Protein 3L5O (pdb70)

Radius of gyration: 24.64 Å; Cα contacts (8 Å, |Δi|>4): 1069; chains: 2; bounding box: 63×45×74 Å

Organism: Desulfitobacterium hafniense (strain DSM 10664 / DCB-2) (NCBI:txid272564)

Secondary structure (DSSP, 8-state):
----HHHH--TTS-TT-B--EEEE-SSEEEEEETTEEEEEE--SSS----HHHHTTSBHHHHHGGGG-SSHHHHHHHHHHHHHHHTSHHHHHHTT--------S---TTTTTTSEEEEES--TTHHHHHTTTSEEEEEESS--TT-EEGGGHHHHGGG-SEEEEETHHHHHT-HHHHHHHTTTSSEEEEESTT----GGGGGTT-SEEEE----HHHHHHHHTTSS-S-GGGGS--EEEE-/--TT--HHHH--TTS-TT-B--EEEE-SSEEEEEETTEEEEEE--TTS----HHHHTTSBHHHHHGGGG-SSHHHHHHHHHHHHHHHTSHHHHHHTT-------TTTTTTSEEEEES--HHHHHHHGGGSEEEEEESS--TTPEEGGGHHHHGGG-SEEEEETHHHHHT-HHHHHHHTTTSSEEEEESTT----GGGGGTT-SEEEE----HHHHHHHHTTT--S-GGGGS--EEEE-

Solvent-accessible surface area: 20556 Å² total

Sequence (479 aa):
FQGWEIYDAINGIPEDFLVDELVCCGTTHSVIRSGNGVGLGPNRPFETRPLTQNLLGLPLRVAAGCVKSWNYVEASSIGLAAINAYYNNPQVAREHGVIFSDANDPFISQNEVKGKKVGVVGHFPHLESLLEPICDLSILEWSPEEGDYPLPASEFILPECDYVYITCASVVDKTLPRLLELSRNARRITLVGPGTPLAPVLFEHGLQELSSGFVKDNARAFRIVAGAEKVKIYSAGQKVTIKKLYFQGWEIYDAINGIPEDFLVDELVCGTTHSVIRSGNGVGLGPNRPFETRPLTQNLLGLPLRVAAGCVKSWNYVEASSIGLAAINAYYNNPQVAREHGVIFSDASQNEVKGKKVGVVGHFPHLESLLEPICDLSILEWSPEEGDYPLPASEFILPECDYVYITCASVVDKTLPRLLELSRNARRRITLVGPGTPLAPVLFEHGLQELSGFVKDNARAFRIVAGAEKVKIYSAGQKVTIKK

InterPro domains:
  IPR007161 Putative heavy-metal chelation domain [PF04016] (111-249)
  IPR025251 Domain of unknown function DUF4213 [PF13938] (5-86)

CATH classification: 3.30.390.100 (+1 more: 3.40.50.11590)

Structure (mmCIF, N/CA/C/O backbone):
data_3L5O
#
_entry.id   3L5O
#
_cell.length_a   120.640
_cell.length_b   120.640
_cell.length_c   75.200
_cell.angle_alpha   90.000
_cell.angle_beta   90.000
_cell.angle_gamma   120.000
#
_symmetry.space_group_name_H-M   'P 61'
#
loop_
_entity.id
_entity.type
_entity.pdbx_description
1 polymer 'uncharacterized protein from DUF364 family'
2 non-polymer 'CHLORIDE ION'
3 non-polymer IMIDAZOLE
4 non-polymer 1,2-ETHANEDIOL
5 water water
#
loop_
_atom_site.group_PDB
_atom_site.id
_atom_site.type_symbol
_atom_site.label_atom_id
_atom_site.label_alt_id
_atom_site.label_comp_id
_atom_site.label_asym_id
_atom_site.label_entity_id
_atom_site.label_seq_id
_atom_site.pdbx_PDB_ins_code
_atom_site.Cartn_x
_atom_site.Cartn_y
_atom_site.Cartn_z
_atom_site.occupancy
_atom_site.B_iso_or_equiv
_atom_site.auth_seq_id
_atom_site.auth_comp_id
_atom_site.auth_asym_id
_atom_site.auth_atom_id
_atom_site.pdbx_PDB_model_num
ATOM 1 N N . PHE A 1 17 ? -0.478 28.309 54.785 1.00 88.33 -2 PHE A N 1
ATOM 2 C CA . PHE A 1 17 ? 0.349 29.563 54.874 1.00 87.86 -2 PHE A CA 1
ATOM 3 C C . PHE A 1 17 ? -0.381 30.731 54.203 1.00 87.54 -2 PHE A C 1
ATOM 4 O O . PHE A 1 17 ? -0.600 31.778 54.831 1.00 87.31 -2 PHE A O 1
ATOM 6 N N . GLN A 1 18 ? -0.796 30.525 52.947 1.00 86.99 -1 GLN A N 1
ATOM 7 C CA . GLN A 1 18 ? -1.570 31.531 52.190 1.00 86.76 -1 GLN A CA 1
ATOM 8 C C . GLN A 1 18 ? -3.091 31.634 52.548 1.00 84.30 -1 GLN A C 1
ATOM 9 O O . GLN A 1 18 ? -3.930 31.841 51.664 1.00 85.01 -1 GLN A O 1
ATOM 15 N N . GLY A 1 19 ? -3.429 31.445 53.832 1.00 81.32 0 GLY A N 1
ATOM 16 C CA . GLY A 1 19 ? -4.586 32.076 54.463 1.00 75.56 0 GLY A CA 1
ATOM 17 C C . GLY A 1 19 ? -4.041 33.327 55.162 1.00 71.81 0 GLY A C 1
ATOM 18 O O . GLY A 1 19 ? -4.055 33.454 56.386 1.00 69.10 0 GLY A O 1
ATOM 27 N N . TRP A 1 21 ? -4.778 36.746 55.057 1.00 52.14 2 TRP A N 1
ATOM 28 C CA . TRP A 1 21 ? -5.587 37.769 55.732 1.00 47.90 2 TRP A CA 1
ATOM 29 C C . TRP A 1 21 ? -6.073 37.312 57.117 1.00 47.63 2 TRP A C 1
ATOM 30 O O . TRP A 1 21 ? -6.652 38.110 57.843 1.00 42.20 2 TRP A O 1
ATOM 41 N N . GLU A 1 22 ? -5.821 36.052 57.484 1.00 47.98 3 GLU A N 1
ATOM 42 C CA . GLU A 1 22 ? -6.432 35.471 58.668 1.00 51.56 3 GLU A CA 1
ATOM 43 C C . GLU A 1 22 ? -6.127 36.222 59.920 1.00 48.48 3 GLU A C 1
ATOM 44 O O . GLU A 1 22 ? -6.994 36.393 60.746 1.00 42.82 3 GLU A O 1
ATOM 50 N N . ILE A 1 23 ? -4.881 36.654 60.081 1.00 48.31 4 ILE A N 1
ATOM 51 C CA . ILE A 1 23 ? -4.503 37.409 61.268 1.00 47.51 4 ILE A CA 1
ATOM 52 C C . ILE A 1 23 ? -5.231 38.746 61.324 1.00 42.89 4 ILE A C 1
ATOM 53 O O . ILE A 1 23 ? -5.575 39.198 62.399 1.00 45.29 4 ILE A O 1
ATOM 58 N N . TYR A 1 24 ? -5.455 39.370 60.172 1.00 43.27 5 TYR A N 1
ATOM 59 C CA . TYR A 1 24 ? -6.230 40.623 60.077 1.00 43.13 5 TYR A CA 1
ATOM 60 C C . TYR A 1 24 ? -7.701 40.394 60.381 1.00 44.13 5 TYR A C 1
ATOM 61 O O . TYR A 1 24 ? -8.285 41.147 61.155 1.00 44.18 5 TYR A O 1
ATOM 70 N N . ASP A 1 25 ? -8.286 39.366 59.765 1.00 44.77 6 ASP A N 1
ATOM 71 C CA . ASP A 1 25 ? -9.682 38.965 60.00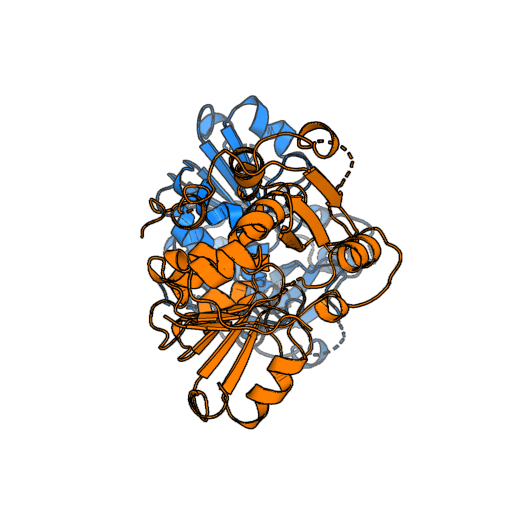5 1.00 46.96 6 ASP A CA 1
ATOM 72 C C . ASP A 1 25 ? -9.914 38.608 61.499 1.00 46.70 6 ASP A C 1
ATOM 73 O O . ASP A 1 25 ? -10.903 38.974 62.074 1.00 48.33 6 ASP A O 1
ATOM 78 N N . ALA A 1 26 ? -8.977 37.906 62.119 1.00 48.81 7 ALA A N 1
ATOM 79 C CA . ALA A 1 26 ? -9.035 37.590 63.564 1.00 48.09 7 ALA A CA 1
ATOM 80 C C . ALA A 1 26 ? -9.145 38.864 64.422 1.00 47.34 7 ALA A C 1
ATOM 81 O O . ALA A 1 26 ? -9.943 38.919 65.346 1.00 46.99 7 ALA A O 1
ATOM 91 N N . ILE A 1 28 ? -10.106 41.956 63.390 1.00 49.52 9 ILE A N 1
ATOM 92 C CA . ILE A 1 28 ? -11.315 42.725 63.044 1.00 45.79 9 ILE A CA 1
ATOM 93 C C . ILE A 1 28 ? -12.549 42.062 63.651 1.00 43.03 9 ILE A C 1
ATOM 94 O O . ILE A 1 28 ? -13.419 42.726 64.226 1.00 42.23 9 ILE A O 1
ATOM 99 N N . ASN A 1 29 ? -12.624 40.741 63.529 1.00 42.66 10 ASN A N 1
ATOM 100 C CA . ASN A 1 29 ? -13.837 40.017 63.910 1.00 42.12 10 ASN A CA 1
ATOM 101 C C . ASN A 1 29 ? -14.019 39.948 65.405 1.00 41.87 10 ASN A C 1
ATOM 102 O O . ASN A 1 29 ? -15.100 39.613 65.865 1.00 41.95 10 ASN A O 1
ATOM 107 N N . GLY A 1 30 ? -12.975 40.280 66.155 1.00 41.83 11 GLY A N 1
ATOM 108 C CA . GLY A 1 30 ? -13.062 40.409 67.595 1.00 44.67 11 GLY A CA 1
ATOM 109 C C . GLY A 1 30 ? -13.665 41.714 68.103 1.00 44.68 11 GLY A C 1
ATOM 110 O O . GLY A 1 30 ? -13.930 41.835 69.284 1.00 44.30 11 GLY A O 1
ATOM 111 N N . ILE A 1 31 ? -13.897 42.687 67.228 1.00 44.65 12 ILE A N 1
ATOM 112 C CA . ILE A 1 31 ? -14.444 43.979 67.648 1.00 42.47 12 ILE A CA 1
ATOM 113 C C . ILE A 1 31 ? -15.989 43.935 67.673 1.00 43.08 12 ILE A C 1
ATOM 114 O O . ILE A 1 31 ? -16.620 43.708 66.651 1.00 40.73 12 ILE A O 1
ATOM 119 N N . PRO A 1 32 ? -16.609 44.180 68.828 1.00 41.18 13 PRO A N 1
ATOM 120 C CA . PRO A 1 32 ? -18.067 44.307 68.876 1.00 42.82 13 PRO A CA 1
ATOM 121 C C . PRO A 1 32 ? -18.544 45.545 68.117 1.00 43.23 13 PRO A C 1
ATOM 122 O O . PRO A 1 32 ? -17.912 46.617 68.117 1.00 39.87 13 PRO A O 1
ATOM 126 N N . GLU A 1 33 ? -19.667 45.362 67.439 1.00 43.43 14 GLU A N 1
ATOM 127 C CA . GLU A 1 33 ? -20.297 46.408 66.629 1.00 45.59 14 GLU A CA 1
ATOM 128 C C . GLU A 1 33 ? -20.648 47.698 67.337 1.00 45.86 14 GLU A C 1
ATOM 129 O O . GLU A 1 33 ? -20.690 48.756 66.711 1.00 44.34 14 GLU A O 1
ATOM 135 N N . ASP A 1 34 ? -20.946 47.578 68.630 1.00 45.78 15 ASP A N 1
ATOM 136 C CA . ASP A 1 34 ? -21.375 48.701 69.458 1.00 46.29 15 ASP A CA 1
ATOM 137 C C . ASP A 1 34 ? -20.352 49.841 69.474 1.00 42.84 15 ASP A C 1
ATOM 138 O O . ASP A 1 34 ? -20.724 51.000 69.675 1.00 38.51 15 ASP A O 1
ATOM 143 N N . PHE A 1 35 ? -19.077 49.513 69.251 1.00 41.30 16 PHE A N 1
ATOM 144 C CA . PHE A 1 35 ? -18.009 50.511 69.293 1.00 42.34 16 PHE A CA 1
ATOM 145 C C . PHE A 1 35 ? -18.004 51.374 68.045 1.00 43.58 16 PHE A C 1
ATOM 146 O O . PHE A 1 35 ? -17.913 50.840 66.926 1.00 43.93 16 PHE A O 1
ATOM 154 N N . LEU A 1 36 ? -18.037 52.700 68.236 1.00 41.82 17 LEU A N 1
ATOM 155 C CA . LEU A 1 36 ? -18.000 53.656 67.117 1.00 40.67 17 LEU A CA 1
ATOM 156 C C . LEU A 1 36 ? -16.728 54.439 67.069 1.00 41.11 17 LEU A C 1
ATOM 157 O O . LEU A 1 36 ? -16.019 54.525 68.078 1.00 40.83 17 LEU A O 1
ATOM 162 N N . VAL A 1 37 ? -16.399 54.946 65.872 1.00 40.04 18 VAL A N 1
ATOM 163 C CA . VAL A 1 37 ? -15.316 55.917 65.676 1.00 39.25 18 VAL A CA 1
ATOM 164 C C . VAL A 1 37 ? -15.879 57.237 66.172 1.00 40.46 18 VAL A C 1
ATOM 165 O O . VAL A 1 37 ? -16.724 57.840 65.501 1.00 39.78 18 VAL A O 1
ATOM 169 N N . ASP A 1 38 ? -15.495 57.653 67.376 1.00 39.61 19 ASP A N 1
ATOM 170 C CA . ASP A 1 38 ? -16.028 58.909 67.951 1.00 44.86 19 ASP A CA 1
ATOM 171 C C . ASP A 1 38 ? -15.160 60.141 67.652 1.00 45.17 19 ASP A C 1
ATOM 172 O O . ASP A 1 38 ? -15.629 61.280 67.719 1.00 44.79 19 ASP A O 1
ATOM 177 N N . GLU A 1 39 ? -13.905 59.888 67.333 1.00 45.86 20 GLU A N 1
ATOM 178 C CA . GLU A 1 39 ? -12.932 60.944 67.064 1.00 46.39 20 GLU A CA 1
ATOM 179 C C . GLU A 1 39 ? -11.813 60.333 66.248 1.00 44.15 20 GLU A C 1
ATOM 180 O O . GLU A 1 39 ? -11.440 59.193 66.478 1.00 41.83 20 GLU A O 1
ATOM 186 N N . LEU A 1 40 ? -11.242 61.101 65.325 1.00 44.29 21 LEU A N 1
ATOM 187 C CA . LEU A 1 40 ? -10.222 60.601 64.421 1.00 45.91 21 LEU A CA 1
ATOM 188 C C . LEU A 1 40 ? -9.348 61.749 63.921 1.00 46.51 21 LEU A C 1
ATOM 189 O O . LEU A 1 40 ? -9.856 62.717 63.369 1.00 43.34 21 LEU A O 1
ATOM 194 N N . VAL A 1 41 ? -8.042 61.631 64.140 1.00 47.30 22 VAL A N 1
ATOM 195 C CA . VAL A 1 41 ? -7.072 62.581 63.596 1.00 48.57 22 VAL A CA 1
ATOM 196 C C . VAL A 1 41 ? -5.962 61.830 62.866 1.00 51.83 22 VAL A C 1
ATOM 197 O O . VAL A 1 41 ? -5.461 60.809 63.346 1.00 51.64 22 VAL A O 1
ATOM 201 N N . CYS A 1 42 ? -5.600 62.367 61.701 1.00 55.65 23 CYS A N 1
ATOM 202 C CA A CYS A 1 42 ? -4.538 61.832 60.863 0.50 56.94 23 CYS A CA 1
ATOM 203 C CA B CYS A 1 42 ? -4.516 61.849 60.873 0.50 56.90 23 CYS A CA 1
ATOM 204 C C . CYS A 1 42 ? -3.384 62.832 60.897 1.00 58.26 23 CYS A C 1
ATOM 205 O O . CYS A 1 42 ? -3.459 63.893 60.265 1.00 57.94 23 CYS A O 1
ATOM 210 N N . GLY A 1 43 ? -2.343 62.500 61.651 1.00 59.16 24 GLY A N 1
ATOM 211 C CA . GLY A 1 43 ? -1.157 63.341 61.760 1.00 58.62 24 GLY A CA 1
ATOM 212 C C . GLY A 1 43 ? -0.066 62.865 60.837 1.00 59.94 24 GLY A C 1
ATOM 213 O O . GLY A 1 43 ? -0.252 61.880 60.114 1.00 59.46 24 GLY A O 1
ATOM 214 N N . THR A 1 44 ? 1.074 63.557 60.884 1.00 59.94 25 THR A N 1
ATOM 215 C CA . THR A 1 44 ? 2.221 63.273 60.019 1.00 62.21 25 THR A CA 1
ATOM 216 C C . THR A 1 44 ? 2.880 61.921 60.295 1.00 62.01 25 THR A C 1
ATOM 217 O O . THR A 1 44 ? 3.354 61.250 59.360 1.00 63.32 25 THR A O 1
ATOM 221 N N . THR A 1 45 ? 2.930 61.550 61.575 1.00 60.19 26 THR A N 1
ATOM 222 C CA . THR A 1 45 ? 3.587 60.312 62.013 1.00 60.47 26 THR A CA 1
ATOM 223 C C . THR A 1 45 ? 2.651 59.254 62.594 1.00 58.32 26 THR A C 1
ATOM 224 O O . THR A 1 45 ? 3.038 58.085 62.694 1.00 55.23 26 THR A O 1
ATOM 228 N N . HIS A 1 46 ? 1.440 59.645 63.001 1.00 55.29 27 HIS A N 1
ATOM 229 C CA . HIS A 1 46 ? 0.444 58.670 63.429 1.00 54.41 27 HIS A CA 1
ATOM 230 C C . HIS A 1 46 ? -0.951 59.100 63.019 1.00 51.91 27 HIS A C 1
ATOM 231 O O . HIS A 1 46 ? -1.213 60.276 62.802 1.00 51.15 27 HIS A O 1
ATOM 238 N N . SER A 1 47 ? -1.827 58.103 62.924 1.00 48.90 28 SER A N 1
ATOM 239 C CA . SER A 1 47 ? -3.270 58.273 62.920 1.00 48.73 28 SER A CA 1
ATOM 240 C C . SER A 1 47 ? -3.777 57.842 64.298 1.00 47.80 28 SER A C 1
ATOM 241 O O . SER A 1 47 ? -3.194 56.964 64.923 1.00 48.73 28 SER A O 1
ATOM 244 N N . VAL A 1 48 ? -4.843 58.483 64.776 1.00 46.49 29 VAL A N 1
ATOM 245 C CA . VAL A 1 48 ? -5.390 58.211 66.108 1.00 43.76 29 VAL A CA 1
ATOM 246 C C . VAL A 1 48 ? -6.938 58.211 66.080 1.00 43.59 29 VAL A C 1
ATOM 247 O O . VAL A 1 48 ? -7.575 59.068 65.462 1.00 40.46 29 VAL A O 1
ATOM 251 N N . ILE A 1 49 ? -7.523 57.208 66.730 1.00 42.64 30 ILE A N 1
ATOM 252 C CA . ILE A 1 49 ? -8.963 57.079 66.873 1.00 41.95 30 ILE A CA 1
ATOM 253 C C . ILE A 1 49 ? -9.336 56.896 68.338 1.00 41.33 30 ILE A C 1
ATOM 254 O O . ILE A 1 49 ? -8.685 56.172 69.050 1.00 41.40 30 ILE A O 1
ATOM 259 N N . ARG A 1 50 ? -10.394 57.585 68.760 1.00 42.47 31 ARG A N 1
ATOM 260 C CA . ARG A 1 50 ? -11.099 57.335 70.015 1.00 41.99 31 ARG A CA 1
ATOM 261 C C . ARG A 1 50 ? -12.418 56.647 69.749 1.00 41.97 31 ARG A C 1
ATOM 262 O O . ARG A 1 50 ? -13.154 57.070 68.875 1.00 39.78 31 ARG A O 1
ATOM 270 N N . SER A 1 51 ? -12.704 55.591 70.511 1.00 42.04 32 SER A N 1
ATOM 271 C CA . SER A 1 51 ? -14.037 54.996 70.605 1.00 40.19 32 SER A CA 1
ATOM 272 C C . SER A 1 51 ? -14.344 54.926 72.091 1.00 40.72 32 SER A C 1
ATOM 273 O O . SER A 1 51 ? -13.670 54.178 72.799 1.00 41.28 32 SER A O 1
ATOM 276 N N . GLY A 1 52 ? -15.357 55.683 72.543 1.00 36.01 33 GLY A N 1
ATOM 277 C CA . GLY A 1 52 ? -15.588 55.908 73.962 1.00 39.84 33 GLY A CA 1
ATOM 278 C C . GLY A 1 52 ? -14.384 56.408 74.752 1.00 41.90 33 GLY A C 1
ATOM 279 O O . GLY A 1 52 ? -13.825 57.463 74.456 1.00 40.76 33 GLY A O 1
ATOM 280 N N . ASN A 1 53 ? -13.992 55.636 75.762 1.00 43.51 34 ASN A N 1
ATOM 281 C CA . ASN A 1 53 ? -12.796 55.892 76.586 1.00 44.68 34 ASN A CA 1
ATOM 282 C C . ASN A 1 53 ? -11.468 55.303 76.027 1.00 43.01 34 ASN A C 1
ATOM 283 O O . ASN A 1 53 ? -10.394 55.482 76.620 1.00 43.45 34 ASN A O 1
ATOM 288 N N . GLY A 1 54 ? -11.523 54.628 74.884 1.00 41.76 35 GLY A N 1
ATOM 289 C CA . GLY A 1 54 ? -10.373 53.921 74.353 1.00 41.92 35 GLY A CA 1
ATOM 290 C C . GLY A 1 54 ? -9.745 54.655 73.186 1.00 42.65 35 GLY A C 1
ATOM 291 O O . GLY A 1 54 ? -10.441 55.168 72.301 1.00 42.78 35 GLY A O 1
ATOM 292 N N . VAL A 1 55 ? -8.422 54.687 73.166 1.00 41.60 36 VAL A N 1
ATOM 293 C CA . VAL A 1 55 ? -7.677 55.354 72.110 1.00 40.81 36 VAL A CA 1
ATOM 294 C C . VAL A 1 55 ? -6.647 54.395 71.489 1.00 42.48 36 VAL A C 1
ATOM 295 O O . VAL A 1 55 ? -5.820 53.820 72.196 1.00 40.57 36 VAL A O 1
ATOM 299 N N . GLY A 1 56 ? -6.716 54.250 70.167 1.00 42.41 37 GLY A N 1
ATOM 300 C CA . GLY A 1 56 ? -5.747 53.492 69.406 1.00 44.27 37 GLY A CA 1
ATOM 301 C C . GLY A 1 56 ? -4.967 54.334 68.416 1.00 45.33 37 GLY A C 1
ATOM 302 O O . GLY A 1 56 ? -5.424 55.416 67.960 1.00 44.75 37 GLY A O 1
ATOM 303 N N . LEU A 1 57 ? -3.773 53.828 68.104 1.00 43.84 38 LEU A N 1
ATOM 304 C CA . LEU A 1 57 ? -2.772 54.503 67.273 1.00 44.96 38 LEU A CA 1
ATOM 305 C C . LEU A 1 57 ? -2.329 53.584 66.128 1.00 44.24 38 LEU A C 1
ATOM 306 O O . LEU A 1 57 ? -2.336 52.335 66.264 1.00 44.34 38 LEU A O 1
ATOM 311 N N . GLY A 1 58 ? -2.025 54.196 64.988 1.00 42.99 39 GLY A N 1
ATOM 312 C CA . GLY A 1 58 ? -1.358 53.504 63.893 1.00 46.70 39 GLY A CA 1
ATOM 313 C C . GLY A 1 58 ? -0.293 54.398 63.258 1.00 48.51 39 GLY A C 1
ATOM 314 O O . GLY A 1 58 ? -0.499 55.611 63.216 1.00 49.40 39 GLY A O 1
ATOM 315 N N . PRO A 1 59 ? 0.852 53.846 62.818 1.00 49.13 40 PRO A N 1
ATOM 316 C CA . PRO A 1 59 ? 1.941 54.669 62.259 1.00 51.95 40 PRO A CA 1
ATOM 317 C C . PRO A 1 59 ? 1.789 55.072 60.782 1.00 57.03 40 PRO A C 1
ATOM 318 O O . PRO A 1 59 ? 1.363 54.236 59.965 1.00 58.87 40 PRO A O 1
ATOM 322 N N . ASN A 1 60 ? 2.165 56.320 60.479 1.00 61.13 41 ASN A N 1
ATOM 323 C CA . ASN A 1 60 ? 2.217 56.890 59.122 1.00 67.65 41 ASN A CA 1
ATOM 324 C C . ASN A 1 60 ? 3.659 57.122 58.701 1.00 72.14 41 ASN A C 1
ATOM 325 O O . ASN A 1 60 ? 4.551 57.000 59.517 1.00 72.62 41 ASN A O 1
ATOM 330 N N . ARG A 1 61 ? 3.884 57.447 57.428 1.00 79.28 42 ARG A N 1
ATOM 331 C CA . ARG A 1 61 ? 5.193 57.947 56.972 1.00 84.39 42 ARG A CA 1
ATOM 332 C C . ARG A 1 61 ? 5.050 59.420 56.567 1.00 87.39 42 ARG A C 1
ATOM 333 O O . ARG A 1 61 ? 3.949 59.857 56.230 1.00 88.25 42 ARG A O 1
ATOM 341 N N . PRO A 1 62 ? 6.147 60.184 56.576 1.00 91.02 43 PRO A N 1
ATOM 342 C CA . PRO A 1 62 ? 6.154 61.526 55.960 1.00 92.65 43 PRO A CA 1
ATOM 343 C C . PRO A 1 62 ? 6.070 61.462 54.422 1.00 94.21 43 PRO A C 1
ATOM 344 O O . PRO A 1 62 ? 5.607 62.420 53.790 1.00 93.87 43 PRO A O 1
ATOM 348 N N . PHE A 1 63 ? 6.528 60.348 53.842 1.00 95.70 44 PHE A N 1
ATOM 349 C CA . PHE A 1 63 ? 6.326 60.051 52.420 1.00 96.52 44 PHE A CA 1
ATOM 350 C C . PHE A 1 63 ? 4.830 60.092 52.048 1.00 97.40 44 PHE A C 1
ATOM 351 O O . PHE A 1 63 ? 4.371 61.042 51.397 1.00 96.62 44 PHE A O 1
ATOM 353 N N . GLU A 1 64 ? 4.081 59.080 52.499 1.00 97.67 45 GLU A N 1
ATOM 354 C CA . GLU A 1 64 ? 2.654 58.907 52.181 1.00 96.74 45 GLU A CA 1
ATOM 355 C C . GLU A 1 64 ? 1.814 60.198 52.286 1.00 96.19 45 GLU A C 1
ATOM 356 O O . GLU A 1 64 ? 2.096 61.059 53.128 1.00 96.88 45 GLU A O 1
ATOM 358 N N . THR A 1 65 ? 0.783 60.308 51.433 1.00 94.78 46 THR A N 1
ATOM 359 C CA . THR A 1 65 ? -0.055 61.523 51.302 1.00 93.12 46 THR A CA 1
ATOM 360 C C . THR A 1 65 ? -1.486 61.406 51.884 1.00 91.21 46 THR A C 1
ATOM 361 O O . THR A 1 65 ? -2.165 60.387 51.717 1.00 90.65 46 THR A O 1
ATOM 363 N N . ARG A 1 66 ? -1.946 62.484 52.523 1.00 88.96 47 ARG A N 1
ATOM 364 C CA . ARG A 1 66 ? -3.175 62.481 53.330 1.00 87.23 47 ARG A CA 1
ATOM 365 C C . ARG A 1 66 ? -4.463 62.243 52.548 1.00 85.92 47 ARG A C 1
ATOM 366 O O . ARG A 1 66 ? -4.490 62.276 51.313 1.00 84.92 47 ARG A O 1
ATOM 376 N N . PRO A 1 68 ? -8.078 63.638 53.499 1.00 81.53 49 PRO A N 1
ATOM 377 C CA . PRO A 1 68 ? -9.001 64.387 54.366 1.00 79.20 49 PRO A CA 1
ATOM 378 C C . PRO A 1 68 ? -10.459 63.939 54.256 1.00 77.26 49 PRO A C 1
ATOM 379 O O . PRO A 1 68 ? -11.214 64.129 55.207 1.00 77.21 49 PRO A O 1
ATOM 391 N N . LEU A 1 70 ? -11.705 60.685 53.355 1.00 70.83 51 LEU A N 1
ATOM 392 C CA . LEU A 1 70 ? -11.920 59.409 54.038 1.00 69.82 51 LEU A CA 1
ATOM 393 C C . LEU A 1 70 ? -12.112 59.659 55.545 1.00 68.30 51 LEU A C 1
ATOM 394 O O . LEU A 1 70 ? -12.988 59.073 56.192 1.00 67.68 51 LEU A O 1
ATOM 399 N N . THR A 1 71 ? -11.273 60.533 56.087 1.00 66.03 52 THR A N 1
ATOM 400 C CA . THR A 1 71 ? -11.260 60.848 57.511 1.00 65.83 52 THR A CA 1
ATOM 401 C C . THR A 1 71 ? -12.632 61.284 58.003 1.00 65.03 52 THR A C 1
ATOM 402 O O . THR A 1 71 ? -13.156 60.740 58.974 1.00 67.24 52 THR A O 1
ATOM 406 N N . GLN A 1 72 ? -13.216 62.252 57.308 1.00 61.62 53 GLN A N 1
ATOM 407 C CA . GLN A 1 72 ? -14.547 62.747 57.630 1.00 60.55 53 GLN A CA 1
ATOM 408 C C . GLN A 1 72 ? -15.611 61.629 57.649 1.00 59.23 53 GLN A C 1
ATOM 409 O O . GLN A 1 72 ? -16.428 61.569 58.570 1.00 58.90 53 GLN A O 1
ATOM 411 N N . ASN A 1 73 ? -15.588 60.748 56.644 1.00 57.47 54 ASN A N 1
ATOM 412 C CA . ASN A 1 73 ? -16.602 59.689 56.501 1.00 55.40 54 ASN A CA 1
ATOM 413 C C . ASN A 1 73 ? -16.593 58.654 57.610 1.00 53.29 54 ASN A C 1
ATOM 414 O O . ASN A 1 73 ? -17.636 58.111 57.945 1.00 49.98 54 ASN A O 1
ATOM 419 N N . LEU A 1 74 ? -15.421 58.365 58.181 1.00 48.83 55 LEU A N 1
ATOM 420 C CA . LEU A 1 74 ? -15.336 57.281 59.137 1.00 49.59 55 LEU A CA 1
ATOM 421 C C . LEU A 1 74 ? -15.974 57.653 60.459 1.00 49.56 55 LEU A C 1
ATOM 422 O O . LEU A 1 74 ? -16.442 56.777 61.195 1.00 48.71 55 LEU A O 1
ATOM 427 N N . LEU A 1 75 ? -16.034 58.953 60.751 1.00 50.27 56 LEU A N 1
ATOM 428 C CA . LEU A 1 75 ? -16.699 59.421 61.968 1.00 50.72 56 LEU A CA 1
ATOM 429 C C . LEU A 1 75 ? -18.112 58.926 62.026 1.00 49.40 56 LEU A C 1
ATOM 430 O O . LEU A 1 75 ? -18.874 59.109 61.082 1.00 47.92 56 LEU A O 1
ATOM 435 N N . GLY A 1 76 ? -18.469 58.314 63.148 1.00 48.90 57 GLY A N 1
ATOM 436 C CA . GLY A 1 76 ? -19.800 57.765 63.324 1.00 45.22 57 GLY A CA 1
ATOM 437 C C . GLY A 1 76 ? -19.938 56.297 62.982 1.00 46.38 57 GLY A C 1
ATOM 438 O O . GLY A 1 76 ? -20.835 55.633 63.477 1.00 47.67 57 GLY A O 1
ATOM 439 N N . LEU A 1 77 ? -19.056 55.765 62.140 1.00 47.88 58 LEU A N 1
ATOM 440 C CA . LEU A 1 77 ? -19.205 54.387 61.694 1.00 46.60 58 LEU A CA 1
ATOM 441 C C . LEU A 1 77 ? -18.782 53.466 62.802 1.00 44.38 58 LEU A C 1
ATOM 442 O O . LEU A 1 77 ? -17.997 53.839 63.659 1.00 42.08 58 LEU A O 1
ATOM 447 N N . PRO A 1 78 ? -19.277 52.241 62.779 1.00 44.35 59 PRO A N 1
ATOM 448 C CA . PRO A 1 78 ? -18.715 51.208 63.641 1.00 41.84 59 PRO A CA 1
ATOM 449 C C . PRO A 1 78 ? -17.228 51.096 63.489 1.00 43.15 59 PRO A C 1
ATOM 450 O O . PRO A 1 78 ? -16.654 51.083 62.394 1.00 43.54 59 PRO A O 1
ATOM 454 N N . LEU A 1 79 ? -16.588 50.994 64.638 1.00 42.48 60 LEU A N 1
ATOM 455 C CA . LEU A 1 79 ? -15.179 50.761 64.717 1.00 41.48 60 LEU A CA 1
ATOM 456 C C . LEU A 1 79 ? -14.763 49.544 63.895 1.00 40.85 60 LEU A C 1
ATOM 457 O O . LEU A 1 79 ? -13.704 49.533 63.259 1.00 38.36 60 LEU A O 1
ATOM 462 N N . ARG A 1 80 ? -15.592 48.512 63.881 1.00 39.00 61 ARG A N 1
ATOM 463 C CA . ARG A 1 80 ? -15.232 47.317 63.125 1.00 44.90 61 ARG A CA 1
ATOM 464 C C . ARG A 1 80 ? -15.268 47.545 61.614 1.00 43.55 61 ARG A C 1
ATOM 465 O O . ARG A 1 80 ? -14.533 46.900 60.871 1.00 47.72 61 ARG A O 1
ATOM 473 N N . VAL A 1 81 ? -16.130 48.452 61.163 1.00 45.59 62 VAL A N 1
ATOM 474 C CA . VAL A 1 81 ? -16.198 48.808 59.740 1.00 42.59 62 VAL A CA 1
ATOM 475 C C . VAL A 1 81 ? -14.926 49.606 59.351 1.00 41.65 62 VAL A C 1
ATOM 476 O O . VAL A 1 81 ? -14.252 49.276 58.381 1.00 36.38 62 VAL A O 1
ATOM 480 N N . ALA A 1 8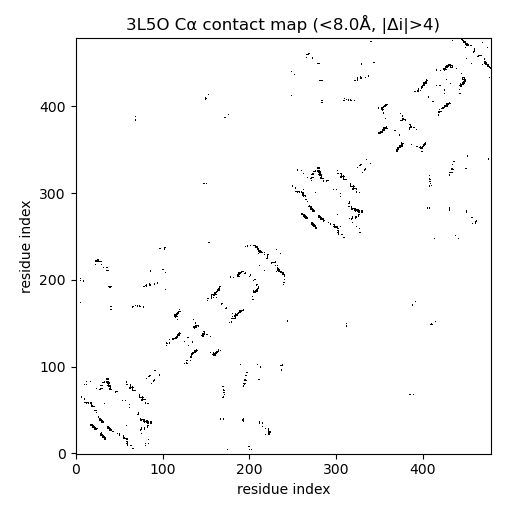2 ? -14.614 50.634 60.121 1.00 39.66 63 ALA A N 1
ATOM 481 C CA . ALA A 1 82 ? -13.379 51.390 59.965 1.00 41.54 63 ALA A CA 1
ATOM 482 C C . ALA A 1 82 ? -12.092 50.505 60.042 1.00 42.72 63 ALA A C 1
ATOM 483 O O . ALA A 1 82 ? -11.137 50.780 59.361 1.00 44.09 63 ALA A O 1
ATOM 485 N N . ALA A 1 83 ? -12.103 49.454 60.865 1.00 44.40 64 ALA A N 1
ATOM 486 C CA . ALA A 1 83 ? -10.978 48.535 61.004 1.00 44.81 64 ALA A CA 1
ATOM 487 C C . ALA A 1 83 ? -10.678 47.804 59.694 1.00 45.13 64 ALA A C 1
ATOM 488 O O . ALA A 1 83 ? -9.545 47.447 59.466 1.00 44.53 64 ALA A O 1
ATOM 490 N N . GLY A 1 84 ? -11.696 47.570 58.860 1.00 40.67 65 GLY A N 1
ATOM 491 C CA . GLY A 1 84 ? -11.518 47.055 57.514 1.00 39.49 65 GLY A CA 1
ATOM 492 C C . GLY A 1 84 ? -10.508 47.829 56.671 1.00 38.76 65 GLY A C 1
ATOM 493 O O . GLY A 1 84 ? -9.916 47.288 55.732 1.00 39.05 65 GLY A O 1
ATOM 494 N N . CYS A 1 85 ? -10.312 49.099 57.001 1.00 37.16 66 CYS A N 1
ATOM 495 C CA . CYS A 1 85 ? -9.286 49.915 56.343 1.00 39.59 66 CYS A CA 1
ATOM 496 C C . CYS A 1 85 ? -7.864 49.410 56.542 1.00 39.13 66 CYS A C 1
ATOM 497 O O . CYS A 1 85 ? -7.003 49.739 55.735 1.00 37.52 66 CYS A O 1
ATOM 500 N N . VAL A 1 86 ? -7.623 48.623 57.594 1.00 40.98 67 VAL A N 1
ATOM 501 C CA . VAL A 1 86 ? -6.295 48.055 57.865 1.00 41.35 67 VAL A CA 1
ATOM 502 C C . VAL A 1 86 ? -5.780 47.223 56.688 1.00 42.37 67 VAL A C 1
ATOM 503 O O . VAL A 1 86 ? -4.572 47.101 56.486 1.00 40.09 67 VAL A O 1
ATOM 507 N N . LYS A 1 87 ? -6.700 46.690 55.896 1.00 41.36 68 LYS A N 1
ATOM 508 C CA . LYS A 1 87 ? -6.343 45.861 54.772 1.00 41.90 68 LYS A CA 1
ATOM 509 C C . LYS A 1 87 ? -6.037 46.639 53.504 1.00 43.81 68 LYS A C 1
ATOM 510 O O . LYS A 1 87 ? -5.633 46.043 52.489 1.00 46.87 68 LYS A O 1
ATOM 516 N N . SER A 1 88 ? -6.136 47.964 53.572 1.00 39.60 69 SER A N 1
ATOM 517 C CA . SER A 1 88 ? -5.929 48.794 52.391 1.00 42.03 69 SER A CA 1
ATOM 518 C C . SER A 1 88 ? -4.486 48.785 51.917 1.00 41.45 69 SER A C 1
ATOM 519 O O . SER A 1 88 ? -3.548 48.772 52.726 1.00 43.08 69 SER A O 1
ATOM 522 N N . TRP A 1 89 ? -4.298 48.816 50.596 1.00 42.32 70 TRP A N 1
ATOM 523 C CA . TRP A 1 89 ? -2.939 48.939 50.027 1.00 43.71 70 TRP A CA 1
ATOM 524 C C . TRP A 1 89 ? -2.488 50.380 49.948 1.00 44.65 70 TRP A C 1
ATOM 525 O O . TRP A 1 89 ? -1.388 50.660 49.514 1.00 43.43 70 TRP A O 1
ATOM 536 N N . ASN A 1 90 ? -3.364 51.290 50.370 1.00 45.28 71 ASN A N 1
ATOM 537 C CA . ASN A 1 90 ? -3.020 52.669 50.647 1.00 43.23 71 ASN A CA 1
ATOM 538 C C . ASN A 1 90 ? -2.643 52.714 52.125 1.00 44.66 71 ASN A C 1
ATOM 539 O O . ASN A 1 90 ? -3.479 52.529 53.000 1.00 41.46 71 ASN A O 1
ATOM 544 N N . TYR A 1 91 ? -1.366 52.949 52.404 1.00 42.22 72 TYR A N 1
ATOM 545 C CA . TYR A 1 91 ? -0.852 52.872 53.755 1.00 44.92 72 TYR A CA 1
ATOM 546 C C . TYR A 1 91 ? -1.355 53.946 54.750 1.00 42.72 72 TYR A C 1
ATOM 547 O O . TYR A 1 91 ? -1.420 53.670 55.946 1.00 43.79 72 TYR A O 1
ATOM 556 N N . VAL A 1 92 ? -1.746 55.126 54.292 1.00 41.98 73 VAL A N 1
ATOM 557 C CA . VAL A 1 92 ? -2.394 56.094 55.203 1.00 44.42 73 VAL A CA 1
ATOM 558 C C . VAL A 1 92 ? -3.780 55.573 55.674 1.00 42.09 73 VAL A C 1
ATOM 559 O O . VAL A 1 92 ? -4.151 55.729 56.816 1.00 43.86 73 VAL A O 1
ATOM 563 N N . GLU A 1 93 ? -4.535 54.976 54.763 1.00 40.62 74 GLU A N 1
ATOM 564 C CA . GLU A 1 93 ? -5.809 54.358 55.074 1.00 39.34 74 GLU A CA 1
ATOM 565 C C . GLU A 1 93 ? -5.604 53.171 56.021 1.00 40.04 74 GLU A C 1
ATOM 566 O O . GLU A 1 93 ? -6.329 53.016 56.998 1.00 42.66 74 GLU A O 1
ATOM 572 N N . ALA A 1 94 ? -4.598 52.348 55.745 1.00 41.86 75 ALA A N 1
ATOM 573 C CA . ALA A 1 94 ? -4.293 51.184 56.588 1.00 41.48 75 ALA A CA 1
ATOM 574 C C . ALA A 1 94 ? -3.922 51.598 57.998 1.00 39.75 75 ALA A C 1
ATOM 575 O O . ALA A 1 94 ? -4.341 50.954 58.943 1.00 43.29 75 ALA A O 1
ATOM 577 N N . SER A 1 95 ? -3.226 52.718 58.140 1.00 40.24 76 SER A N 1
ATOM 578 C CA A SER A 1 95 ? -2.836 53.218 59.462 0.50 41.27 76 SER A CA 1
ATOM 579 C CA B SER A 1 95 ? -2.840 53.234 59.457 0.50 41.92 76 SER A CA 1
ATOM 580 C C . SER A 1 95 ? -4.069 53.596 60.281 1.00 40.08 76 SER A C 1
ATOM 581 O O . SER A 1 95 ? -4.122 53.333 61.455 1.00 39.67 76 SER A O 1
ATOM 586 N N . ILE A 1 96 ? -5.074 54.173 59.634 1.00 41.64 77 ILE A N 1
ATOM 587 C CA . ILE A 1 96 ? -6.388 54.479 60.252 1.00 39.96 77 ILE A CA 1
ATOM 588 C C . ILE A 1 96 ? -7.125 53.220 60.713 1.00 42.71 77 ILE A C 1
ATOM 589 O O . ILE A 1 96 ? -7.684 53.186 61.810 1.00 42.56 77 ILE A O 1
ATOM 594 N N . GLY A 1 97 ? -7.125 52.198 59.863 1.00 38.30 78 GLY A N 1
ATOM 595 C CA . GLY A 1 97 ? -7.634 50.884 60.193 1.00 39.04 78 GLY A CA 1
ATOM 596 C C . GLY A 1 97 ? -6.985 50.292 61.416 1.00 40.27 78 GLY A C 1
ATOM 597 O O . GLY A 1 97 ? -7.675 49.728 62.232 1.00 39.30 78 GLY A O 1
ATOM 598 N N . LEU A 1 98 ? -5.658 50.388 61.540 1.00 37.83 79 LEU A N 1
ATOM 599 C CA . LEU A 1 98 ? -4.995 49.901 62.747 1.00 40.16 79 LEU A CA 1
ATOM 600 C C . LEU A 1 98 ? -5.318 50.765 63.978 1.00 40.91 79 LEU A C 1
ATOM 601 O O . LEU A 1 98 ? -5.485 50.237 65.062 1.00 42.32 79 LEU A O 1
ATOM 606 N N . ALA A 1 99 ? -5.399 52.080 63.822 1.00 40.35 80 ALA A N 1
ATOM 607 C CA . ALA A 1 99 ? -5.885 52.932 64.907 1.00 42.50 80 ALA A CA 1
ATOM 608 C C . ALA A 1 99 ? -7.284 52.490 65.436 1.00 42.65 80 ALA A C 1
ATOM 609 O O . ALA A 1 99 ? -7.492 52.384 66.645 1.00 43.67 80 ALA A O 1
ATOM 611 N N . ALA A 1 100 ? -8.194 52.134 64.531 1.00 40.49 81 ALA A N 1
ATOM 612 C CA . ALA A 1 100 ? -9.513 51.659 64.888 1.00 39.76 81 ALA A CA 1
ATOM 613 C C . ALA A 1 100 ? -9.437 50.318 65.627 1.00 42.81 81 ALA A C 1
ATOM 614 O O . ALA A 1 100 ? -10.076 50.137 66.658 1.00 44.43 81 ALA A O 1
ATOM 616 N N . ILE A 1 101 ? -8.637 49.388 65.124 1.00 42.50 82 ILE A N 1
ATOM 617 C CA . ILE A 1 101 ? -8.408 48.133 65.857 1.00 43.95 82 ILE A CA 1
ATOM 618 C C . ILE A 1 101 ? -7.949 48.405 67.291 1.00 42.60 82 ILE A C 1
ATOM 619 O O . ILE A 1 101 ? -8.457 47.805 68.249 1.00 41.52 82 ILE A O 1
ATOM 624 N N . ASN A 1 102 ? -7.014 49.341 67.439 1.00 42.93 83 ASN A N 1
ATOM 625 C CA . ASN A 1 102 ? -6.376 49.560 68.741 1.00 41.88 83 ASN A CA 1
ATOM 626 C C . ASN A 1 102 ? -7.278 50.350 69.684 1.00 42.24 83 ASN A C 1
ATOM 627 O O . ASN A 1 102 ? -7.091 50.305 70.903 1.00 42.34 83 ASN A O 1
ATOM 632 N N . ALA A 1 103 ? -8.269 51.049 69.129 1.00 41.92 84 ALA A N 1
ATOM 633 C CA . ALA A 1 103 ? -9.276 51.752 69.940 1.00 39.90 84 ALA A CA 1
ATOM 634 C C . ALA A 1 103 ? -10.129 50.747 70.698 1.00 39.37 84 ALA A C 1
ATOM 635 O O . ALA A 1 103 ? -10.502 51.008 71.801 1.00 36.70 84 ALA A O 1
ATOM 637 N N . TYR A 1 104 ? -10.426 49.588 70.110 1.00 40.65 85 TYR A N 1
ATOM 638 C CA . TYR A 1 104 ? -11.078 48.509 70.888 1.00 39.07 85 TYR A CA 1
ATOM 639 C C . TYR A 1 104 ? -10.061 47.845 71.849 1.00 39.90 85 TYR A C 1
ATOM 640 O O . TYR A 1 104 ? -10.194 47.993 73.049 1.00 37.89 85 TYR A O 1
ATOM 649 N N . TYR A 1 105 ? -9.066 47.129 71.315 1.00 40.08 86 TYR A N 1
ATOM 650 C CA . TYR A 1 105 ? -8.218 46.255 72.155 1.00 40.96 86 TYR A CA 1
ATOM 651 C C . TYR A 1 105 ? -7.411 46.963 73.252 1.00 41.18 86 TYR A C 1
ATOM 652 O O . TYR A 1 105 ? -7.162 46.386 74.352 1.00 39.03 86 TYR A O 1
ATOM 661 N N . ASN A 1 106 ? -7.037 48.212 72.973 1.00 41.47 87 ASN A N 1
ATOM 662 C CA . ASN A 1 106 ? -6.179 48.993 73.868 1.00 42.36 87 ASN A CA 1
ATOM 663 C C . ASN A 1 106 ? -6.960 49.988 74.706 1.00 42.87 87 ASN A C 1
ATOM 664 O O . ASN A 1 106 ? -6.379 50.888 75.320 1.00 43.48 87 ASN A O 1
ATOM 669 N N . ASN A 1 107 ? -8.282 49.825 74.720 1.00 43.67 88 ASN A N 1
ATOM 670 C CA . ASN A 1 107 ? -9.164 50.465 75.678 1.00 41.77 88 ASN A CA 1
ATOM 671 C C . ASN A 1 107 ? -8.737 49.907 77.041 1.00 43.12 88 ASN A C 1
ATOM 672 O O . ASN A 1 107 ? -8.564 48.707 77.160 1.00 38.43 88 ASN A O 1
ATOM 677 N N . PRO A 1 108 ? -8.540 50.743 78.061 1.00 45.58 89 PRO A N 1
ATOM 678 C CA . PRO A 1 108 ? -8.056 50.237 79.357 1.00 45.01 89 PRO A CA 1
ATOM 679 C C . PRO A 1 108 ? -8.970 49.148 79.959 1.00 44.59 89 PRO A C 1
ATOM 680 O O . PRO A 1 108 ? -8.447 48.150 80.447 1.00 45.89 89 PRO A O 1
ATOM 684 N N . GLN A 1 109 ? -10.288 49.322 79.915 1.00 43.58 90 GLN A N 1
ATOM 685 C CA . GLN A 1 109 ? -11.200 48.284 80.392 1.00 46.01 90 GLN A CA 1
ATOM 686 C C . GLN A 1 109 ? -11.177 46.999 79.537 1.00 46.89 90 GLN A C 1
ATOM 687 O O . GLN A 1 109 ? -11.266 45.902 80.090 1.00 48.07 90 GLN A O 1
ATOM 689 N N . VAL A 1 110 ? -11.053 47.119 78.211 1.00 47.55 91 VAL A N 1
ATOM 690 C CA . VAL A 1 110 ? -11.059 45.933 77.345 1.00 47.44 91 VAL A CA 1
ATOM 691 C C . VAL A 1 110 ? -9.788 45.133 77.571 1.00 49.83 91 VAL A C 1
ATOM 692 O O . VAL A 1 110 ? -9.812 43.912 77.680 1.00 51.08 91 VAL A O 1
ATOM 696 N N . ALA A 1 111 ? -8.677 45.851 77.630 1.00 50.05 92 ALA A N 1
ATOM 697 C CA . ALA A 1 111 ? -7.371 45.270 77.835 1.00 51.94 92 ALA A CA 1
ATOM 698 C C . ALA A 1 111 ? -7.335 44.492 79.143 1.00 53.57 92 ALA A C 1
ATOM 699 O O . ALA A 1 111 ? -6.880 43.360 79.180 1.00 52.89 92 ALA A O 1
ATOM 701 N N . ARG A 1 112 ? -7.829 45.107 80.205 1.00 56.87 93 ARG A N 1
ATOM 702 C CA . ARG A 1 112 ? -7.941 44.449 81.510 1.00 59.43 93 ARG A CA 1
ATOM 703 C C . ARG A 1 112 ? -8.763 43.156 81.473 1.00 60.09 93 ARG A C 1
ATOM 704 O O . ARG A 1 112 ? -8.377 42.163 82.089 1.00 60.44 93 ARG A O 1
ATOM 712 N N . GLU A 1 113 ? -9.872 43.165 80.736 1.00 61.74 94 GLU A N 1
ATOM 713 C CA . GLU A 1 113 ? -10.714 41.976 80.567 1.00 63.74 94 GLU A CA 1
ATOM 714 C C . GLU A 1 113 ? -9.992 40.852 79.815 1.00 64.35 94 GLU A C 1
ATOM 715 O O . GLU A 1 113 ? -10.275 39.678 80.035 1.00 64.99 94 GLU A O 1
ATOM 721 N N . HIS A 1 114 ? -9.070 41.222 78.928 1.00 64.76 95 HIS A N 1
ATOM 722 C CA . HIS A 1 114 ? -8.245 40.265 78.174 1.00 66.37 95 HIS A CA 1
ATOM 723 C C . HIS A 1 114 ? -6.902 39.909 78.869 1.00 68.31 95 HIS A C 1
ATOM 724 O O . HIS A 1 114 ? -6.032 39.288 78.251 1.00 68.66 95 HIS A O 1
ATOM 731 N N . GLY A 1 115 ? -6.725 40.318 80.131 1.00 70.56 96 GLY A N 1
ATOM 732 C CA . GLY A 1 115 ? -5.574 39.918 80.938 1.00 70.99 96 GLY A CA 1
ATOM 733 C C . GLY A 1 115 ? -4.322 40.777 80.835 1.00 72.26 96 GLY A C 1
ATOM 734 O O . GLY A 1 115 ? -3.216 40.298 81.103 1.00 73.59 96 GLY A O 1
ATOM 735 N N . VAL A 1 116 ? -4.485 42.041 80.449 1.00 72.03 97 VAL A N 1
ATOM 736 C CA . VAL A 1 116 ? -3.386 42.999 80.422 1.00 71.60 97 VAL A CA 1
ATOM 737 C C . VAL A 1 116 ? -3.338 43.730 81.760 1.00 73.02 97 VAL A C 1
ATOM 738 O O . VAL A 1 116 ? -4.371 44.209 82.246 1.00 72.04 97 VAL A O 1
ATOM 742 N N . ILE A 1 117 ? -2.143 43.819 82.347 1.00 74.43 98 ILE A N 1
ATOM 743 C CA . ILE A 1 117 ? -1.971 44.460 83.657 1.00 75.75 98 ILE A CA 1
ATOM 744 C C . ILE A 1 117 ? -1.191 45.779 83.543 1.00 76.62 98 ILE A C 1
ATOM 745 O O . ILE A 1 117 ? -0.177 45.863 82.837 1.00 76.81 98 ILE A O 1
ATOM 750 N N . PHE A 1 118 ? -1.691 46.802 84.237 1.00 76.97 99 PHE A N 1
ATOM 751 C CA . PHE A 1 118 ? -1.096 48.143 84.227 1.00 78.23 99 PHE A CA 1
ATOM 752 C C . PHE A 1 118 ? -1.709 49.034 85.327 1.00 79.15 99 PHE A C 1
ATOM 753 O O . PHE A 1 118 ? -2.767 48.722 85.874 1.00 78.20 99 PHE A O 1
ATOM 761 N N . SER A 1 119 ? -1.028 50.139 85.632 1.00 80.80 100 SER A N 1
ATOM 762 C CA . SER A 1 119 ? -1.452 51.092 86.665 1.00 81.57 100 SER A CA 1
ATOM 763 C C . SER A 1 119 ? -2.227 52.287 86.089 1.00 82.74 100 SER A C 1
ATOM 764 O O . SER A 1 119 ? -2.038 52.671 84.928 1.00 82.87 100 SER A O 1
ATOM 767 N N . ASP A 1 120 ? -3.092 52.871 86.916 1.00 83.74 101 ASP A N 1
ATOM 768 C CA . ASP A 1 120 ? -3.790 54.109 86.575 1.00 84.64 101 ASP A CA 1
ATOM 769 C C . ASP A 1 120 ? -3.023 55.297 87.164 1.00 85.77 101 ASP A C 1
ATOM 770 O O . ASP A 1 120 ? -3.458 55.907 88.145 1.00 86.78 101 ASP A O 1
ATOM 772 N N . ALA A 1 121 ? -1.872 55.607 86.568 1.00 86.36 102 ALA A N 1
ATOM 773 C CA . ALA A 1 121 ? -1.023 56.709 87.031 1.00 86.05 102 ALA A CA 1
ATOM 774 C C . ALA A 1 121 ? -0.040 57.157 85.948 1.00 85.39 102 ALA A C 1
ATOM 775 O O . ALA A 1 121 ? 0.424 58.299 85.952 1.00 84.56 102 ALA A O 1
ATOM 777 N N . ASN A 1 129 ? 8.898 46.373 81.331 1.00 68.19 110 ASN A N 1
ATOM 778 C CA . ASN A 1 129 ? 8.357 47.500 80.560 1.00 67.99 110 ASN A CA 1
ATOM 779 C C . ASN A 1 129 ? 8.729 47.448 79.046 1.00 66.93 110 ASN A C 1
ATOM 780 O O . ASN A 1 129 ? 7.942 46.975 78.208 1.00 66.87 110 ASN A O 1
ATOM 785 N N . ASP A 1 130 ? 9.928 47.939 78.726 1.00 63.82 111 ASP A N 1
ATOM 786 C CA . ASP A 1 130 ? 10.509 47.912 77.387 1.00 61.47 111 ASP A CA 1
ATOM 787 C C . ASP A 1 130 ? 10.882 46.472 77.050 1.00 59.51 111 ASP A C 1
ATOM 788 O O . ASP A 1 130 ? 11.591 45.840 77.831 1.00 62.79 111 ASP A O 1
ATOM 793 N N . PRO A 1 131 ? 10.459 45.944 75.904 1.00 55.59 112 PRO A N 1
ATOM 794 C CA . PRO A 1 131 ? 10.658 44.519 75.610 1.00 53.90 112 PRO A CA 1
ATOM 795 C C . PRO A 1 131 ? 12.110 44.158 75.315 1.00 52.65 112 PRO A C 1
ATOM 796 O O . PRO A 1 131 ? 12.497 42.999 75.494 1.00 53.29 112 PRO A O 1
ATOM 800 N N . PHE A 1 132 ? 12.890 45.131 74.854 1.00 50.62 113 PHE A N 1
ATOM 801 C CA . PHE A 1 132 ? 14.291 44.889 74.499 1.00 50.98 113 PHE A CA 1
ATOM 802 C C . PHE A 1 132 ? 15.099 44.767 75.786 1.00 50.95 113 PHE A C 1
ATOM 803 O O . PHE A 1 132 ? 15.893 43.842 75.942 1.00 52.68 113 PHE A O 1
ATOM 811 N N . ILE A 1 133 ? 14.834 45.669 76.727 1.00 52.38 114 ILE A N 1
ATOM 812 C CA . ILE A 1 133 ? 15.433 45.618 78.061 1.00 54.72 114 ILE A CA 1
ATOM 813 C C . ILE A 1 133 ? 14.994 44.400 78.847 1.00 55.76 114 ILE A C 1
ATOM 814 O O . ILE A 1 133 ? 15.820 43.735 79.468 1.00 56.67 114 ILE A O 1
ATOM 827 N N . SER A 1 135 ? 14.352 41.521 77.820 1.00 58.45 116 SER A N 1
ATOM 828 C CA . SER A 1 135 ? 14.871 40.256 77.292 1.00 57.59 116 SER A CA 1
ATOM 829 C C . SER A 1 135 ? 16.386 40.233 77.065 1.00 56.41 116 SER A C 1
ATOM 830 O O . SER A 1 135 ? 16.884 39.380 76.341 1.00 55.57 116 SER A O 1
ATOM 833 N N . GLN A 1 136 ? 17.122 41.128 77.719 1.00 55.23 117 GLN A N 1
ATOM 834 C CA . GLN A 1 136 ? 18.581 41.173 77.582 1.00 57.52 117 GLN A CA 1
ATOM 835 C C . GLN A 1 136 ? 19.240 39.889 78.049 1.00 57.37 117 GLN A C 1
ATOM 836 O O . GLN A 1 136 ? 20.107 39.350 77.368 1.00 56.83 117 GLN A O 1
ATOM 842 N N . ASN A 1 137 ? 18.855 39.424 79.233 1.00 57.13 118 ASN A N 1
ATOM 843 C CA . ASN A 1 137 ? 19.370 38.157 79.751 1.00 57.53 118 ASN A CA 1
ATOM 844 C C . ASN A 1 137 ? 19.060 36.970 78.836 1.00 55.46 118 ASN A C 1
ATOM 845 O O . ASN A 1 137 ? 19.930 36.161 78.529 1.00 52.11 118 ASN A O 1
ATOM 850 N N . GLU A 1 138 ? 17.828 36.913 78.359 1.00 56.37 119 GLU A N 1
ATOM 851 C CA . GLU A 1 138 ? 17.345 35.782 77.578 1.00 58.21 119 GLU A CA 1
ATOM 852 C C . GLU A 1 138 ? 18.039 35.596 76.233 1.00 56.62 119 GLU A C 1
ATOM 853 O O . GLU A 1 138 ? 18.244 34.469 75.794 1.00 56.54 119 GLU A O 1
ATOM 859 N N . VAL A 1 139 ? 18.395 36.709 75.592 1.00 53.87 120 VAL A N 1
ATOM 860 C CA . VAL A 1 139 ? 18.946 36.695 74.243 1.00 51.14 120 VAL A CA 1
ATOM 861 C C . VAL A 1 139 ? 20.462 36.676 74.202 1.00 49.12 120 VAL A C 1
ATOM 862 O O . VAL A 1 139 ? 21.028 36.679 73.120 1.00 47.91 120 VAL A O 1
ATOM 866 N N . LYS A 1 140 ? 21.113 36.670 75.366 1.00 48.11 121 LYS A N 1
ATOM 867 C CA . LYS A 1 140 ? 22.562 36.675 75.454 1.00 49.42 121 LYS A CA 1
ATOM 868 C C . LYS A 1 140 ? 23.132 35.480 74.703 1.00 47.95 121 LYS A C 1
ATOM 869 O O . LYS A 1 140 ? 22.731 34.354 74.967 1.00 46.28 121 LYS A O 1
ATOM 875 N N . GLY A 1 141 ? 24.062 35.736 73.785 1.00 46.28 122 GLY A N 1
ATOM 876 C CA . GLY A 1 141 ? 24.713 34.711 72.994 1.00 46.13 122 GLY A CA 1
ATOM 877 C C . GLY A 1 141 ? 23.874 34.116 71.874 1.00 46.21 122 GLY A C 1
ATOM 878 O O . GLY A 1 141 ? 24.316 33.210 71.191 1.00 46.67 122 GLY A O 1
ATOM 879 N N . LYS A 1 142 ? 22.681 34.648 71.655 1.00 45.73 123 LYS A N 1
ATOM 880 C CA . LYS A 1 142 ? 21.734 34.071 70.706 1.00 45.31 123 LYS A CA 1
ATOM 881 C C . LYS A 1 142 ? 21.642 34.917 69.453 1.00 43.15 123 LYS A C 1
ATOM 882 O O . LYS A 1 142 ? 22.146 36.031 69.406 1.00 41.26 123 LYS A O 1
ATOM 888 N N . LYS A 1 143 ? 21.048 34.351 68.421 1.00 43.89 124 LYS A N 1
ATOM 889 C CA . LYS A 1 143 ? 20.803 35.080 67.186 1.00 45.60 124 LYS A CA 1
ATOM 890 C C . LYS A 1 143 ? 19.459 35.818 67.197 1.00 40.46 124 LYS A C 1
ATOM 891 O O . LYS A 1 143 ? 18.379 35.222 67.345 1.00 37.33 124 LYS A O 1
ATOM 897 N N . VAL A 1 144 ? 19.531 37.126 67.024 1.00 40.37 125 VAL A N 1
ATOM 898 C CA . VAL A 1 144 ? 18.360 38.004 67.174 1.00 38.61 125 VAL A CA 1
ATOM 899 C C . VAL A 1 144 ? 18.106 38.831 65.904 1.00 39.83 125 VAL A C 1
ATOM 900 O O . VAL A 1 144 ? 19.016 39.436 65.319 1.00 39.84 125 VAL A O 1
ATOM 904 N N . GLY A 1 145 ? 16.861 38.831 65.461 1.00 39.21 126 GLY A N 1
ATOM 905 C CA . GLY A 1 145 ? 16.479 39.565 64.273 1.00 37.57 126 GLY A CA 1
ATOM 906 C C . GLY A 1 145 ? 15.444 40.594 64.687 1.00 39.42 126 GLY A C 1
ATOM 907 O O . GLY A 1 145 ? 14.474 40.241 65.345 1.00 39.02 126 GLY A O 1
ATOM 908 N N . VAL A 1 146 ? 15.644 41.843 64.280 1.00 41.09 127 VAL A N 1
ATOM 909 C CA . VAL A 1 146 ? 14.722 42.953 64.551 1.00 41.67 127 VAL A CA 1
ATOM 910 C C . VAL A 1 146 ? 14.289 43.598 63.238 1.00 43.29 127 VAL A C 1
ATOM 911 O O . VAL A 1 146 ? 15.122 44.023 62.455 1.00 41.15 127 VAL A O 1
ATOM 915 N N . VAL A 1 147 ? 12.979 43.681 63.004 1.00 42.11 128 VAL A N 1
ATOM 916 C CA . VAL A 1 147 ? 12.438 44.373 61.839 1.00 40.85 128 VAL A CA 1
ATOM 917 C C . VAL A 1 147 ? 11.821 45.708 62.299 1.00 41.73 128 VAL A C 1
ATOM 918 O O . VAL A 1 147 ? 10.915 45.717 63.105 1.00 41.81 128 VAL A O 1
ATOM 922 N N . GLY A 1 148 ? 12.353 46.817 61.784 1.00 41.74 129 GLY A N 1
ATOM 923 C CA . GLY A 1 148 ? 11.917 48.145 62.132 1.00 42.22 129 GLY A CA 1
ATOM 924 C C . GLY A 1 148 ? 13.015 48.982 62.710 1.00 43.24 129 GLY A C 1
ATOM 925 O O . GLY A 1 148 ? 14.112 48.507 63.058 1.00 44.15 129 GLY A O 1
ATOM 926 N N . HIS A 1 149 ? 12.716 50.260 62.803 1.00 46.54 130 HIS A N 1
ATOM 927 C CA . HIS A 1 149 ? 13.634 51.225 63.368 1.00 49.01 130 HIS A CA 1
ATOM 928 C C . HIS A 1 149 ? 13.242 51.473 64.846 1.00 48.88 130 HIS A C 1
ATOM 929 O O . HIS A 1 149 ? 12.134 51.926 65.142 1.00 47.17 130 HIS A O 1
ATOM 936 N N . PHE A 1 150 ? 14.135 51.099 65.755 1.00 45.42 131 PHE A N 1
ATOM 937 C CA . PHE A 1 150 ? 13.972 51.336 67.186 1.00 45.23 131 PHE A CA 1
ATOM 938 C C . PHE A 1 150 ? 15.179 52.125 67.695 1.00 44.87 131 PHE A C 1
ATOM 939 O O . PHE A 1 150 ? 16.325 51.648 67.644 1.00 42.89 131 PHE A O 1
ATOM 947 N N . PRO A 1 151 ? 14.963 53.334 68.184 1.00 46.94 132 PRO A N 1
ATOM 948 C CA . PRO A 1 151 ? 16.098 54.125 68.669 1.00 44.98 132 PRO A CA 1
ATOM 949 C C . PRO A 1 151 ? 16.984 53.369 69.673 1.00 44.45 132 PRO A C 1
ATOM 950 O O . PRO A 1 151 ? 16.462 52.683 70.561 1.00 45.58 132 PRO A O 1
ATOM 954 N N . HIS A 1 152 ? 18.305 53.478 69.495 1.00 43.17 133 HIS A N 1
ATOM 955 C CA . HIS A 1 152 ? 19.346 53.003 70.438 1.00 43.89 133 HIS A CA 1
ATOM 956 C C . HIS A 1 152 ? 19.469 51.511 70.558 1.00 44.78 133 HIS A C 1
ATOM 957 O O . HIS A 1 152 ? 20.196 51.030 71.390 1.00 40.82 133 HIS A O 1
ATOM 964 N N . LEU A 1 153 ? 18.754 50.780 69.727 1.00 45.42 134 LEU A N 1
ATOM 965 C CA . LEU A 1 153 ? 18.640 49.342 69.899 1.00 49.29 134 LEU A CA 1
ATOM 966 C C . LEU A 1 153 ? 19.991 48.653 69.769 1.00 46.38 134 LEU A C 1
ATOM 967 O O . LEU A 1 153 ? 20.309 47.730 70.525 1.00 48.85 134 LEU A O 1
ATOM 972 N N . GLU A 1 154 ? 20.799 49.150 68.839 1.00 42.89 135 GLU A N 1
ATOM 973 C CA . GLU A 1 154 ? 22.154 48.694 68.603 1.00 43.74 135 GLU A CA 1
ATOM 974 C C . GLU A 1 154 ? 23.008 48.752 69.857 1.00 42.69 135 GLU A C 1
ATOM 975 O O . GLU A 1 154 ? 23.779 47.848 70.137 1.00 42.00 135 GLU A O 1
ATOM 978 N N . SER A 1 155 ? 22.871 49.824 70.617 1.00 39.45 136 SER A N 1
ATOM 979 C CA . SER A 1 155 ? 23.589 49.966 71.856 1.00 39.51 136 SER A CA 1
ATOM 980 C C . SER A 1 155 ? 23.142 48.972 72.950 1.00 39.03 136 SER A C 1
ATOM 981 O O . SER A 1 155 ? 23.941 48.593 73.784 1.00 39.14 136 SER A O 1
ATOM 984 N N . LEU A 1 156 ? 21.856 48.637 72.972 1.00 42.17 137 LEU A N 1
ATOM 985 C CA . LEU A 1 156 ? 21.279 47.727 73.987 1.00 45.14 137 LEU A CA 1
ATOM 986 C C . LEU A 1 156 ? 21.569 46.265 73.683 1.00 47.11 137 LEU A C 1
ATOM 987 O O . LEU A 1 156 ? 21.994 45.505 74.556 1.00 50.27 137 LEU A O 1
ATOM 989 N N . LEU A 1 157 ? 21.440 45.894 72.419 1.00 43.90 138 LEU A N 1
ATOM 990 C CA . LEU A 1 157 ? 21.509 44.498 72.030 1.00 44.04 138 LEU A CA 1
ATOM 991 C C . LEU A 1 157 ? 22.800 44.054 71.374 1.00 44.07 138 LEU A C 1
ATOM 992 O O . LEU A 1 157 ? 23.226 42.932 71.578 1.00 46.82 138 LEU A O 1
ATOM 997 N N . GLU A 1 158 ? 23.434 44.887 70.562 1.00 45.60 139 GLU A N 1
ATOM 998 C CA . GLU A 1 158 ? 24.601 44.400 69.823 1.00 45.78 139 GLU A CA 1
ATOM 999 C C . GLU A 1 158 ? 25.759 43.849 70.689 1.00 46.05 139 GLU A C 1
ATOM 1000 O O . GLU A 1 158 ? 26.362 42.851 70.296 1.00 44.25 139 GLU A O 1
ATOM 1006 N N . PRO A 1 159 ? 26.057 44.452 71.844 1.00 45.09 140 PRO A N 1
ATOM 1007 C CA . PRO A 1 159 ? 27.140 43.949 72.708 1.00 47.40 140 PRO A CA 1
ATOM 1008 C C . PRO A 1 159 ? 26.896 42.549 73.285 1.00 47.33 140 PRO A C 1
ATOM 1009 O O . PRO A 1 159 ? 27.865 41.850 73.527 1.00 47.73 140 PRO A O 1
ATOM 1013 N N . ILE A 1 160 ? 25.635 42.150 73.449 1.00 49.29 141 ILE A N 1
ATOM 1014 C CA . ILE A 1 160 ? 25.272 40.887 74.111 1.00 47.75 141 ILE A CA 1
ATOM 1015 C C . ILE A 1 160 ? 24.731 39.771 73.218 1.00 46.03 141 ILE A C 1
ATOM 1016 O O . ILE A 1 160 ? 24.535 38.674 73.695 1.00 46.80 141 ILE A O 1
ATOM 1021 N N . CYS A 1 161 ? 24.468 40.033 71.946 1.00 43.95 142 CYS A N 1
ATOM 1022 C CA . CYS A 1 161 ? 23.945 39.008 71.069 1.00 41.65 142 CYS A CA 1
ATOM 1023 C C . CYS A 1 161 ? 24.407 39.217 69.642 1.00 43.28 142 CYS A C 1
ATOM 1024 O O . CYS A 1 161 ? 25.109 40.185 69.335 1.00 44.39 142 CYS A O 1
ATOM 1027 N N . ASP A 1 162 ? 24.060 38.259 68.794 1.00 43.25 143 ASP A N 1
ATOM 1028 C CA . ASP A 1 162 ? 24.268 38.324 67.355 1.00 43.38 143 ASP A CA 1
ATOM 1029 C C . ASP A 1 162 ? 23.010 38.994 66.750 1.00 42.81 143 ASP A C 1
ATOM 1030 O O . ASP A 1 1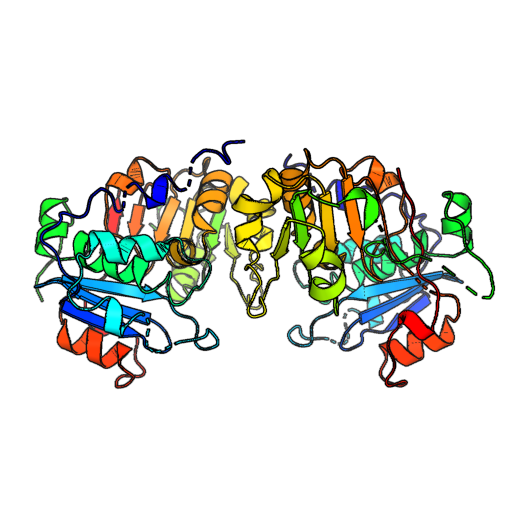62 ? 22.002 38.350 66.470 1.00 39.70 143 ASP A O 1
ATOM 1035 N N . LEU A 1 163 ? 23.106 40.300 66.564 1.00 39.22 144 LEU A N 1
ATOM 1036 C CA . LEU A 1 163 ? 21.970 41.136 66.170 1.00 41.94 144 LEU A CA 1
ATOM 1037 C C . LEU A 1 163 ? 21.976 41.446 64.688 1.00 42.26 144 LEU A C 1
ATOM 1038 O O . LEU A 1 163 ? 23.012 41.862 64.144 1.00 40.79 144 LEU A O 1
ATOM 1043 N N . SER A 1 164 ? 20.814 41.257 64.054 1.00 42.03 145 SER A N 1
ATOM 1044 C CA . SER A 1 164 ? 20.529 41.809 62.720 1.00 41.69 145 SER A CA 1
ATOM 1045 C C . SER A 1 164 ? 19.290 42.695 62.725 1.00 41.39 145 SER A C 1
ATOM 1046 O O . SER A 1 164 ? 18.212 42.248 63.151 1.00 38.41 145 SER A O 1
ATOM 1049 N N . ILE A 1 165 ? 19.455 43.926 62.232 1.00 36.77 146 ILE A N 1
ATOM 1050 C CA . ILE A 1 165 ? 18.383 44.916 62.086 1.00 39.18 146 ILE A CA 1
ATOM 1051 C C . ILE A 1 165 ? 18.056 45.010 60.611 1.00 38.85 146 ILE A C 1
ATOM 1052 O O . ILE A 1 165 ? 18.965 45.097 59.794 1.00 42.51 146 ILE A O 1
ATOM 1057 N N . LEU A 1 166 ? 16.768 44.898 60.296 1.00 38.47 147 LEU A N 1
ATOM 1058 C CA . LEU A 1 166 ? 16.211 44.927 58.932 1.00 38.80 147 LEU A CA 1
ATOM 1059 C C . LEU A 1 166 ? 15.247 46.068 58.869 1.00 39.35 147 LEU A C 1
ATOM 1060 O O . LEU A 1 166 ? 14.395 46.185 59.741 1.00 39.66 147 LEU A O 1
ATOM 1065 N N . GLU A 1 167 ? 15.390 46.937 57.864 1.00 42.81 148 GLU A N 1
ATOM 1066 C CA . GLU A 1 167 ? 14.486 48.084 57.655 1.00 43.39 148 GLU A CA 1
ATOM 1067 C C . GLU A 1 167 ? 14.199 48.298 56.166 1.00 44.60 148 GLU A C 1
ATOM 1068 O O . GLU A 1 167 ? 14.987 47.918 55.310 1.00 40.99 148 GLU A O 1
ATOM 1074 N N . TRP A 1 168 ? 13.090 48.957 55.846 1.00 47.36 149 TRP A N 1
ATOM 1075 C CA . TRP A 1 168 ? 12.777 49.368 54.464 1.00 47.96 149 TRP A CA 1
ATOM 1076 C C . TRP A 1 168 ? 13.860 50.205 53.903 1.00 50.10 149 TRP A C 1
ATOM 1077 O O . TRP A 1 168 ? 14.241 50.008 52.758 1.00 50.59 149 TRP A O 1
ATOM 1088 N N . SER A 1 169 ? 14.332 51.166 54.695 1.00 51.26 150 SER A N 1
ATOM 1089 C CA . SER A 1 169 ? 15.372 52.086 54.279 1.00 52.70 150 SER A CA 1
ATOM 1090 C C . SER A 1 169 ? 16.483 51.995 55.295 1.00 52.40 150 SER A C 1
ATOM 1091 O O . SER A 1 169 ? 16.512 52.763 56.252 1.00 54.49 150 SER A O 1
ATOM 1094 N N . PRO A 1 170 ? 17.401 51.055 55.122 1.00 50.83 151 PRO A N 1
ATOM 1095 C CA . PRO A 1 170 ? 18.351 50.752 56.189 1.00 51.91 151 PRO A CA 1
ATOM 1096 C C . PRO A 1 170 ? 19.409 51.825 56.455 1.00 57.45 151 PRO A C 1
ATOM 1097 O O . PRO A 1 170 ? 19.939 52.419 55.517 1.00 56.83 151 PRO A O 1
ATOM 1101 N N . GLU A 1 171 ? 19.744 52.010 57.733 1.00 61.16 152 GLU A N 1
ATOM 1102 C CA . GLU A 1 171 ? 20.883 52.824 58.138 1.00 64.76 152 GLU A CA 1
ATOM 1103 C C . GLU A 1 171 ? 22.124 52.001 57.928 1.00 62.01 152 GLU A C 1
ATOM 1104 O O . GLU A 1 171 ? 22.044 50.825 57.593 1.00 57.31 152 GLU A O 1
ATOM 1110 N N . GLU A 1 172 ? 23.284 52.587 58.201 1.00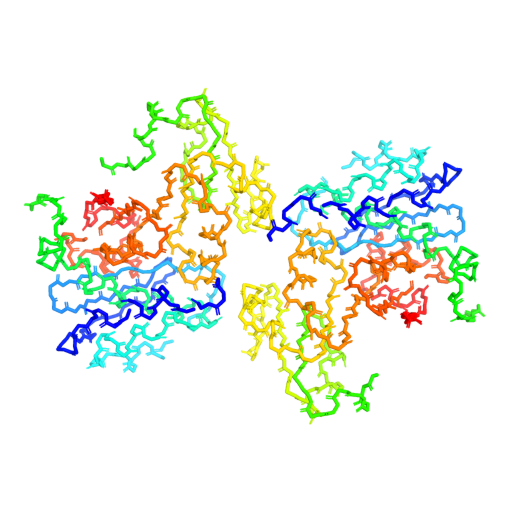 60.82 153 GLU A N 1
ATOM 1111 C CA . GLU A 1 172 ? 24.527 52.022 57.727 1.00 61.16 153 GLU A CA 1
ATOM 1112 C C . GLU A 1 172 ? 24.821 50.562 58.132 1.00 60.18 153 GLU A C 1
ATOM 1113 O O . GLU A 1 172 ? 25.249 49.742 57.292 1.00 64.88 153 GLU A O 1
ATOM 1119 N N . GLY A 1 173 ? 24.647 50.204 59.391 1.00 57.48 154 GLY A N 1
ATOM 1120 C CA . GLY A 1 173 ? 24.886 48.794 59.754 1.00 57.02 154 GLY A CA 1
ATOM 1121 C C . GLY A 1 173 ? 23.767 47.779 59.472 1.00 54.67 154 GLY A C 1
ATOM 1122 O O . GLY A 1 173 ? 23.877 46.604 59.823 1.00 53.76 154 GLY A O 1
ATOM 1123 N N . ASP A 1 174 ? 22.693 48.216 58.825 1.00 49.97 155 ASP A N 1
ATOM 1124 C CA . ASP A 1 174 ? 21.460 47.460 58.777 1.00 48.01 155 ASP A CA 1
ATOM 1125 C C . ASP A 1 174 ? 21.174 46.850 57.411 1.00 46.32 155 ASP A C 1
ATOM 1126 O O . ASP A 1 174 ? 21.766 47.227 56.400 1.00 45.19 155 ASP A O 1
ATOM 1131 N N . TYR A 1 175 ? 20.218 45.923 57.392 1.00 43.54 156 TYR A N 1
ATOM 1132 C CA . TYR A 1 175 ? 19.883 45.172 56.193 1.00 40.91 156 TYR A CA 1
ATOM 1133 C C . TYR A 1 175 ? 18.612 45.692 55.618 1.00 39.80 156 TYR A C 1
ATOM 1134 O O . TYR A 1 175 ? 17.733 46.100 56.370 1.00 37.74 156 TYR A O 1
ATOM 1143 N N . PRO A 1 176 ? 18.471 45.636 54.300 1.00 39.77 157 PRO A N 1
ATOM 1144 C CA . PRO A 1 176 ? 17.184 45.942 53.684 1.00 40.39 157 PRO A CA 1
ATOM 1145 C C . PRO A 1 176 ? 16.216 44.799 53.938 1.00 39.67 157 PRO A C 1
ATOM 1146 O O . PRO A 1 176 ? 16.591 43.678 54.279 1.00 34.34 157 PRO A O 1
ATOM 1150 N N . LEU A 1 177 ? 14.946 45.101 53.821 1.00 37.83 158 LEU A N 1
ATOM 1151 C CA . LEU A 1 177 ? 13.902 44.185 54.140 1.00 39.44 158 LEU A CA 1
ATOM 1152 C C . LEU A 1 177 ? 13.882 42.837 53.389 1.00 41.83 158 LEU A C 1
ATOM 1153 O O . LEU A 1 177 ? 13.557 41.825 53.997 1.00 39.85 158 LEU A O 1
ATOM 1158 N N . PRO A 1 178 ? 14.234 42.772 52.107 1.00 41.68 159 PRO A N 1
ATOM 1159 C CA . PRO A 1 178 ? 14.336 41.457 51.448 1.00 40.90 159 PRO A CA 1
ATOM 1160 C C . PRO A 1 178 ? 15.302 40.457 52.133 1.00 40.01 159 PRO A C 1
ATOM 1161 O O . PRO A 1 178 ? 15.223 39.260 51.866 1.00 37.72 159 PRO A O 1
ATOM 1165 N N . ALA A 1 179 ? 16.211 40.934 52.972 1.00 38.46 160 ALA A N 1
ATOM 1166 C CA . ALA A 1 179 ? 17.112 40.068 53.708 1.00 40.53 160 ALA A CA 1
ATOM 1167 C C . ALA A 1 179 ? 16.400 39.228 54.762 1.00 39.94 160 ALA A C 1
ATOM 1168 O O . ALA A 1 179 ? 16.956 38.267 55.237 1.00 40.27 160 ALA A O 1
ATOM 1170 N N . SER A 1 180 ? 15.171 39.572 55.096 1.00 39.74 161 SER A N 1
ATOM 1171 C CA . SER A 1 180 ? 14.331 38.767 55.993 1.00 40.41 161 SER A CA 1
ATOM 1172 C C . SER A 1 180 ? 14.239 37.313 55.571 1.00 39.79 161 SER A C 1
ATOM 1173 O O . SER A 1 180 ? 14.304 36.428 56.417 1.00 40.75 161 SER A O 1
ATOM 1176 N N . GLU A 1 181 ? 14.126 37.065 54.266 1.00 39.54 162 GLU A N 1
ATOM 1177 C CA . GLU A 1 181 ? 14.057 35.713 53.738 1.00 41.72 162 GLU A CA 1
ATOM 1178 C C . GLU A 1 181 ? 15.299 34.879 54.079 1.00 40.15 162 GLU A C 1
ATOM 1179 O O . GLU A 1 181 ? 15.223 33.646 54.212 1.00 40.06 162 GLU A O 1
ATOM 1185 N N . PHE A 1 182 ? 16.427 35.569 54.187 1.00 41.59 163 PHE A N 1
ATOM 1186 C CA . PHE A 1 182 ? 17.720 34.967 54.400 1.00 40.16 163 PHE A CA 1
ATOM 1187 C C . PHE A 1 182 ? 18.051 34.897 55.892 1.00 43.52 163 PHE A C 1
ATOM 1188 O O . PHE A 1 182 ? 18.678 33.973 56.332 1.00 45.17 163 PHE A O 1
ATOM 1196 N N . ILE A 1 183 ? 17.610 35.869 56.675 1.00 41.97 164 ILE A N 1
ATOM 1197 C CA . ILE A 1 183 ? 18.091 36.027 58.040 1.00 42.35 164 ILE A CA 1
ATOM 1198 C C . ILE A 1 183 ? 17.125 35.492 59.076 1.00 43.03 164 ILE A C 1
ATOM 1199 O O . ILE A 1 183 ? 17.564 34.833 60.029 1.00 41.88 164 ILE A O 1
ATOM 1204 N N . LEU A 1 184 ? 15.829 35.813 58.946 1.00 42.38 165 LEU A N 1
ATOM 1205 C CA . LEU A 1 184 ? 14.889 35.482 60.010 1.00 41.67 165 LEU A CA 1
ATOM 1206 C C . LEU A 1 184 ? 14.761 33.994 60.330 1.00 41.58 165 LEU A C 1
ATOM 1207 O O . LEU A 1 184 ? 14.531 33.689 61.496 1.00 40.84 165 LEU A O 1
ATOM 1212 N N . PRO A 1 185 ? 14.794 33.087 59.340 1.00 42.41 166 PRO A N 1
ATOM 1213 C CA . PRO A 1 185 ? 14.764 31.644 59.638 1.00 41.52 166 PRO A CA 1
ATOM 1214 C C . PRO A 1 185 ? 15.912 31.122 60.505 1.00 43.09 166 PRO A C 1
ATOM 1215 O O . PRO A 1 185 ? 15.742 30.068 61.125 1.00 43.49 166 PRO A O 1
ATOM 1219 N N . GLU A 1 186 ? 17.028 31.855 60.583 1.00 43.52 167 GLU A N 1
ATOM 1220 C CA . GLU A 1 186 ? 18.151 31.503 61.463 1.00 47.03 167 GLU A CA 1
ATOM 1221 C C . GLU A 1 186 ? 18.022 32.060 62.889 1.00 45.42 167 GLU A C 1
ATOM 1222 O O . GLU A 1 186 ? 18.854 31.751 63.742 1.00 37.76 167 GLU A O 1
ATOM 1228 N N . CYS A 1 187 ? 17.013 32.883 63.147 1.00 42.57 168 CYS A N 1
ATOM 1229 C CA . CYS A 1 187 ? 16.946 33.633 64.415 1.00 42.13 168 CYS A CA 1
ATOM 1230 C C . CYS A 1 187 ? 16.263 32.873 65.537 1.00 43.08 168 CYS A C 1
ATOM 1231 O O . CYS A 1 187 ? 15.242 32.232 65.324 1.00 43.92 168 CYS A O 1
ATOM 1234 N N . ASP A 1 188 ? 16.887 32.902 66.715 1.00 43.10 169 ASP A N 1
ATOM 1235 C CA . ASP A 1 188 ? 16.294 32.381 67.944 1.00 43.24 169 ASP A CA 1
ATOM 1236 C C . ASP A 1 188 ? 15.210 33.281 68.511 1.00 41.74 169 ASP A C 1
ATOM 1237 O O . ASP A 1 188 ? 14.281 32.809 69.149 1.00 39.70 169 ASP A O 1
ATOM 1242 N N . TYR A 1 189 ? 15.370 34.590 68.341 1.00 43.15 170 TYR A N 1
ATOM 1243 C CA . TYR A 1 189 ? 14.400 35.570 68.839 1.00 41.40 170 TYR A CA 1
ATOM 1244 C C . TYR A 1 189 ? 14.182 36.609 67.764 1.00 43.38 170 TYR A C 1
ATOM 1245 O O . TYR A 1 189 ? 15.136 37.071 67.144 1.00 43.21 170 TYR A O 1
ATOM 1254 N N . VAL A 1 190 ? 12.930 36.986 67.559 1.00 43.07 171 VAL A N 1
ATOM 1255 C CA . VAL A 1 190 ? 12.574 37.982 66.541 1.00 43.20 171 VAL A CA 1
ATOM 1256 C C . VAL A 1 190 ? 11.640 39.036 67.126 1.00 42.19 171 VAL A C 1
ATOM 1257 O O . VAL A 1 190 ? 10.683 38.709 67.815 1.00 42.32 171 VAL A O 1
ATOM 1261 N N . TYR A 1 191 ? 11.944 40.298 66.860 1.00 41.64 172 TYR A N 1
ATOM 1262 C CA . TYR A 1 191 ? 11.073 41.431 67.166 1.00 39.55 172 TYR A CA 1
ATOM 1263 C C . TYR A 1 191 ? 10.669 42.136 65.882 1.00 41.51 172 TYR A C 1
ATOM 1264 O O . TYR A 1 191 ? 11.521 42.445 65.041 1.00 41.10 172 TYR A O 1
ATOM 1273 N N . ILE A 1 192 ? 9.387 42.449 65.745 1.00 41.19 173 ILE A N 1
ATOM 1274 C CA . ILE A 1 192 ? 8.877 43.050 64.539 1.00 43.45 173 ILE A CA 1
ATOM 1275 C C . ILE A 1 192 ? 8.059 44.284 64.909 1.00 43.29 173 ILE A C 1
ATOM 1276 O O . ILE A 1 192 ? 7.125 44.209 65.709 1.00 46.03 173 ILE A O 1
ATOM 1281 N N . THR A 1 193 ? 8.395 45.402 64.291 1.00 41.29 174 THR A N 1
ATOM 1282 C CA . THR A 1 193 ? 7.586 46.584 64.384 1.00 43.01 174 THR A CA 1
ATOM 1283 C C . THR A 1 193 ? 6.111 46.391 63.977 1.00 42.91 174 THR A C 1
ATOM 1284 O O . THR A 1 193 ? 5.770 45.694 63.010 1.00 40.54 174 THR A O 1
ATOM 1288 N N . CYS A 1 194 ? 5.239 47.057 64.716 1.00 44.33 175 CYS A N 1
ATOM 1289 C CA . CYS A 1 194 ? 3.795 46.973 64.468 1.00 43.60 175 CYS A CA 1
ATOM 1290 C C . CYS A 1 194 ? 3.470 47.665 63.126 1.00 43.71 175 CYS A C 1
ATOM 1291 O O . CYS A 1 194 ? 2.394 47.452 62.577 1.00 44.76 175 CYS A O 1
ATOM 1294 N N . ALA A 1 195 ? 4.413 48.458 62.581 1.00 42.87 176 ALA A N 1
ATOM 1295 C CA . ALA A 1 195 ? 4.274 48.999 61.209 1.00 42.71 176 ALA A CA 1
ATOM 1296 C C . ALA A 1 195 ? 4.071 47.894 60.179 1.00 44.32 176 ALA A C 1
ATOM 1297 O O . ALA A 1 195 ? 3.563 48.159 59.100 1.00 45.42 176 ALA A O 1
ATOM 1299 N N . SER A 1 196 ? 4.502 46.670 60.495 1.00 42.91 177 SER A N 1
ATOM 1300 C CA . SER A 1 196 ? 4.332 45.541 59.604 1.00 43.01 177 SER A CA 1
ATOM 1301 C C . SER A 1 196 ? 2.868 45.137 59.408 1.00 41.92 177 SER A C 1
ATOM 1302 O O . SER A 1 196 ? 2.530 44.528 58.409 1.00 39.38 177 SER A O 1
ATOM 1305 N N . VAL A 1 197 ? 2.009 45.464 60.358 1.00 41.10 178 VAL A N 1
ATOM 1306 C CA . VAL A 1 197 ? 0.573 45.262 60.201 1.00 41.63 178 VAL A CA 1
ATOM 1307 C C . VAL A 1 197 ? 0.083 46.147 59.087 1.00 40.57 178 VAL A C 1
ATOM 1308 O O . VAL A 1 197 ? -0.644 45.695 58.176 1.00 40.54 178 VAL A O 1
ATOM 1312 N N . VAL A 1 198 ? 0.486 47.410 59.149 1.00 40.47 179 VAL A N 1
ATOM 1313 C CA . VAL A 1 198 ? 0.035 48.400 58.181 1.00 42.11 179 VAL A CA 1
ATOM 1314 C C . VAL A 1 198 ? 0.514 48.090 56.764 1.00 43.32 179 VAL A C 1
ATOM 1315 O O . VAL A 1 198 ? -0.239 48.194 55.796 1.00 43.03 179 VAL A O 1
ATOM 1319 N N . ASP A 1 199 ? 1.769 47.697 56.603 1.00 42.87 180 ASP A N 1
ATOM 1320 C CA . ASP A 1 199 ? 2.223 47.472 55.235 1.00 44.26 180 ASP A CA 1
ATOM 1321 C C . ASP A 1 199 ? 2.038 46.025 54.719 1.00 41.13 180 ASP A C 1
ATOM 1322 O O . ASP A 1 199 ? 2.338 45.736 53.566 1.00 41.17 180 ASP A O 1
ATOM 1327 N N . LYS A 1 200 ? 1.471 45.158 55.551 1.00 42.83 181 LYS A N 1
ATOM 1328 C CA . LYS A 1 200 ? 1.126 43.778 55.161 1.00 41.92 181 LYS A CA 1
ATOM 1329 C C . LYS A 1 200 ? 2.337 42.872 54.948 1.00 40.90 181 LYS A C 1
ATOM 1330 O O . LYS A 1 200 ? 2.242 41.825 54.321 1.00 42.35 181 LYS A O 1
ATOM 1336 N N . THR A 1 201 ? 3.469 43.245 55.529 1.00 40.20 182 THR A N 1
ATOM 1337 C CA . THR A 1 201 ? 4.652 42.360 55.552 1.00 38.91 182 THR A CA 1
ATOM 1338 C C . THR A 1 201 ? 4.545 41.328 56.658 1.00 40.22 182 THR A C 1
ATOM 1339 O O . THR A 1 201 ? 5.239 40.302 56.624 1.00 41.75 182 THR A O 1
ATOM 1343 N N . LEU A 1 202 ? 3.677 41.589 57.635 1.00 41.62 183 LEU A N 1
ATOM 1344 C CA . LEU A 1 202 ? 3.645 40.783 58.850 1.00 40.86 183 LEU A CA 1
ATOM 1345 C C . LEU A 1 202 ? 3.432 39.283 58.594 1.00 41.46 183 LEU A C 1
ATOM 1346 O O . LEU A 1 202 ? 4.157 38.492 59.145 1.00 42.67 183 LEU A O 1
ATOM 1351 N N . PRO A 1 203 ? 2.435 38.869 57.813 1.00 42.74 184 PRO A N 1
ATOM 1352 C CA . PRO A 1 203 ? 2.201 37.419 57.683 1.00 42.37 184 PRO A CA 1
ATOM 1353 C C . PRO A 1 203 ? 3.445 36.683 57.167 1.00 42.20 184 PRO A C 1
ATOM 1354 O O . PRO A 1 203 ? 3.779 35.641 57.721 1.00 41.97 184 PRO A O 1
ATOM 1358 N N . ARG A 1 204 ? 4.169 37.225 56.190 1.00 40.51 185 ARG A N 1
ATOM 1359 C CA . ARG A 1 204 ? 5.342 36.514 55.679 1.00 38.94 185 ARG A CA 1
ATOM 1360 C C . ARG A 1 204 ? 6.450 36.506 56.743 1.00 40.57 185 ARG A C 1
ATOM 1361 O O . ARG A 1 204 ? 7.110 35.501 56.964 1.00 41.80 185 ARG A O 1
ATOM 1369 N N . LEU A 1 205 ? 6.615 37.628 57.436 1.00 40.87 186 LEU A N 1
ATOM 1370 C CA . LEU A 1 205 ? 7.596 37.715 58.499 1.00 39.57 186 LEU A CA 1
ATOM 1371 C C . LEU A 1 205 ? 7.352 36.681 59.575 1.00 41.69 186 LEU A C 1
ATOM 1372 O O . LEU A 1 205 ? 8.292 36.069 60.068 1.00 40.04 186 LEU A O 1
ATOM 1377 N N . LEU A 1 206 ? 6.096 36.523 59.954 1.00 40.62 187 LEU A N 1
ATOM 1378 C CA . LEU A 1 206 ? 5.700 35.467 60.903 1.00 43.69 187 LEU A CA 1
ATOM 1379 C C . LEU A 1 206 ? 6.056 34.067 60.435 1.00 42.97 187 LEU A C 1
ATOM 1380 O O . LEU A 1 206 ? 6.547 33.266 61.231 1.00 44.28 187 LEU A O 1
ATOM 1385 N N . GLU A 1 207 ? 5.810 33.758 59.166 1.00 43.53 188 GLU A N 1
ATOM 1386 C CA . GLU A 1 207 ? 6.174 32.450 58.606 1.00 43.09 188 GLU A CA 1
ATOM 1387 C C . GLU A 1 207 ? 7.691 32.247 58.573 1.00 45.67 188 GLU A C 1
ATOM 1388 O O . GLU A 1 207 ? 8.187 31.177 58.916 1.00 46.85 188 GLU A O 1
ATOM 1394 N N . LEU A 1 208 ? 8.444 33.277 58.203 1.00 42.53 189 LEU A N 1
ATOM 1395 C CA . LEU A 1 208 ? 9.886 33.179 58.214 1.00 42.91 189 LEU A CA 1
ATOM 1396 C C . LEU A 1 208 ? 10.448 32.934 59.615 1.00 41.96 189 LEU A C 1
ATOM 1397 O O . LEU A 1 208 ? 11.478 32.280 59.764 1.00 41.82 189 LEU A O 1
ATOM 1402 N N . SER A 1 209 ? 9.784 33.489 60.622 1.00 40.59 190 SER A N 1
ATOM 1403 C CA . SER A 1 209 ? 10.270 33.461 61.999 1.00 41.21 190 SER A CA 1
ATOM 1404 C C . SER A 1 209 ? 9.669 32.322 62.834 1.00 44.21 190 SER A C 1
ATOM 1405 O O . SER A 1 209 ? 9.931 32.229 64.023 1.00 43.93 190 SER A O 1
ATOM 1408 N N . ARG A 1 210 ? 8.843 31.466 62.233 1.00 47.01 191 ARG A N 1
ATOM 1409 C CA . ARG A 1 210 ? 7.988 30.565 63.023 1.00 49.40 191 ARG A CA 1
ATOM 1410 C C . ARG A 1 210 ? 8.755 29.621 63.969 1.00 51.20 191 ARG A C 1
ATOM 1411 O O . ARG A 1 210 ? 8.201 29.204 64.978 1.00 52.85 191 ARG A O 1
ATOM 1419 N N . ASN A 1 211 ? 10.017 29.328 63.659 1.00 51.54 192 ASN A N 1
ATOM 1420 C CA . ASN A 1 211 ? 10.844 28.481 64.507 1.00 51.76 192 ASN A CA 1
ATOM 1421 C C . ASN A 1 211 ? 11.737 29.223 65.514 1.00 50.66 192 ASN A C 1
ATOM 1422 O O . ASN A 1 211 ? 12.523 28.591 66.213 1.00 52.06 192 ASN A O 1
ATOM 1427 N N . ALA A 1 212 ? 11.639 30.550 65.599 1.00 47.77 193 ALA A N 1
ATOM 1428 C CA . ALA A 1 212 ? 12.202 31.284 66.740 1.00 45.77 193 ALA A CA 1
ATOM 1429 C C . ALA A 1 212 ? 11.628 30.752 68.067 1.00 44.50 193 ALA A C 1
ATOM 1430 O O . ALA A 1 212 ? 10.493 30.329 68.099 1.00 41.65 193 ALA A O 1
ATOM 1432 N N . ARG A 1 213 ? 12.386 30.825 69.158 1.00 43.19 194 ARG A N 1
ATOM 1433 C CA . ARG A 1 213 ? 11.820 30.549 70.485 1.00 46.65 194 ARG A CA 1
ATOM 1434 C C . ARG A 1 213 ? 10.709 31.567 70.818 1.00 44.93 194 ARG A C 1
ATOM 1435 O O . ARG A 1 213 ? 9.732 31.247 71.482 1.00 44.11 194 ARG A O 1
ATOM 1440 N N . ARG A 1 214 ? 10.870 32.801 70.364 1.00 44.20 195 ARG A N 1
ATOM 1441 C CA . ARG A 1 214 ? 9.865 33.820 70.574 1.00 43.45 195 ARG A CA 1
ATOM 1442 C C . ARG A 1 214 ? 9.873 34.916 69.517 1.00 44.44 195 ARG A C 1
ATOM 1443 O O . ARG A 1 214 ? 10.956 35.415 69.136 1.00 42.93 195 ARG A O 1
ATOM 1451 N N . ILE A 1 215 ? 8.656 35.317 69.112 1.00 41.93 196 ILE A N 1
ATOM 1452 C CA . ILE A 1 215 ? 8.400 36.444 68.212 1.00 42.00 196 ILE A CA 1
ATOM 1453 C C . ILE A 1 215 ? 7.532 37.470 68.950 1.00 42.08 196 ILE A C 1
ATOM 1454 O O . ILE A 1 215 ? 6.479 37.118 69.510 1.00 42.53 196 ILE A O 1
ATOM 1459 N N . THR A 1 216 ? 7.984 38.722 68.944 1.00 42.25 197 THR A N 1
ATOM 1460 C CA . THR A 1 216 ? 7.342 39.841 69.631 1.00 42.14 197 THR A CA 1
ATOM 1461 C C . THR A 1 216 ? 6.982 40.908 68.628 1.00 43.45 197 THR A C 1
ATOM 1462 O O . THR A 1 216 ? 7.811 41.236 67.783 1.00 44.79 197 THR A O 1
ATOM 1466 N N . LEU A 1 217 ? 5.750 41.419 68.697 1.00 44.05 198 LEU A N 1
ATOM 1467 C CA . LEU A 1 217 ? 5.292 42.610 67.947 1.00 43.34 198 LEU A CA 1
ATOM 1468 C C . LEU A 1 217 ? 5.403 43.799 68.853 1.00 43.63 198 LEU A C 1
ATOM 1469 O O . LEU A 1 217 ? 4.984 43.719 69.997 1.00 44.45 198 LEU A O 1
ATOM 1474 N N . VAL A 1 218 ? 6.048 44.873 68.385 1.00 41.73 199 VAL A N 1
ATOM 1475 C CA . VAL A 1 218 ? 6.454 45.976 69.254 1.00 41.51 199 VAL A CA 1
ATOM 1476 C C . VAL A 1 218 ? 6.098 47.315 68.658 1.00 43.64 199 VAL A C 1
ATOM 1477 O O . VAL A 1 218 ? 6.300 47.559 67.465 1.00 46.42 199 VAL A O 1
ATOM 1481 N N . GLY A 1 219 ? 5.647 48.222 69.514 1.00 42.56 200 GLY A N 1
ATOM 1482 C CA . GLY A 1 219 ? 5.462 49.600 69.141 1.00 39.79 200 GLY A CA 1
ATOM 1483 C C . GLY A 1 219 ? 4.076 50.070 69.582 1.00 43.27 200 GLY A C 1
ATOM 1484 O O . GLY A 1 219 ? 3.237 49.275 69.989 1.00 42.03 200 GLY A O 1
ATOM 1485 N N . PRO A 1 220 ? 3.860 51.372 69.505 1.00 43.61 201 PRO A N 1
ATOM 1486 C CA . PRO A 1 220 ? 2.610 51.995 69.939 1.00 46.06 201 PRO A CA 1
ATOM 1487 C C . PRO A 1 220 ? 1.340 51.504 69.232 1.00 43.70 201 PRO A C 1
ATOM 1488 O O . PRO A 1 220 ? 0.257 51.541 69.838 1.00 47.27 201 PRO A O 1
ATOM 1492 N N . GLY A 1 221 ? 1.485 51.051 67.985 1.00 43.31 202 GLY A N 1
ATOM 1493 C CA . GLY A 1 221 ? 0.419 50.501 67.180 1.00 42.59 202 GLY A CA 1
ATOM 1494 C C . GLY A 1 221 ? 0.194 48.992 67.292 1.00 46.44 202 GLY A C 1
ATOM 1495 O O . GLY A 1 221 ? -0.532 48.398 66.488 1.00 46.16 202 GLY A O 1
ATOM 1496 N N . THR A 1 222 ? 0.760 48.377 68.318 1.00 45.27 203 THR A N 1
ATOM 1497 C CA . THR A 1 222 ? 0.548 46.968 68.589 1.00 43.40 203 THR A CA 1
ATOM 1498 C C . THR A 1 222 ? -0.795 46.795 69.292 1.00 45.45 203 THR A C 1
ATOM 1499 O O . THR A 1 222 ? -1.035 47.421 70.338 1.00 43.00 203 THR A O 1
ATOM 1503 N N . PRO A 1 223 ? -1.675 45.982 68.707 1.00 43.27 204 PRO A N 1
ATOM 1504 C CA . PRO A 1 223 ? -2.915 45.593 69.382 1.00 44.79 204 PRO A CA 1
ATOM 1505 C C . PRO A 1 223 ? -2.660 44.613 70.511 1.00 44.52 204 PRO A C 1
ATOM 1506 O O . PRO A 1 223 ? -1.920 43.646 70.337 1.00 47.69 204 PRO A O 1
ATOM 1510 N N . LEU A 1 224 ? -3.284 44.862 71.653 1.00 40.74 205 LEU A N 1
ATOM 1511 C CA . LEU A 1 224 ? -3.114 44.052 72.835 1.00 42.25 205 LEU A CA 1
ATOM 1512 C C . LEU A 1 224 ? -4.180 42.961 72.843 1.00 46.12 205 LEU A C 1
ATOM 1513 O O . LEU A 1 224 ? -5.016 42.858 73.759 1.00 46.82 205 LEU A O 1
ATOM 1518 N N . ALA A 1 225 ? -4.098 42.139 71.796 1.00 46.43 206 ALA A N 1
ATOM 1519 C CA . ALA A 1 225 ? -5.139 41.238 71.348 1.00 46.79 206 ALA A CA 1
ATOM 1520 C C . ALA A 1 225 ? -4.600 39.811 71.461 1.00 49.54 206 ALA A C 1
ATOM 1521 O O . ALA A 1 225 ? -3.905 39.322 70.546 1.00 48.84 206 ALA A O 1
ATOM 1523 N N . PRO A 1 226 ? -4.880 39.157 72.587 1.00 49.43 207 PRO A N 1
ATOM 1524 C CA . PRO A 1 226 ? -4.409 37.787 72.830 1.00 48.96 207 PRO A CA 1
ATOM 1525 C C . PRO A 1 226 ? -4.743 36.802 71.721 1.00 49.11 207 PRO A C 1
ATOM 1526 O O . PRO A 1 226 ? -4.085 35.783 71.647 1.00 49.37 207 PRO A O 1
ATOM 1530 N N . VAL A 1 227 ? -5.741 37.081 70.885 1.00 49.13 208 VAL A N 1
ATOM 1531 C CA . VAL A 1 227 ? -6.031 36.238 69.729 1.00 48.95 208 VAL A CA 1
ATOM 1532 C C . VAL A 1 227 ? -4.797 36.111 68.816 1.00 46.27 208 VAL A C 1
ATOM 1533 O O . VAL A 1 227 ? -4.560 35.073 68.195 1.00 46.06 208 VAL A O 1
ATOM 1537 N N . LEU A 1 228 ? -3.974 37.147 68.781 1.00 47.35 209 LEU A N 1
ATOM 1538 C CA . LEU A 1 228 ? -2.704 37.093 68.047 1.00 46.57 209 LEU A CA 1
ATOM 1539 C C . LEU A 1 228 ? -1.759 35.948 68.483 1.00 45.71 209 LEU A C 1
ATOM 1540 O O . LEU A 1 228 ? -0.956 35.478 67.684 1.00 45.22 209 LEU A O 1
ATOM 1545 N N . PHE A 1 229 ? -1.884 35.465 69.720 1.00 44.38 210 PHE A N 1
ATOM 1546 C CA . PHE A 1 229 ? -1.053 34.366 70.207 1.00 46.03 210 PHE A CA 1
ATOM 1547 C C . PHE A 1 229 ? -1.436 33.033 69.566 1.00 48.52 210 PHE A C 1
ATOM 1548 O O . PHE A 1 229 ? -0.702 32.055 69.649 1.00 48.46 210 PHE A O 1
ATOM 1556 N N . GLU A 1 230 ? -2.609 33.020 68.945 1.00 51.25 211 GLU A N 1
ATOM 1557 C CA . GLU A 1 230 ? -3.116 31.896 68.164 1.00 53.66 211 GLU A CA 1
ATOM 1558 C C . GLU A 1 230 ? -2.723 32.042 66.689 1.00 52.12 211 GLU A C 1
ATOM 1559 O O . GLU A 1 230 ? -2.995 31.159 65.881 1.00 51.50 211 GLU A O 1
ATOM 1565 N N . HIS A 1 231 ? -2.047 33.147 66.356 1.00 50.68 212 HIS A N 1
ATOM 1566 C CA . HIS A 1 231 ? -1.707 33.481 64.978 1.00 50.03 212 HIS A CA 1
ATOM 1567 C C . HIS A 1 231 ? -0.219 33.762 64.804 1.00 49.43 212 HIS A C 1
ATOM 1568 O O . HIS A 1 231 ? 0.165 34.641 64.034 1.00 49.43 212 HIS A O 1
ATOM 1575 N N . GLY A 1 232 ? 0.616 33.021 65.529 1.00 48.14 213 GLY A N 1
ATOM 1576 C CA . GLY A 1 232 ? 2.048 32.992 65.246 1.00 47.29 213 GLY A CA 1
ATOM 1577 C C . GLY A 1 232 ? 2.930 33.987 65.979 1.00 47.80 213 GLY A C 1
ATOM 1578 O O . GLY A 1 232 ? 4.114 34.105 65.643 1.00 45.68 213 GLY A O 1
ATOM 1579 N N . LEU A 1 233 ? 2.359 34.687 66.957 1.00 46.66 214 LEU A N 1
ATOM 1580 C CA . LEU A 1 233 ? 3.083 35.570 67.865 1.00 46.88 214 LEU A CA 1
ATOM 1581 C C . LEU A 1 233 ? 3.084 35.027 69.301 1.00 46.12 214 LEU A C 1
ATOM 1582 O O . LEU A 1 233 ? 2.115 34.401 69.729 1.00 46.37 214 LEU A O 1
ATOM 1587 N N . GLN A 1 234 ? 4.164 35.283 70.052 1.00 44.65 215 GLN A N 1
ATOM 1588 C CA . GLN A 1 234 ? 4.239 34.883 71.459 1.00 44.11 215 GLN A CA 1
ATOM 1589 C C . GLN A 1 234 ? 4.344 36.050 72.443 1.00 43.61 215 GLN A C 1
ATOM 1590 O O . GLN A 1 234 ? 4.294 35.843 73.650 1.00 42.55 215 GLN A O 1
ATOM 1596 N N . GLU A 1 235 ? 4.475 37.277 71.944 1.00 45.20 216 GLU A N 1
ATOM 1597 C CA . GLU A 1 235 ? 4.487 38.445 72.824 1.00 45.15 216 GLU A CA 1
ATOM 1598 C C . GLU A 1 235 ? 4.058 39.703 72.081 1.00 44.72 216 GLU A C 1
ATOM 1599 O O . GLU A 1 235 ? 4.332 39.895 70.897 1.00 43.78 216 GLU A O 1
ATOM 1605 N N . LEU A 1 236 ? 3.394 40.579 72.808 1.00 43.35 217 LEU A N 1
ATOM 1606 C CA . LEU A 1 236 ? 2.913 41.824 72.261 1.00 42.07 217 LEU A CA 1
ATOM 1607 C C . LEU A 1 236 ? 3.321 42.926 73.203 1.00 44.10 217 LEU A C 1
ATOM 1608 O O . LEU A 1 236 ? 2.954 42.935 74.374 1.00 44.74 217 LEU A O 1
ATOM 1613 N N . SER A 1 237 ? 4.109 43.851 72.684 1.00 44.54 218 SER A N 1
ATOM 1614 C CA A SER A 1 237 ? 4.645 44.952 73.467 0.50 44.87 218 SER A CA 1
ATOM 1615 C CA B SER A 1 237 ? 4.620 44.955 73.486 0.50 44.91 218 SER A CA 1
ATOM 1616 C C . SER A 1 237 ? 4.131 46.253 72.892 1.00 44.11 218 SER A C 1
ATOM 1617 O O . SER A 1 237 ? 4.642 46.726 71.898 1.00 42.72 218 SER A O 1
ATOM 1622 N N . GLY A 1 238 ? 3.112 46.817 73.510 1.00 44.70 219 GLY A N 1
ATOM 1623 C CA . GLY A 1 238 ? 2.526 48.046 73.020 1.00 46.42 219 GLY A CA 1
ATOM 1624 C C . GLY A 1 238 ? 2.458 49.150 74.048 1.00 45.90 219 GLY A C 1
ATOM 1625 O O . GLY A 1 238 ? 3.362 49.356 74.843 1.00 44.41 219 GLY A O 1
ATOM 1626 N N . PHE A 1 239 ? 1.324 49.823 74.055 1.00 45.77 220 PHE A N 1
ATOM 1627 C CA . PHE A 1 239 ? 1.198 51.136 74.654 1.00 46.24 220 PHE A CA 1
ATOM 1628 C C . PHE A 1 239 ? -0.260 51.339 75.092 1.00 42.47 220 PHE A C 1
ATOM 1629 O O . PHE A 1 239 ? -1.180 51.087 74.331 1.00 44.77 220 PHE A O 1
ATOM 1645 N N . VAL A 1 241 ? -2.710 54.324 76.175 1.00 44.92 222 VAL A N 1
ATOM 1646 C CA . VAL A 1 241 ? -2.943 55.755 76.389 1.00 44.86 222 VAL A CA 1
ATOM 1647 C C . VAL A 1 241 ? -3.680 56.003 77.728 1.00 45.96 222 VAL A C 1
ATOM 1648 O O . VAL A 1 241 ? -4.750 55.459 77.959 1.00 47.49 222 VAL A O 1
ATOM 1652 N N . LYS A 1 242 ? -3.109 56.815 78.605 1.00 49.08 223 LYS A N 1
ATOM 1653 C CA . LYS A 1 242 ? -3.779 57.195 79.859 1.00 52.40 223 LYS A CA 1
ATOM 1654 C C . LYS A 1 242 ? -4.370 58.625 79.812 1.00 53.57 223 LYS A C 1
ATOM 1655 O O . LYS A 1 242 ? -5.244 58.981 80.618 1.00 53.47 223 LYS A O 1
ATOM 1659 N N . ASP A 1 243 ? -3.887 59.430 78.865 1.00 53.45 224 ASP A N 1
ATOM 1660 C CA . ASP A 1 243 ? -4.327 60.806 78.679 1.00 51.16 224 ASP A CA 1
ATOM 1661 C C . ASP A 1 243 ? -4.834 60.918 77.237 1.00 50.69 224 ASP A C 1
ATOM 1662 O O . ASP A 1 243 ? -4.060 61.204 76.320 1.00 48.86 224 ASP A O 1
ATOM 1667 N N . ASN A 1 244 ? -6.134 60.655 77.059 1.00 50.44 225 ASN A N 1
ATOM 1668 C CA . ASN A 1 244 ? -6.802 60.690 75.758 1.00 51.37 225 ASN A CA 1
ATOM 1669 C C . ASN A 1 244 ? -6.660 62.037 75.062 1.00 51.11 225 ASN A C 1
ATOM 1670 O O . ASN A 1 244 ? -6.187 62.103 73.935 1.00 52.54 225 ASN A O 1
ATOM 1675 N N . ALA A 1 245 ? -7.065 63.102 75.747 1.00 50.67 226 ALA A N 1
ATOM 1676 C CA . ALA A 1 245 ? -6.980 64.460 75.208 1.00 51.57 226 ALA A CA 1
ATOM 1677 C C . ALA A 1 245 ? -5.548 64.787 74.766 1.00 51.98 226 ALA A C 1
ATOM 1678 O O . ALA A 1 245 ? -5.330 65.349 73.691 1.00 51.46 226 ALA A O 1
ATOM 1680 N N . ARG A 1 246 ? -4.575 64.364 75.566 1.00 51.73 227 ARG A N 1
ATOM 1681 C CA . ARG A 1 246 ? -3.180 64.670 75.302 1.00 50.96 227 ARG A CA 1
ATOM 1682 C C . ARG A 1 246 ? -2.628 63.901 74.125 1.00 50.17 227 ARG A C 1
ATOM 1683 O O . ARG A 1 246 ? -1.889 64.455 73.325 1.00 50.76 227 ARG A O 1
ATOM 1691 N N . ALA A 1 247 ? -2.973 62.620 74.030 1.00 50.22 228 ALA A N 1
ATOM 1692 C CA . ALA A 1 247 ? -2.595 61.788 72.893 1.00 49.23 228 ALA A CA 1
ATOM 1693 C C . ALA A 1 247 ? -2.981 62.441 71.565 1.00 48.22 228 ALA A C 1
ATOM 1694 O O . ALA A 1 247 ? -2.220 62.406 70.621 1.00 49.59 228 ALA A O 1
ATOM 1696 N N . PHE A 1 248 ? -4.166 63.027 71.505 1.00 50.70 229 PHE A N 1
ATOM 1697 C CA . PHE A 1 248 ? -4.626 63.736 70.303 1.00 52.46 229 PHE A CA 1
ATOM 1698 C C . PHE A 1 248 ? -3.849 65.024 70.045 1.00 54.11 229 PHE A C 1
ATOM 1699 O O . PHE A 1 248 ? -3.535 65.335 68.902 1.00 54.06 229 PHE A O 1
ATOM 1707 N N . ARG A 1 249 ? -3.531 65.760 71.104 1.00 55.80 230 ARG A N 1
ATOM 1708 C CA . ARG A 1 249 ? -2.705 66.956 70.967 1.00 56.87 230 ARG A CA 1
ATOM 1709 C C . ARG A 1 249 ? -1.401 66.598 70.299 1.00 57.74 230 ARG A C 1
ATOM 1710 O O . ARG A 1 249 ? -1.012 67.228 69.332 1.00 61.77 230 ARG A O 1
ATOM 1718 N N . ILE A 1 250 ? -0.745 65.550 70.783 1.00 58.17 231 ILE A N 1
ATOM 1719 C CA . ILE A 1 250 ? 0.543 65.139 70.250 1.00 57.48 231 ILE A CA 1
ATOM 1720 C C . ILE A 1 250 ? 0.437 64.714 68.781 1.00 58.91 231 ILE A C 1
ATOM 1721 O O . ILE A 1 250 ? 1.228 65.161 67.951 1.00 58.99 231 ILE A O 1
ATOM 1726 N N . VAL A 1 251 ? -0.526 63.845 68.466 1.00 58.44 232 VAL A N 1
ATOM 1727 C CA . VAL A 1 251 ? -0.668 63.297 67.105 1.00 58.68 232 VAL A CA 1
ATOM 1728 C C . VAL A 1 251 ? -0.975 64.403 66.093 1.00 59.98 232 VAL A C 1
ATOM 1729 O O . VAL A 1 251 ? -0.533 64.345 64.942 1.00 60.44 232 VAL A O 1
ATOM 1733 N N . ALA A 1 252 ? -1.714 65.413 66.546 1.00 60.27 233 ALA A N 1
ATOM 1734 C CA . ALA A 1 252 ? -2.108 66.536 65.708 1.00 63.18 233 ALA A CA 1
ATOM 1735 C C . ALA A 1 252 ? -0.991 67.562 65.502 1.00 64.40 233 ALA A C 1
ATOM 1736 O O . ALA A 1 252 ? -1.188 68.532 64.774 1.00 64.41 233 ALA A O 1
ATOM 1738 N N . GLY A 1 253 ? 0.143 67.379 66.173 1.00 66.55 234 GLY A N 1
ATOM 1739 C CA . GLY A 1 253 ? 1.281 68.284 66.056 1.00 69.16 234 GLY A CA 1
ATOM 1740 C C . GLY A 1 253 ? 1.193 69.525 66.934 1.00 71.11 234 GLY A C 1
ATOM 1741 O O . GLY A 1 253 ? 2.047 70.413 66.831 1.00 72.32 234 GLY A O 1
ATOM 1742 N N . ALA A 1 254 ? 0.164 69.586 67.784 1.00 72.80 235 ALA A N 1
ATOM 1743 C CA . ALA A 1 254 ? -0.025 70.670 68.755 1.00 74.28 235 ALA A CA 1
ATOM 1744 C C . ALA A 1 254 ? 0.847 70.527 70.017 1.00 75.85 235 ALA A C 1
ATOM 1745 O O . ALA A 1 254 ? 0.907 71.444 70.834 1.00 75.77 235 ALA A O 1
ATOM 1747 N N . GLU A 1 255 ? 1.483 69.367 70.193 1.00 78.15 236 GLU A N 1
ATOM 1748 C CA . GLU A 1 255 ? 2.602 69.214 71.133 1.00 78.95 236 GLU A CA 1
ATOM 1749 C C . GLU A 1 255 ? 3.762 68.562 70.399 1.00 79.47 236 GLU A C 1
ATOM 1750 O O . GLU A 1 255 ? 3.585 67.515 69.750 1.00 79.11 236 GLU A O 1
ATOM 1756 N N . LYS A 1 256 ? 4.941 69.177 70.520 1.00 79.21 237 LYS A N 1
ATOM 1757 C CA . LYS A 1 256 ? 6.145 68.746 69.809 1.00 79.41 237 LYS A CA 1
ATOM 1758 C C . LYS A 1 256 ? 6.885 67.633 70.583 1.00 79.01 237 LYS A C 1
ATOM 1759 O O . LYS A 1 256 ? 8.109 67.684 70.783 1.00 79.28 237 LYS A O 1
ATOM 1761 N N . VAL A 1 257 ? 6.117 66.609 70.962 1.00 77.38 238 VAL A N 1
ATOM 1762 C CA . VAL A 1 257 ? 6.494 65.634 71.985 1.00 74.90 238 VAL A CA 1
ATOM 1763 C C . VAL A 1 257 ? 6.247 64.218 71.455 1.00 70.80 238 VAL A C 1
ATOM 1764 O O . VAL A 1 257 ? 5.465 64.028 70.532 1.00 69.36 238 VAL A O 1
ATOM 1768 N N . LYS A 1 258 ? 6.939 63.234 72.015 1.00 67.63 239 LYS A N 1
ATOM 1769 C CA . LYS A 1 258 ? 6.743 61.848 71.617 1.00 65.78 239 LYS A CA 1
ATOM 1770 C C . LYS A 1 258 ? 5.450 61.344 72.244 1.00 63.75 239 LYS A C 1
ATOM 1771 O O . LYS A 1 258 ? 5.050 61.808 73.317 1.00 63.50 239 LYS A O 1
ATOM 1774 N N . ILE A 1 259 ? 4.800 60.395 71.578 1.00 62.24 240 ILE A N 1
ATOM 1775 C CA . ILE A 1 259 ? 3.496 59.889 72.027 1.00 60.78 240 ILE A CA 1
ATOM 1776 C C . ILE A 1 259 ? 3.558 59.237 73.410 1.00 60.01 240 ILE A C 1
ATOM 1777 O O . ILE A 1 259 ? 2.557 59.185 74.120 1.00 58.58 240 ILE A O 1
ATOM 1782 N N . TYR A 1 260 ? 4.739 58.754 73.791 1.00 58.41 241 TYR A N 1
ATOM 1783 C CA . TYR A 1 260 ? 4.910 58.047 75.059 1.00 57.99 241 TYR A CA 1
ATOM 1784 C C . TYR A 1 260 ? 4.577 58.875 76.287 1.00 55.22 241 TYR A C 1
ATOM 1785 O O . TYR A 1 260 ? 4.241 58.324 77.321 1.00 52.74 241 TYR A O 1
ATOM 1794 N N . SER A 1 261 ? 4.652 60.196 76.161 1.00 55.75 242 SER A N 1
ATOM 1795 C CA . SER A 1 261 ? 4.234 61.117 77.225 1.00 56.50 242 SER A CA 1
ATOM 1796 C C . SER A 1 261 ? 2.776 60.963 77.647 1.00 55.49 242 SER A C 1
ATOM 1797 O O . SER A 1 261 ? 2.409 61.307 78.779 1.00 54.56 242 SER A O 1
ATOM 1800 N N . ALA A 1 262 ? 1.947 60.483 76.720 1.00 54.10 243 ALA A N 1
ATOM 1801 C CA . ALA A 1 262 ? 0.505 60.362 76.941 1.00 53.70 243 ALA A CA 1
ATOM 1802 C C . ALA A 1 262 ? 0.071 58.999 77.492 1.00 52.52 243 ALA A C 1
ATOM 1803 O O . ALA A 1 262 ? -1.130 58.728 77.574 1.00 49.99 243 ALA A O 1
ATOM 1805 N N . GLY A 1 263 ? 1.028 58.145 77.862 1.00 51.14 244 GLY A N 1
ATOM 1806 C CA . GLY A 1 263 ? 0.691 56.873 78.476 1.00 50.80 244 GLY A CA 1
ATOM 1807 C C . GLY A 1 263 ? 1.852 56.025 78.957 1.00 50.31 244 GLY A C 1
ATOM 1808 O O . GLY A 1 263 ? 2.878 56.531 79.357 1.00 49.80 244 GLY A O 1
ATOM 1809 N N . GLN A 1 264 ? 1.671 54.717 78.875 1.00 50.53 245 GLN A N 1
ATOM 1810 C CA . GLN A 1 264 ? 2.518 53.734 79.533 1.00 50.47 245 GLN A CA 1
ATOM 1811 C C . GLN A 1 264 ? 2.741 52.552 78.588 1.00 47.80 245 GLN A C 1
ATOM 1812 O O . GLN A 1 264 ? 1.812 52.119 77.927 1.00 47.18 245 GLN A O 1
ATOM 1818 N N . LYS A 1 265 ? 3.960 52.032 78.526 1.00 44.76 246 LYS A N 1
ATOM 1819 C CA . LYS A 1 265 ? 4.235 50.814 77.780 1.00 46.74 246 LYS A CA 1
ATOM 1820 C C . LYS A 1 265 ? 3.628 49.615 78.515 1.00 45.17 246 LYS A C 1
ATOM 1821 O O . LYS A 1 265 ? 3.636 49.572 79.746 1.00 45.23 246 LYS A O 1
ATOM 1827 N N . VAL A 1 266 ? 3.122 48.647 77.755 1.00 43.66 247 VAL A N 1
ATOM 1828 C CA . VAL A 1 266 ? 2.565 47.420 78.309 1.00 46.36 247 VAL A CA 1
ATOM 1829 C C . VAL A 1 266 ? 2.910 46.203 77.426 1.00 46.86 247 VAL A C 1
ATOM 1830 O O . VAL A 1 266 ? 2.866 46.269 76.200 1.00 46.41 247 VAL A O 1
ATOM 1834 N N . THR A 1 267 ? 3.202 45.084 78.065 1.00 47.75 248 THR A N 1
ATOM 1835 C CA . THR A 1 267 ? 3.607 43.867 77.371 1.00 50.06 248 THR A CA 1
ATOM 1836 C C . THR A 1 267 ? 2.739 42.687 77.824 1.00 51.87 248 THR A C 1
ATOM 1837 O O . THR A 1 267 ? 2.560 42.487 79.025 1.00 53.91 248 THR A O 1
ATOM 1841 N N . ILE A 1 268 ? 2.163 41.934 76.889 1.00 51.44 249 ILE A N 1
ATOM 1842 C CA . ILE A 1 268 ? 1.564 40.647 77.240 1.00 52.65 249 ILE A CA 1
ATOM 1843 C C . ILE A 1 268 ? 2.292 39.505 76.552 1.00 50.42 249 ILE A C 1
ATOM 1844 O O . ILE A 1 268 ? 2.712 39.625 75.404 1.00 48.70 249 ILE A O 1
ATOM 1849 N N . LYS A 1 269 ? 2.494 38.427 77.300 1.00 49.85 250 LYS A N 1
ATOM 1850 C CA . LYS A 1 269 ? 3.071 37.205 76.778 1.00 51.54 250 LYS A CA 1
ATOM 1851 C C . LYS A 1 269 ? 2.024 36.101 76.659 1.00 51.14 250 LYS A C 1
ATOM 1852 O O . LYS A 1 269 ? 1.060 36.038 77.428 1.00 50.04 250 LYS A O 1
ATOM 1858 N N . LYS A 1 270 ? 2.244 35.218 75.693 1.00 50.84 251 LYS A N 1
ATOM 1859 C CA . LYS A 1 270 ? 1.409 34.040 75.491 1.00 51.48 251 LYS A CA 1
ATOM 1860 C C . LYS A 1 270 ? 1.571 33.076 76.675 1.00 54.78 251 LYS A C 1
ATOM 1861 O O . LYS A 1 270 ? 2.677 32.850 77.189 1.00 56.90 251 LYS A O 1
ATOM 1868 N N . LEU B 1 15 ? 9.214 24.498 51.788 1.00 81.57 -4 LEU B N 1
ATOM 1869 C CA . LEU B 1 15 ? 9.860 25.722 52.360 1.00 82.44 -4 LEU B CA 1
ATOM 1870 C C . LEU B 1 15 ? 11.383 25.660 52.176 1.00 82.35 -4 LEU B C 1
ATOM 1871 O O . LEU B 1 15 ? 12.112 25.401 53.136 1.00 84.02 -4 LEU B O 1
ATOM 1873 N N . TYR B 1 16 ? 11.842 25.890 50.936 1.00 82.18 -3 TYR B N 1
ATOM 1874 C CA . TYR B 1 16 ? 13.273 25.817 50.577 1.00 80.52 -3 TYR B CA 1
ATOM 1875 C C . TYR B 1 16 ? 13.948 27.207 50.523 1.00 78.90 -3 TYR B C 1
ATOM 1876 O O . TYR B 1 16 ? 14.360 27.749 49.480 1.00 74.13 -3 TYR B O 1
ATOM 1879 N N . PHE B 1 17 ? 13.999 27.761 51.725 1.00 78.26 -2 PHE B N 1
ATOM 1880 C CA . PHE B 1 17 ? 15.061 28.634 52.194 1.00 76.93 -2 PHE B CA 1
ATOM 1881 C C . PHE B 1 17 ? 16.477 28.130 51.774 1.00 73.92 -2 PHE B C 1
ATOM 1882 O O . PHE B 1 17 ? 17.360 28.942 51.476 1.00 72.88 -2 PHE B O 1
ATOM 1890 N N . GLN B 1 18 ? 16.672 26.803 51.750 1.00 70.48 -1 GLN B N 1
ATOM 1891 C CA . GLN B 1 18 ? 17.965 26.177 51.405 1.00 68.39 -1 GLN B CA 1
ATOM 1892 C C . GLN B 1 18 ? 18.513 26.502 50.000 1.00 65.40 -1 GLN B C 1
ATOM 1893 O O . GLN B 1 18 ? 19.729 26.465 49.798 1.00 63.66 -1 GLN B O 1
ATOM 1895 N N . GLY B 1 19 ? 17.631 26.809 49.040 1.00 62.26 0 GLY B N 1
ATOM 1896 C CA . GLY B 1 19 ? 18.043 26.969 47.645 1.00 58.11 0 GLY B CA 1
ATOM 1897 C C . GLY B 1 19 ? 18.032 28.390 47.099 1.00 54.46 0 GLY B C 1
ATOM 1898 O O . GLY B 1 19 ? 18.108 28.599 45.884 1.00 49.30 0 GLY B O 1
ATOM 1907 N N . TRP B 1 21 ? 20.135 31.138 47.213 1.00 50.32 2 TRP B N 1
ATOM 1908 C CA . TRP B 1 21 ? 21.294 31.645 46.439 1.00 49.96 2 TRP B CA 1
ATOM 1909 C C . TRP B 1 21 ? 21.535 30.866 45.146 1.00 48.90 2 TRP B C 1
ATOM 1910 O O . TRP B 1 21 ? 22.378 31.273 44.365 1.00 47.88 2 TRP B O 1
ATOM 1921 N N . GLU B 1 22 ? 20.848 29.734 44.947 1.00 48.81 3 GLU B N 1
ATOM 1922 C CA . GLU B 1 22 ? 21.114 28.849 43.814 1.00 48.08 3 GLU B CA 1
ATOM 1923 C C . GLU B 1 22 ? 21.039 29.536 42.471 1.00 47.50 3 GLU B C 1
ATOM 1924 O O . GLU B 1 22 ? 21.890 29.317 41.622 1.00 46.29 3 GLU B O 1
ATOM 1930 N N . ILE B 1 23 ? 20.060 30.410 42.282 1.00 45.75 4 ILE B N 1
ATOM 1931 C CA . ILE B 1 23 ? 19.915 31.098 40.996 1.00 45.60 4 ILE B CA 1
ATOM 1932 C C . ILE B 1 23 ? 21.062 32.053 40.752 1.00 42.42 4 ILE B C 1
ATOM 1933 O O . ILE B 1 23 ? 21.479 32.232 39.618 1.00 45.70 4 ILE B O 1
ATOM 1938 N N . TYR B 1 24 ? 21.575 32.664 41.814 1.00 42.50 5 TYR B N 1
ATOM 1939 C CA . TYR B 1 24 ? 22.706 33.561 41.721 1.00 41.62 5 TYR B CA 1
ATOM 1940 C C . TYR B 1 24 ? 23.975 32.804 41.374 1.00 40.92 5 TYR B C 1
ATOM 1941 O O . TYR B 1 24 ? 24.765 33.221 40.516 1.00 43.28 5 TYR B O 1
ATOM 1950 N N . ASP B 1 25 ? 24.202 31.706 42.068 1.00 43.66 6 ASP B N 1
ATOM 1951 C CA . ASP B 1 25 ? 25.425 30.937 41.869 1.00 44.73 6 ASP B CA 1
ATOM 1952 C C . ASP B 1 25 ? 25.456 30.309 40.493 1.00 46.32 6 ASP B C 1
ATOM 1953 O O . ASP B 1 25 ? 26.513 30.226 39.883 1.00 47.17 6 ASP B O 1
ATOM 1958 N N . ALA B 1 26 ? 24.288 29.939 39.969 1.00 49.17 7 ALA B N 1
ATOM 1959 C CA . ALA B 1 26 ? 24.151 29.432 38.587 1.00 46.54 7 ALA B CA 1
ATOM 1960 C C . ALA B 1 26 ? 24.589 30.462 37.559 1.00 46.42 7 ALA B C 1
ATOM 1961 O O . ALA B 1 26 ? 25.272 30.123 36.593 1.00 43.87 7 ALA B O 1
ATOM 1971 N N . ILE B 1 28 ? 26.737 33.089 38.201 1.00 47.58 9 ILE B N 1
ATOM 1972 C CA . ILE B 1 28 ? 28.166 33.318 38.437 1.00 47.02 9 ILE B CA 1
ATOM 1973 C C . ILE B 1 28 ? 29.025 32.170 37.905 1.00 43.23 9 ILE B C 1
ATOM 1974 O O . ILE B 1 28 ? 30.088 32.393 37.355 1.00 46.35 9 ILE B O 1
ATOM 1979 N N . ASN B 1 29 ? 28.561 30.946 38.089 1.00 45.08 10 ASN B N 1
ATOM 1980 C CA . ASN B 1 29 ? 29.383 29.776 37.811 1.00 46.68 10 ASN B CA 1
ATOM 1981 C C . ASN B 1 29 ? 29.569 29.548 36.302 1.00 46.66 10 ASN B C 1
ATOM 1982 O O . ASN B 1 29 ? 30.396 28.769 35.911 1.00 44.86 10 ASN B O 1
ATOM 1987 N N . GLY B 1 30 ? 28.826 30.271 35.465 1.00 48.56 11 GLY B N 1
ATOM 1988 C CA . GLY B 1 30 ? 28.929 30.143 34.015 1.00 50.33 11 GLY B CA 1
ATOM 1989 C C . GLY B 1 30 ? 29.841 31.134 33.323 1.00 50.46 11 GLY B C 1
ATOM 1990 O O . GLY B 1 30 ? 30.033 31.050 32.119 1.00 52.47 11 GLY B O 1
ATOM 1991 N N . ILE B 1 31 ? 30.432 32.050 34.084 1.00 50.13 12 ILE B N 1
ATOM 1992 C CA . ILE B 1 31 ? 31.377 33.030 33.552 1.00 48.22 12 ILE B CA 1
ATOM 1993 C C . ILE B 1 31 ? 32.796 32.452 33.550 1.00 49.05 12 ILE B C 1
ATOM 1994 O O . ILE B 1 31 ? 33.336 32.161 34.617 1.00 47.66 12 ILE B O 1
ATOM 1999 N N . PRO B 1 32 ? 33.403 32.314 32.364 1.00 46.54 13 PRO B N 1
ATOM 2000 C CA . PRO B 1 32 ? 34.782 31.841 32.256 1.00 48.32 13 PRO B CA 1
ATOM 2001 C C . PRO B 1 32 ? 35.757 32.879 32.792 1.00 48.83 13 PRO B C 1
ATOM 2002 O O . PRO B 1 32 ? 35.530 34.094 32.713 1.00 47.19 13 PRO B O 1
ATOM 2006 N N . GLU B 1 33 ? 36.842 32.346 33.321 1.00 45.48 14 GLU B N 1
ATOM 2007 C CA . GLU B 1 33 ? 37.927 33.094 33.957 1.00 49.99 14 GLU B CA 1
ATOM 2008 C C . GLU B 1 33 ? 38.522 34.217 33.140 1.00 48.11 14 GLU B C 1
ATOM 2009 O O . GLU B 1 33 ? 38.938 35.230 33.691 1.00 47.68 14 GLU B O 1
ATOM 2015 N N . ASP B 1 34 ? 38.601 34.024 31.834 1.00 45.66 15 ASP B N 1
ATOM 2016 C CA . ASP B 1 34 ? 39.331 34.935 30.981 1.00 48.05 15 ASP B CA 1
ATOM 2017 C C . ASP B 1 34 ? 38.689 36.316 30.803 1.00 45.89 15 ASP B C 1
ATOM 2018 O O . ASP B 1 34 ? 39.369 37.266 30.415 1.00 46.20 15 ASP B O 1
ATOM 2023 N N . PHE B 1 35 ? 37.398 36.454 31.107 1.00 45.16 16 PHE B N 1
ATOM 2024 C CA . PHE B 1 35 ? 36.750 37.745 31.021 1.00 42.87 16 PHE B CA 1
ATOM 2025 C C . PHE B 1 35 ? 37.131 38.590 32.224 1.00 43.63 16 PHE B C 1
ATOM 2026 O O . PHE B 1 35 ? 36.950 38.180 33.362 1.00 43.41 16 PHE B O 1
ATOM 2034 N N . LEU B 1 36 ? 37.633 39.796 31.968 1.00 45.41 17 LEU B N 1
ATOM 2035 C CA . LEU B 1 36 ? 38.050 40.703 33.029 1.00 44.84 17 LEU B CA 1
ATOM 2036 C C . LEU B 1 36 ? 37.149 41.917 33.082 1.00 44.64 17 LEU B C 1
ATOM 2037 O O . LEU B 1 36 ? 36.477 42.235 32.102 1.00 44.32 17 LEU B O 1
ATOM 2042 N N . VAL B 1 37 ? 37.186 42.610 34.215 1.00 44.07 18 VAL B N 1
ATOM 2043 C CA . VAL B 1 37 ? 36.571 43.927 34.355 1.00 42.95 18 VAL B CA 1
ATOM 2044 C C . VAL B 1 37 ? 37.501 44.974 33.723 1.00 44.37 18 VAL B C 1
ATOM 2045 O O . VAL B 1 37 ? 38.431 45.507 34.372 1.00 45.09 18 VAL B O 1
ATOM 2049 N N . ASP B 1 38 ? 37.260 45.273 32.448 1.00 42.88 19 ASP B N 1
ATOM 2050 C CA . ASP B 1 38 ? 38.096 46.213 31.711 1.00 41.65 19 ASP B CA 1
ATOM 2051 C C . ASP B 1 38 ? 37.702 47.680 31.977 1.00 43.16 19 ASP B C 1
ATOM 2052 O O . ASP B 1 38 ? 38.555 48.539 32.029 1.00 42.20 19 ASP B O 1
ATOM 2057 N N . GLU B 1 39 ? 36.407 47.949 32.112 1.00 42.82 20 GLU B N 1
ATOM 2058 C CA . GLU B 1 39 ? 35.918 49.244 32.558 1.00 39.61 20 GLU B CA 1
ATOM 2059 C C . GLU B 1 39 ? 34.740 49.037 33.495 1.00 40.36 20 GLU B C 1
ATOM 2060 O O . GLU B 1 39 ? 33.996 48.078 33.376 1.00 40.90 20 GLU B O 1
ATOM 2066 N N . LEU B 1 40 ? 34.628 49.927 34.474 1.00 42.44 21 LEU B N 1
ATOM 2067 C CA . LEU B 1 40 ? 33.521 49.966 35.407 1.00 43.28 21 LEU B CA 1
ATOM 2068 C C . LEU B 1 40 ? 33.186 51.404 35.778 1.00 42.92 21 LEU B C 1
ATOM 2069 O O . LEU B 1 40 ? 34.041 52.133 36.241 1.00 43.81 21 LEU B O 1
ATOM 2074 N N . VAL B 1 41 ? 31.931 51.808 35.588 1.00 42.09 22 VAL B N 1
ATOM 2075 C CA . VAL B 1 41 ? 31.470 53.122 36.008 1.00 43.79 22 VAL B CA 1
ATOM 2076 C C . VAL B 1 41 ? 30.111 52.960 36.706 1.00 45.46 22 VAL B C 1
ATOM 2077 O O . VAL B 1 41 ? 29.271 52.217 36.225 1.00 42.29 22 VAL B O 1
ATOM 2081 N N . CYS B 1 42 ? 29.942 53.625 37.849 1.00 45.09 23 CYS B N 1
ATOM 2082 C CA . CYS B 1 42 ? 28.667 53.732 38.534 1.00 48.97 23 CYS B CA 1
ATOM 2083 C C . CYS B 1 42 ? 28.083 55.113 38.346 1.00 47.93 23 CYS B C 1
ATOM 2084 O O . CYS B 1 42 ? 28.642 56.092 38.824 1.00 47.53 23 CYS B O 1
ATOM 2087 N N . GLY B 1 43 ? 26.954 55.166 37.655 1.00 49.17 24 GLY B N 1
ATOM 2088 C CA . GLY B 1 43 ? 26.164 56.382 37.528 1.00 49.35 24 GLY B CA 1
ATOM 2089 C C . GLY B 1 43 ? 25.030 56.411 38.534 1.00 51.53 24 GLY B C 1
ATOM 2090 O O . GLY B 1 43 ? 24.965 55.560 39.416 1.00 51.88 24 GLY B O 1
ATOM 2091 N N . THR B 1 44 ? 24.126 57.387 38.403 1.00 53.76 25 THR B N 1
ATOM 2092 C CA . THR B 1 44 ? 22.998 57.531 39.340 1.00 56.49 25 THR B CA 1
ATOM 2093 C C . THR B 1 44 ? 21.918 56.439 39.184 1.00 57.71 25 THR B C 1
ATOM 2094 O O . THR B 1 44 ? 21.312 56.013 40.170 1.00 60.06 25 THR B O 1
ATOM 2098 N N . THR B 1 45 ? 21.723 55.978 37.947 1.00 57.37 26 THR B N 1
ATOM 2099 C CA . THR B 1 45 ? 20.659 55.039 37.563 1.00 58.15 26 THR B CA 1
ATOM 2100 C C . THR B 1 45 ? 21.153 53.635 37.210 1.00 56.71 26 THR B C 1
ATOM 2101 O O . THR B 1 45 ? 20.414 52.649 37.376 1.00 55.54 26 THR B O 1
ATOM 2105 N N . HIS B 1 46 ? 22.383 53.541 36.706 1.00 56.01 27 HIS B N 1
ATOM 2106 C CA . HIS B 1 46 ? 22.993 52.232 36.401 1.00 53.96 27 HIS B CA 1
ATOM 2107 C C . HIS B 1 46 ? 24.474 52.190 36.809 1.00 50.80 27 HIS B C 1
ATOM 2108 O O . HIS B 1 46 ? 25.129 53.213 36.933 1.00 50.90 27 HIS B O 1
ATOM 2115 N N . SER B 1 47 ? 24.945 50.966 36.998 1.00 48.17 28 SER B N 1
ATOM 2116 C CA . SER B 1 47 ? 26.344 50.567 36.912 1.00 48.85 28 SER B CA 1
ATOM 2117 C C . SER B 1 47 ? 26.546 49.906 35.564 1.00 47.19 28 SER B C 1
ATOM 2118 O O . SER B 1 47 ? 25.641 49.257 35.061 1.00 48.85 28 SER B O 1
ATOM 2121 N N . VAL B 1 48 ? 27.729 50.053 34.995 1.00 47.33 29 VAL B N 1
ATOM 2122 C CA . VAL B 1 48 ? 28.037 49.499 33.678 1.00 46.81 29 VAL B CA 1
ATOM 2123 C C . VAL B 1 48 ? 29.488 49.014 33.693 1.00 43.58 29 VAL B C 1
ATOM 2124 O O . VAL B 1 48 ? 30.384 49.677 34.250 1.00 41.22 29 VAL B O 1
ATOM 2128 N N . ILE B 1 49 ? 29.689 47.836 33.125 1.00 43.56 30 ILE B N 1
ATOM 2129 C CA . ILE B 1 49 ? 30.986 47.206 32.983 1.00 42.64 30 ILE B CA 1
ATOM 2130 C C . ILE B 1 49 ? 31.207 46.867 31.534 1.00 43.63 30 ILE B C 1
ATOM 2131 O O . ILE B 1 49 ? 30.291 46.393 30.883 1.00 43.04 30 ILE B O 1
ATOM 2136 N N . ARG B 1 50 ? 32.430 47.110 31.039 1.00 44.03 31 ARG B N 1
ATOM 2137 C CA . ARG B 1 50 ? 32.893 46.503 29.802 1.00 43.63 31 ARG B CA 1
ATOM 2138 C C . ARG B 1 50 ? 33.889 45.384 30.098 1.00 43.56 31 ARG B C 1
ATOM 2139 O O . ARG B 1 50 ? 34.803 45.562 30.884 1.00 41.01 31 ARG B O 1
ATOM 2147 N N . SER B 1 51 ? 33.722 44.269 29.398 1.00 41.31 32 SER B N 1
ATOM 2148 C CA . SER B 1 51 ? 34.676 43.172 29.414 1.00 45.05 32 SER B CA 1
ATOM 2149 C C . SER B 1 51 ? 34.897 42.789 27.964 1.00 44.01 32 SER B C 1
ATOM 2150 O O . SER B 1 51 ? 34.037 42.192 27.349 1.00 42.45 32 SER B O 1
ATOM 2153 N N . GLY B 1 52 ? 36.031 43.209 27.413 1.00 45.71 33 GLY B N 1
ATOM 2154 C CA . GLY B 1 52 ? 36.333 43.031 26.003 1.00 46.89 33 GLY B CA 1
ATOM 2155 C C . GLY B 1 52 ? 35.309 43.745 25.135 1.00 44.25 33 GLY B C 1
ATOM 2156 O O . GLY B 1 52 ? 35.124 44.937 25.240 1.00 42.81 33 GLY B O 1
ATOM 2157 N N . ASN B 1 53 ? 34.592 42.994 24.313 1.00 45.99 34 ASN B N 1
ATOM 2158 C CA . ASN B 1 53 ? 33.566 43.576 23.447 1.00 48.07 34 ASN B CA 1
ATOM 2159 C C . ASN B 1 53 ? 32.182 43.637 24.062 1.00 46.86 34 ASN B C 1
ATOM 2160 O O . ASN B 1 53 ? 31.260 44.144 23.446 1.00 48.58 34 ASN B O 1
ATOM 2165 N N . GLY B 1 54 ? 32.024 43.160 25.288 1.00 47.10 35 GLY B N 1
ATOM 2166 C CA . GLY B 1 54 ? 30.704 43.079 25.889 1.00 45.72 35 GLY B CA 1
ATOM 2167 C C . GLY B 1 54 ? 30.498 44.125 26.946 1.00 46.04 35 GLY B C 1
ATOM 2168 O O . GLY B 1 54 ? 31.414 44.508 27.663 1.00 41.05 35 GLY B O 1
ATOM 2169 N N . VAL B 1 55 ? 29.260 44.575 27.054 1.00 44.85 36 VAL B N 1
ATOM 2170 C CA . VAL B 1 55 ? 28.883 45.576 28.034 1.00 45.43 36 VAL B CA 1
ATOM 2171 C C . VAL B 1 55 ? 27.617 45.109 28.766 1.00 44.28 36 VAL B C 1
ATOM 2172 O O . VAL B 1 55 ? 26.647 44.684 28.151 1.00 46.46 36 VAL B O 1
ATOM 2176 N N . GLY B 1 56 ? 27.663 45.204 30.082 1.00 41.50 37 GLY B N 1
ATOM 2177 C CA . GLY B 1 56 ? 26.557 44.857 30.949 1.00 46.07 37 GLY B CA 1
ATOM 2178 C C . GLY B 1 56 ? 26.183 45.967 31.891 1.00 45.05 37 GLY B C 1
ATOM 2179 O O . GLY B 1 56 ? 27.023 46.777 32.299 1.00 44.76 37 GLY B O 1
ATOM 2180 N N . LEU B 1 57 ? 24.902 45.967 32.258 1.00 45.93 38 LEU B N 1
ATOM 2181 C CA . LEU B 1 57 ? 24.261 47.001 33.063 1.00 46.86 38 LEU B CA 1
ATOM 2182 C C . LEU B 1 57 ? 23.545 46.415 34.274 1.00 46.69 38 LEU B C 1
ATOM 2183 O O . LEU B 1 57 ? 22.997 45.318 34.205 1.00 49.90 38 LEU B O 1
ATOM 2188 N N . GLY B 1 58 ? 23.570 47.154 35.381 1.00 47.03 39 GLY B N 1
ATOM 2189 C CA . GLY B 1 58 ? 22.793 46.828 36.570 1.00 47.24 39 GLY B CA 1
ATOM 2190 C C . GLY B 1 58 ? 22.119 48.074 37.089 1.00 49.20 39 GLY B C 1
ATOM 2191 O O . GLY B 1 58 ? 22.695 49.135 36.979 1.00 49.53 39 GLY B O 1
ATOM 2192 N N . PRO B 1 59 ? 20.866 47.976 37.557 1.00 51.84 40 PRO B N 1
ATOM 2193 C CA . PRO B 1 59 ? 20.147 49.153 38.032 1.00 54.72 40 PRO B CA 1
ATOM 2194 C C . PRO B 1 59 ? 20.584 49.659 39.386 1.00 58.28 40 PRO B C 1
ATOM 2195 O O . PRO B 1 59 ? 20.697 48.833 40.276 1.00 59.20 40 PRO B O 1
ATOM 2199 N N . ASN B 1 60 ? 20.777 50.981 39.484 1.00 63.86 41 ASN B N 1
ATOM 2200 C CA . ASN B 1 60 ? 20.979 51.753 40.716 1.00 69.88 41 ASN B CA 1
ATOM 2201 C C . ASN B 1 60 ? 19.758 52.596 41.076 1.00 73.42 41 ASN B C 1
ATOM 2202 O O . ASN B 1 60 ? 18.907 52.872 40.227 1.00 71.23 41 ASN B O 1
ATOM 2207 N N . ARG B 1 61 ? 19.699 53.022 42.336 1.00 79.81 42 ARG B N 1
ATOM 2208 C CA . ARG B 1 61 ? 18.790 54.096 42.771 1.00 85.49 42 ARG B CA 1
ATOM 2209 C C . ARG B 1 61 ? 19.648 55.294 43.203 1.00 88.19 42 ARG B C 1
ATOM 2210 O O . ARG B 1 61 ? 20.707 55.100 43.807 1.00 88.14 42 ARG B O 1
ATOM 2218 N N . PRO B 1 62 ? 19.216 56.521 42.887 1.00 92.43 43 PRO B N 1
ATOM 2219 C CA . PRO B 1 62 ? 20.025 57.734 43.155 1.00 95.08 43 PRO B CA 1
ATOM 2220 C C . PRO B 1 62 ? 20.431 57.943 44.625 1.00 97.10 43 PRO B C 1
ATOM 2221 O O . PRO B 1 62 ? 21.546 58.413 44.892 1.00 97.66 43 PRO B O 1
ATOM 2225 N N . PHE B 1 63 ? 19.533 57.596 45.550 1.00 98.40 44 PHE B N 1
ATOM 2226 C CA . PHE B 1 63 ? 19.731 57.852 46.984 1.00 99.05 44 PHE B CA 1
ATOM 2227 C C . PHE B 1 63 ? 20.738 56.912 47.673 1.00 98.08 44 PHE B C 1
ATOM 2228 O O . PHE B 1 63 ? 21.173 57.183 48.799 1.00 97.02 44 PHE B O 1
ATOM 2236 N N . GLU B 1 64 ? 21.110 55.825 46.992 1.00 97.76 45 GLU B N 1
ATOM 2237 C CA . GLU B 1 64 ? 22.028 54.815 47.544 1.00 95.97 45 GLU B CA 1
ATOM 2238 C C . GLU B 1 64 ? 23.504 55.272 47.562 1.00 92.77 45 GLU B C 1
ATOM 2239 O O . GLU B 1 64 ? 23.915 56.137 46.782 1.00 90.18 45 GLU B O 1
ATOM 2245 N N . THR B 1 65 ? 24.269 54.706 48.501 1.00 91.27 46 THR B N 1
ATOM 2246 C CA . THR B 1 65 ? 25.607 55.205 48.863 1.00 90.68 46 THR B CA 1
ATOM 2247 C C . THR B 1 65 ? 26.707 54.664 47.955 1.00 88.62 46 THR B C 1
ATOM 2248 O O . THR B 1 65 ? 26.965 53.467 47.959 1.00 86.21 46 THR B O 1
ATOM 2252 N N . ARG B 1 66 ? 27.380 55.561 47.231 1.00 88.67 47 ARG B N 1
ATOM 2253 C CA . ARG B 1 66 ? 28.386 55.193 46.223 1.00 88.74 47 ARG B CA 1
ATOM 2254 C C . ARG B 1 66 ? 29.754 54.821 46.798 1.00 87.73 47 ARG B C 1
ATOM 2255 O O . ARG B 1 66 ? 30.125 55.260 47.889 1.00 88.50 47 ARG B O 1
ATOM 2271 N N . PRO B 1 68 ? 33.612 54.395 45.769 1.00 74.42 49 PRO B N 1
ATOM 2272 C CA . PRO B 1 68 ? 34.739 54.646 44.860 1.00 70.14 49 PRO B CA 1
ATOM 2273 C C . PRO B 1 68 ? 35.910 53.678 44.977 1.00 65.82 49 PRO B C 1
ATOM 2274 O O . PRO B 1 68 ? 36.532 53.386 43.963 1.00 66.35 49 PRO B O 1
ATOM 2286 N N . LEU B 1 70 ? 35.868 50.415 46.103 1.00 57.07 51 LEU B N 1
ATOM 2287 C CA . LEU B 1 70 ? 35.458 49.116 45.558 1.00 57.49 51 LEU B CA 1
ATOM 2288 C C . LEU B 1 70 ? 35.566 49.135 44.044 1.00 55.42 51 LEU B C 1
ATOM 2289 O O . LEU B 1 70 ? 36.053 48.203 43.434 1.00 54.46 51 LEU B O 1
ATOM 2294 N N . THR B 1 71 ? 35.062 50.203 43.452 1.00 55.85 52 THR B N 1
ATOM 2295 C CA . THR B 1 71 ? 35.063 50.386 42.012 1.00 57.69 52 THR B CA 1
ATOM 2296 C C . THR B 1 71 ? 36.460 50.331 41.472 1.00 56.05 52 THR B C 1
ATOM 2297 O O . THR B 1 71 ? 36.733 49.581 40.548 1.00 58.11 52 THR B O 1
ATOM 2301 N N . GLN B 1 72 ? 37.368 51.097 42.059 1.00 57.29 53 GLN B N 1
ATOM 2302 C CA . GLN B 1 72 ? 38.751 51.075 41.609 1.00 58.51 53 GLN B CA 1
ATOM 2303 C C . GLN B 1 72 ? 39.341 49.678 41.785 1.00 55.01 53 GLN B C 1
ATOM 2304 O O . GLN B 1 72 ? 40.049 49.199 40.914 1.00 53.05 53 GLN B O 1
ATOM 2310 N N . ASN B 1 73 ? 39.021 49.032 42.909 1.00 52.77 54 ASN B N 1
ATOM 2311 C CA . ASN B 1 73 ? 39.564 47.726 43.246 1.00 51.53 54 ASN B CA 1
ATOM 2312 C C . ASN B 1 73 ? 39.141 46.617 42.308 1.00 49.76 54 ASN B C 1
ATOM 2313 O O . ASN B 1 73 ? 39.915 45.683 42.052 1.00 49.37 54 ASN B O 1
ATOM 2318 N N . LEU B 1 74 ? 37.923 46.718 41.777 1.00 47.40 55 LEU B N 1
ATOM 2319 C CA . LEU B 1 74 ? 37.391 45.686 40.917 1.00 45.07 55 LEU B CA 1
ATOM 2320 C C . LEU B 1 74 ? 37.985 45.707 39.518 1.00 44.46 55 LEU B C 1
ATOM 2321 O O . LEU B 1 74 ? 37.985 44.683 38.802 1.00 42.90 55 LEU B O 1
ATOM 2326 N N . LEU B 1 75 ? 38.545 46.853 39.147 1.00 44.70 56 LEU B N 1
ATOM 2327 C CA . LEU B 1 75 ? 39.123 47.015 37.823 1.00 44.27 56 LEU B CA 1
ATOM 2328 C C . LEU B 1 75 ? 40.274 46.055 37.601 1.00 43.54 56 LEU B C 1
ATOM 2329 O O . LEU B 1 75 ? 41.208 46.017 38.397 1.00 44.28 56 LEU B O 1
ATOM 2334 N N . GLY B 1 76 ? 40.211 45.287 36.514 1.00 44.27 57 GLY B N 1
ATOM 2335 C CA . GLY B 1 76 ? 41.246 44.328 36.168 1.00 43.81 57 GLY B CA 1
ATOM 2336 C C . GLY B 1 76 ? 41.052 42.936 36.752 1.00 44.97 57 GLY B C 1
ATOM 2337 O O . GLY B 1 76 ? 41.811 41.998 36.448 1.00 45.16 57 GLY B O 1
ATOM 2338 N N . LEU B 1 77 ? 40.063 42.779 37.618 1.00 44.43 58 LEU B N 1
ATOM 2339 C CA . LEU B 1 77 ? 39.811 41.481 38.222 1.00 44.25 58 LEU B CA 1
ATOM 2340 C C . LEU B 1 77 ? 38.964 40.646 37.277 1.00 42.42 58 LEU B C 1
ATOM 2341 O O . LEU B 1 77 ? 38.284 41.195 36.430 1.00 42.96 58 LEU B O 1
ATOM 2346 N N . PRO B 1 78 ? 38.928 39.332 37.446 1.00 43.16 59 PRO B N 1
ATOM 2347 C CA . PRO B 1 78 ? 38.008 38.504 36.642 1.00 42.79 59 PRO B CA 1
ATOM 2348 C C . PRO B 1 78 ? 36.545 38.895 36.839 1.00 42.04 59 PRO B C 1
ATOM 2349 O O . PRO B 1 78 ? 36.145 39.165 37.965 1.00 42.57 59 PRO B O 1
ATOM 2353 N N . LEU B 1 79 ? 35.753 38.951 35.773 1.00 42.65 60 LEU B N 1
ATOM 2354 C CA . LEU B 1 79 ? 34.316 39.155 35.894 1.00 46.34 60 LEU B CA 1
ATOM 2355 C C . LEU B 1 79 ? 33.652 38.203 36.859 1.00 47.02 60 LEU B C 1
ATOM 2356 O O . LEU B 1 79 ? 32.715 38.556 37.533 1.00 48.10 60 LEU B O 1
ATOM 2361 N N . ARG B 1 80 ? 34.069 36.959 36.809 1.00 46.39 61 ARG B N 1
ATOM 2362 C CA . ARG B 1 80 ? 33.526 35.898 37.635 1.00 50.17 61 ARG B CA 1
ATOM 2363 C C . ARG B 1 80 ? 33.693 36.240 39.119 1.00 47.92 61 ARG B C 1
ATOM 2364 O O . ARG B 1 80 ? 32.826 35.938 39.936 1.00 49.99 61 ARG B O 1
ATOM 2372 N N . VAL B 1 81 ? 34.807 36.883 39.461 1.00 44.20 62 VAL B N 1
ATOM 2373 C CA . VAL B 1 81 ? 35.028 37.362 40.837 1.00 41.64 62 VAL B CA 1
ATOM 2374 C C . VAL B 1 81 ? 34.138 38.592 41.187 1.00 42.93 62 VAL B C 1
ATOM 2375 O O . VAL B 1 81 ? 33.452 38.628 42.237 1.00 42.76 62 VAL B O 1
ATOM 2379 N N . ALA B 1 82 ? 34.139 39.575 40.296 1.00 42.61 63 ALA B N 1
ATOM 2380 C CA . ALA B 1 82 ? 33.283 40.764 40.437 1.00 43.41 63 ALA B CA 1
ATOM 2381 C C . ALA B 1 82 ? 31.804 40.403 40.554 1.00 46.47 63 ALA B C 1
ATOM 2382 O O . ALA B 1 82 ? 31.068 41.036 41.303 1.00 46.22 63 ALA B O 1
ATOM 2384 N N . ALA B 1 83 ? 31.382 39.385 39.796 1.00 43.82 64 ALA B N 1
ATOM 2385 C CA . ALA B 1 83 ? 30.021 38.886 39.826 1.00 42.80 64 ALA B CA 1
ATOM 2386 C C . ALA B 1 83 ? 29.547 38.483 41.224 1.00 42.22 64 ALA B C 1
ATOM 2387 O O . ALA B 1 83 ? 28.384 38.648 41.526 1.00 46.49 64 ALA B O 1
ATOM 2389 N N . GLY B 1 84 ? 30.458 38.015 42.069 1.00 40.09 65 GLY B N 1
ATOM 2390 C CA . GLY B 1 84 ? 30.204 37.683 43.470 1.00 41.41 65 GLY B CA 1
ATOM 2391 C C . GLY B 1 84 ? 29.548 38.819 44.247 1.00 41.57 65 GLY B C 1
ATOM 2392 O O . GLY B 1 84 ? 28.849 38.603 45.234 1.00 41.09 65 GLY B O 1
ATOM 2393 N N . CYS B 1 85 ? 29.810 40.047 43.807 1.00 43.87 66 CYS B N 1
ATOM 2394 C CA . CYS B 1 85 ? 29.211 41.245 44.379 1.00 39.39 66 CYS B CA 1
ATOM 2395 C C . CYS B 1 85 ? 27.707 41.278 44.266 1.00 42.27 66 CYS B C 1
ATOM 2396 O O . CYS B 1 85 ? 27.098 42.031 44.981 1.00 41.97 66 CYS B O 1
ATOM 2399 N N . VAL B 1 86 ? 27.114 40.479 43.372 1.00 41.84 67 VAL B N 1
ATOM 2400 C CA . VAL B 1 86 ? 25.673 40.499 43.141 1.00 43.17 67 VAL B CA 1
ATOM 2401 C C . VAL B 1 86 ? 24.863 40.145 44.411 1.00 41.49 67 VAL B C 1
ATOM 2402 O O . VAL B 1 86 ? 23.699 40.505 44.519 1.00 42.02 67 VAL B O 1
ATOM 2406 N N . LYS B 1 87 ? 25.477 39.408 45.331 1.00 43.33 68 LYS B N 1
ATOM 2407 C CA . LYS B 1 87 ? 24.857 38.970 46.571 1.00 42.53 68 LYS B CA 1
ATOM 2408 C C . LYS B 1 87 ? 24.929 39.953 47.712 1.00 45.72 68 LYS B C 1
ATOM 2409 O O . LYS B 1 87 ? 24.295 39.725 48.742 1.00 44.45 68 LYS B O 1
ATOM 2415 N N . SER B 1 88 ? 25.600 41.092 47.506 1.00 43.16 69 SER B N 1
ATOM 2416 C CA . SER B 1 88 ? 25.740 42.113 48.547 1.00 43.38 69 SER B CA 1
ATOM 2417 C C . SER B 1 88 ? 24.377 42.750 48.964 1.00 42.63 69 SER B C 1
ATOM 2418 O O . SER B 1 88 ? 23.475 42.940 48.151 1.00 41.17 69 SER B O 1
ATOM 2421 N N . TRP B 1 89 ? 24.236 43.010 50.255 1.00 42.85 70 TRP B N 1
ATOM 2422 C CA . TRP B 1 89 ? 23.123 43.790 50.782 1.00 41.41 70 TRP B CA 1
ATOM 2423 C C . TRP B 1 89 ? 23.362 45.295 50.589 1.00 41.94 70 TRP B C 1
ATOM 2424 O O . TRP B 1 89 ? 22.483 46.092 50.878 1.00 41.73 70 TRP B O 1
ATOM 2435 N N . ASN B 1 90 ? 24.524 45.668 50.059 1.00 42.07 71 ASN B N 1
ATOM 2436 C CA . ASN B 1 90 ? 24.770 47.026 49.572 1.00 45.42 71 ASN B CA 1
ATOM 2437 C C . ASN B 1 90 ? 24.344 47.059 48.122 1.00 44.81 71 ASN B C 1
ATOM 2438 O O . ASN B 1 90 ? 24.927 46.405 47.289 1.00 38.93 71 ASN B O 1
ATOM 2443 N N . TYR B 1 91 ? 23.275 47.781 47.811 1.00 43.94 72 TYR B N 1
ATOM 2444 C CA . TYR B 1 91 ? 22.658 47.602 46.488 1.00 47.44 72 TYR B CA 1
ATOM 2445 C C . TYR B 1 91 ? 23.505 48.230 45.354 1.00 43.18 72 TYR B C 1
ATOM 2446 O O . TYR B 1 91 ? 23.415 47.821 44.219 1.00 45.09 72 TYR B O 1
ATOM 2455 N N . VAL B 1 92 ? 24.317 49.213 45.656 1.00 41.82 73 VAL B N 1
ATOM 2456 C CA . VAL B 1 92 ? 25.303 49.693 44.674 1.00 45.28 73 VAL B CA 1
ATOM 2457 C C . VAL B 1 92 ? 26.298 48.575 44.300 1.00 44.13 73 VAL B C 1
ATOM 2458 O O . VAL B 1 92 ? 26.528 48.290 43.130 1.00 43.38 73 VAL B O 1
ATOM 2462 N N . GLU B 1 93 ? 26.845 47.915 45.312 1.00 43.63 74 GLU B N 1
ATOM 2463 C CA . GLU B 1 93 ? 27.713 46.787 45.100 1.00 45.58 74 GLU B CA 1
ATOM 2464 C C . GLU B 1 93 ? 27.023 45.656 44.330 1.00 45.49 74 GLU B C 1
ATOM 2465 O O . GLU B 1 93 ? 27.586 45.108 43.403 1.00 44.52 74 GLU B O 1
ATOM 2471 N N . ALA B 1 94 ? 25.799 45.308 44.730 1.00 44.38 75 ALA B N 1
ATOM 2472 C CA . ALA B 1 94 ? 24.983 44.352 44.022 1.00 43.35 75 ALA B CA 1
ATOM 2473 C C . ALA B 1 94 ? 24.727 44.716 42.566 1.00 41.57 75 ALA B C 1
ATOM 2474 O O . ALA B 1 94 ? 24.742 43.845 41.707 1.00 43.89 75 ALA B O 1
ATOM 2476 N N . SER B 1 95 ? 24.502 45.993 42.278 1.00 43.70 76 SER B N 1
ATOM 2477 C CA A SER B 1 95 ? 24.285 46.441 40.899 0.50 43.40 76 SER B CA 1
ATOM 2478 C CA B SER B 1 95 ? 24.297 46.450 40.901 0.50 43.30 76 SER B CA 1
ATOM 2479 C C . SER B 1 95 ? 25.546 46.229 40.053 1.00 43.42 76 SER B C 1
ATOM 2480 O O . SER B 1 95 ? 25.462 45.814 38.910 1.00 44.47 76 SER B O 1
ATOM 2485 N N . ILE B 1 96 ? 26.706 46.483 40.634 1.00 43.22 77 ILE B N 1
ATOM 2486 C CA . ILE B 1 96 ? 28.018 46.201 39.985 1.00 43.39 77 ILE B CA 1
ATOM 2487 C C . ILE B 1 96 ? 28.131 44.710 39.676 1.00 44.59 77 ILE B C 1
ATOM 2488 O O . ILE B 1 96 ? 28.543 44.342 38.587 1.00 43.18 77 ILE B O 1
ATOM 2493 N N . GLY B 1 97 ? 27.744 43.865 40.635 1.00 41.86 78 GLY B N 1
ATOM 2494 C CA . GLY B 1 97 ? 27.730 42.429 40.424 1.00 39.99 78 GLY B CA 1
ATOM 2495 C C . GLY B 1 97 ? 26.898 42.026 39.234 1.00 41.80 78 GLY B C 1
ATOM 2496 O O . GLY B 1 97 ? 27.300 41.206 38.443 1.00 41.06 78 GLY B O 1
ATOM 2497 N N . LEU B 1 98 ? 25.713 42.609 39.110 1.00 41.71 79 LEU B N 1
ATOM 2498 C CA . LEU B 1 98 ? 24.818 42.277 38.026 1.00 41.97 79 LEU B CA 1
ATOM 2499 C C . LEU B 1 98 ? 25.365 42.736 36.676 1.00 43.48 79 LEU B C 1
ATOM 2500 O O . LEU B 1 98 ? 25.280 42.019 35.703 1.00 46.15 79 LEU B O 1
ATOM 2505 N N . ALA B 1 99 ? 25.952 43.923 36.645 1.00 43.75 80 ALA B N 1
ATOM 2506 C CA . ALA B 1 99 ? 26.635 44.438 35.452 1.00 44.44 80 ALA B CA 1
ATOM 2507 C C . ALA B 1 99 ? 27.786 43.528 35.000 1.00 42.88 80 ALA B C 1
ATOM 2508 O O . ALA B 1 99 ? 27.963 43.320 33.802 1.00 42.46 80 ALA B O 1
ATOM 2510 N N . ALA B 1 100 ? 28.526 42.946 35.946 1.00 46.04 81 ALA B N 1
ATOM 2511 C CA . ALA B 1 100 ? 29.575 41.956 35.658 1.00 44.45 81 ALA B CA 1
ATOM 2512 C C . ALA B 1 100 ? 28.987 40.704 35.052 1.00 45.10 81 ALA B C 1
ATOM 2513 O O . ALA B 1 100 ? 29.476 40.220 34.037 1.00 45.33 81 ALA B O 1
ATOM 2515 N N . ILE B 1 101 ? 27.922 40.174 35.666 1.00 44.71 82 ILE B N 1
ATOM 2516 C CA . ILE B 1 101 ? 27.220 39.024 35.098 1.00 43.69 82 ILE B CA 1
ATOM 2517 C C . ILE B 1 101 ? 26.809 39.315 33.650 1.00 43.06 82 ILE B C 1
ATOM 2518 O O . ILE B 1 101 ? 27.027 38.493 32.759 1.00 44.58 82 ILE B O 1
ATOM 2523 N N . ASN B 1 102 ? 26.213 40.482 33.412 1.00 46.14 83 ASN B N 1
ATOM 2524 C CA . ASN B 1 102 ? 25.679 40.833 32.085 1.00 43.97 83 ASN B CA 1
ATOM 2525 C C . ASN B 1 102 ? 26.742 41.163 31.049 1.00 45.37 83 ASN B C 1
ATOM 2526 O O . ASN B 1 102 ? 26.521 40.981 29.848 1.00 41.14 83 ASN B O 1
ATOM 2531 N N . ALA B 1 103 ? 27.897 41.633 31.497 1.00 45.29 84 ALA B N 1
ATOM 2532 C CA . ALA B 1 103 ? 28.998 41.899 30.574 1.00 44.59 84 ALA B CA 1
ATOM 2533 C C . ALA B 1 103 ? 29.439 40.598 29.911 1.00 45.12 84 ALA B C 1
ATOM 2534 O O . ALA B 1 103 ? 29.971 40.650 28.798 1.00 45.49 84 ALA B O 1
ATOM 2536 N N . TYR B 1 104 ? 29.246 39.451 30.580 1.00 43.76 85 TYR B N 1
ATOM 2537 C CA . TYR B 1 104 ? 29.500 38.150 29.953 1.00 44.19 85 TYR B CA 1
ATOM 2538 C C . TYR B 1 104 ? 28.313 37.704 29.108 1.00 45.74 85 TYR B C 1
ATOM 2539 O O . TYR B 1 104 ? 28.443 37.551 27.890 1.00 44.23 85 TYR B O 1
ATOM 2548 N N . TYR B 1 105 ? 27.165 37.475 29.744 1.00 45.92 86 TYR B N 1
ATOM 2549 C CA . TYR B 1 105 ? 26.014 36.853 29.058 1.00 45.36 86 TYR B CA 1
ATOM 2550 C C . TYR B 1 105 ? 25.453 37.693 27.899 1.00 46.03 86 TYR B C 1
ATOM 2551 O O . TYR B 1 105 ? 24.949 37.150 26.903 1.00 48.51 86 TYR B O 1
ATOM 2560 N N . ASN B 1 106 ? 25.511 39.019 28.053 1.00 46.85 87 ASN B N 1
ATOM 2561 C CA . ASN B 1 106 ? 24.992 39.943 27.043 1.00 47.05 87 ASN B CA 1
ATOM 2562 C C . ASN B 1 106 ? 26.041 40.500 26.095 1.00 47.25 87 ASN B C 1
ATOM 2563 O O . ASN B 1 106 ? 25.750 41.435 25.359 1.00 46.91 87 ASN B O 1
ATOM 2568 N N . ASN B 1 107 ? 27.243 39.919 26.114 1.00 47.86 88 ASN B N 1
ATOM 2569 C CA . ASN B 1 107 ? 28.261 40.105 25.066 1.00 48.99 88 ASN B CA 1
ATOM 2570 C C . ASN B 1 107 ? 27.636 39.521 23.802 1.00 50.22 88 ASN B C 1
ATOM 2571 O O . ASN B 1 107 ? 27.109 38.435 23.852 1.00 48.33 88 ASN B O 1
ATOM 2576 N N . PRO B 1 108 ? 27.648 40.240 22.685 1.00 52.54 89 PRO B N 1
ATOM 2577 C CA . PRO B 1 108 ? 26.943 39.775 21.475 1.00 52.09 89 PRO B CA 1
ATOM 2578 C C . PRO B 1 108 ? 27.426 38.401 20.951 1.00 49.01 89 PRO B C 1
ATOM 2579 O O . PRO B 1 108 ? 26.600 37.625 20.510 1.00 46.59 89 PRO B O 1
ATOM 2583 N N . GLN B 1 109 ? 28.723 38.120 21.018 1.00 48.05 90 GLN B N 1
ATOM 2584 C CA . GLN B 1 109 ? 29.267 36.821 20.613 1.00 50.22 90 GLN B CA 1
ATOM 2585 C C . GLN B 1 109 ? 28.851 35.712 21.550 1.00 49.50 90 GLN B C 1
ATOM 2586 O O . GLN B 1 109 ? 28.519 34.620 21.116 1.00 51.61 90 GLN B O 1
ATOM 2592 N N . VAL B 1 110 ? 28.887 35.990 22.848 1.00 48.49 91 VAL B N 1
ATOM 2593 C CA . VAL B 1 110 ? 28.456 35.033 23.851 1.00 47.74 91 VAL B CA 1
ATOM 2594 C C . VAL B 1 110 ? 26.973 34.745 23.704 1.00 50.64 91 VAL B C 1
ATOM 2595 O O . VAL B 1 110 ? 26.572 33.590 23.680 1.00 52.09 91 VAL B O 1
ATOM 2599 N N . ALA B 1 111 ? 26.168 35.805 23.612 1.00 51.10 92 ALA B N 1
ATOM 2600 C CA . ALA B 1 111 ? 24.715 35.682 23.501 1.00 52.60 92 ALA B CA 1
ATOM 2601 C C . ALA B 1 111 ? 24.284 34.896 22.281 1.00 56.04 92 ALA B C 1
ATOM 2602 O O . ALA B 1 111 ? 23.350 34.103 22.384 1.00 58.60 92 ALA B O 1
ATOM 2604 N N . ARG B 1 112 ? 24.946 35.121 21.143 1.00 57.80 93 ARG B N 1
ATOM 2605 C CA . ARG B 1 112 ? 24.678 34.374 19.906 1.00 62.62 93 ARG B CA 1
ATOM 2606 C C . ARG B 1 112 ? 25.061 32.902 20.060 1.00 62.75 93 ARG B C 1
ATOM 2607 O O . ARG B 1 112 ? 24.361 32.019 19.585 1.00 61.82 93 ARG B O 1
ATOM 2615 N N . GLU B 1 113 ? 26.196 32.670 20.714 1.00 64.63 94 GLU B N 1
ATOM 2616 C CA . GLU B 1 113 ? 26.686 31.337 21.062 1.00 65.37 94 GLU B CA 1
ATOM 2617 C C . GLU B 1 113 ? 25.654 30.604 21.922 1.00 63.72 94 GLU B C 1
ATOM 2618 O O . GLU B 1 113 ? 25.524 29.401 21.813 1.00 61.79 94 GLU B O 1
ATOM 2624 N N . HIS B 1 114 ? 24.891 31.341 22.739 1.00 63.10 95 HIS B N 1
ATOM 2625 C CA . HIS B 1 114 ? 23.820 30.757 23.560 1.00 63.36 95 HIS B CA 1
ATOM 2626 C C . HIS B 1 114 ? 22.434 30.806 22.891 1.00 63.73 95 HIS B C 1
ATOM 2627 O O . HIS B 1 114 ? 21.431 30.577 23.554 1.00 63.07 95 HIS B O 1
ATOM 2634 N N . GLY B 1 115 ? 22.384 31.106 21.591 1.00 65.22 96 GLY B N 1
ATOM 2635 C CA . GLY B 1 115 ? 21.145 31.066 20.820 1.00 66.81 96 GLY B CA 1
ATOM 2636 C C . GLY B 1 115 ? 20.240 32.295 20.856 1.00 68.12 96 GLY B C 1
ATOM 2637 O O . GLY B 1 115 ? 19.060 32.189 20.532 1.00 67.61 96 GLY B O 1
ATOM 2638 N N . VAL B 1 116 ? 20.763 33.454 21.253 1.00 68.92 97 VAL B N 1
ATOM 2639 C CA . VAL B 1 116 ? 20.029 34.709 21.097 1.00 70.27 97 VAL B CA 1
ATOM 2640 C C . VAL B 1 116 ? 20.166 35.174 19.641 1.00 72.53 97 VAL B C 1
ATOM 2641 O O . VAL B 1 116 ? 21.270 35.148 19.083 1.00 71.83 97 VAL B O 1
ATOM 2645 N N . ILE B 1 117 ? 19.050 35.598 19.033 1.00 75.75 98 ILE B N 1
ATOM 2646 C CA . ILE B 1 117 ? 19.032 36.059 17.630 1.00 76.90 98 ILE B CA 1
ATOM 2647 C C . ILE B 1 117 ? 18.833 37.583 17.537 1.00 78.54 98 ILE B C 1
ATOM 2648 O O . ILE B 1 117 ? 17.892 38.127 18.123 1.00 79.38 98 ILE B O 1
ATOM 2653 N N . PHE B 1 118 ? 19.723 38.258 16.807 1.00 79.86 99 PHE B N 1
ATOM 2654 C CA . PHE B 1 118 ? 19.644 39.713 16.610 1.00 80.74 99 PHE B CA 1
ATOM 2655 C C . PHE B 1 118 ? 20.482 40.206 15.410 1.00 81.67 99 PHE B C 1
ATOM 2656 O O . PHE B 1 118 ? 21.210 39.429 14.786 1.00 82.14 99 PHE B O 1
ATOM 2664 N N . SER B 1 119 ? 20.353 41.494 15.085 1.00 82.12 100 SER B N 1
ATOM 2665 C CA . SER B 1 119 ? 21.146 42.123 14.026 1.00 82.73 100 SER B CA 1
ATOM 2666 C C . SER B 1 119 ? 22.190 43.074 14.612 1.00 83.73 100 SER B C 1
ATOM 2667 O O . SER B 1 119 ? 21.981 43.657 15.680 1.00 83.14 100 SER B O 1
ATOM 2669 N N . ASP B 1 120 ? 23.324 43.201 13.924 1.00 85.02 101 ASP B N 1
ATOM 26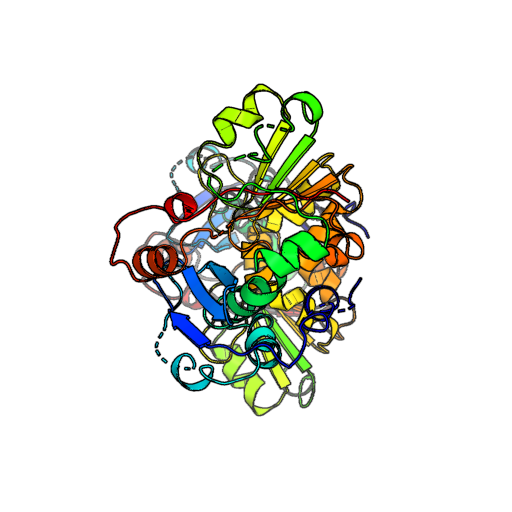70 C CA . ASP B 1 120 ? 24.264 44.289 14.183 1.00 85.71 101 ASP B CA 1
ATOM 2671 C C . ASP B 1 120 ? 23.778 45.485 13.351 1.00 86.49 101 ASP B C 1
ATOM 2672 O O . ASP B 1 120 ? 23.616 45.367 12.136 1.00 87.48 101 ASP B O 1
ATOM 2674 N N . ALA B 1 121 ? 23.511 46.615 14.008 1.00 87.35 102 ALA B N 1
ATOM 2675 C CA . ALA B 1 121 ? 22.863 47.765 13.360 1.00 87.77 102 ALA B CA 1
ATOM 2676 C C . ALA B 1 121 ? 23.088 49.068 14.135 1.00 88.18 102 ALA B C 1
ATOM 2677 O O . ALA B 1 121 ? 22.239 49.967 14.127 1.00 89.16 102 ALA B O 1
ATOM 2684 N N . SER B 1 135 ? 3.589 39.529 23.618 1.00 77.86 116 SER B N 1
ATOM 2685 C CA . SER B 1 135 ? 2.872 38.446 24.313 1.00 76.96 116 SER B CA 1
ATOM 2686 C C . SER B 1 135 ? 1.377 38.551 24.002 1.00 76.78 116 SER B C 1
ATOM 2687 O O . SER B 1 135 ? 0.796 37.629 23.417 1.00 77.44 116 SER B O 1
ATOM 2689 N N . GLN B 1 136 ? 0.775 39.674 24.401 1.00 75.31 117 GLN B N 1
ATOM 2690 C CA . GLN B 1 136 ? -0.478 40.191 23.814 1.00 74.20 117 GLN B CA 1
ATOM 2691 C C . GLN B 1 136 ? -1.616 39.180 23.583 1.00 72.92 117 GLN B C 1
ATOM 2692 O O . GLN B 1 136 ? -2.628 39.216 24.285 1.00 73.11 117 GLN B O 1
ATOM 2694 N N . ASN B 1 137 ? -1.475 38.316 22.579 1.00 71.33 118 ASN B N 1
ATOM 2695 C CA . ASN B 1 137 ? -2.480 37.286 22.319 1.00 70.27 118 ASN B CA 1
ATOM 2696 C C . ASN B 1 137 ? -2.632 36.309 23.496 1.00 68.67 118 ASN B C 1
ATOM 2697 O O . ASN B 1 137 ? -3.746 36.042 23.945 1.00 67.50 118 ASN B O 1
ATOM 2699 N N . GLU B 1 138 ? -1.510 35.802 24.001 1.00 67.40 119 GLU B N 1
ATOM 2700 C CA . GLU B 1 138 ? -1.524 34.761 25.034 1.00 67.96 119 GLU B CA 1
ATOM 2701 C C . GLU B 1 138 ? -2.175 35.203 26.358 1.00 65.08 119 GLU B C 1
ATOM 2702 O O . GLU B 1 138 ? -2.853 34.409 27.014 1.00 64.57 119 GLU B O 1
ATOM 2708 N N . VAL B 1 139 ? -1.978 36.467 26.731 1.00 62.56 120 VAL B N 1
ATOM 2709 C CA . VAL B 1 139 ? -2.431 36.981 28.029 1.00 59.67 120 VAL B CA 1
ATOM 2710 C C . VAL B 1 139 ? -3.852 37.527 28.002 1.00 56.84 120 VAL B C 1
ATOM 2711 O O . VAL B 1 139 ? -4.406 37.838 29.058 1.00 54.60 120 VAL B O 1
ATOM 2715 N N . LYS B 1 140 ? -4.431 37.664 26.806 1.00 54.15 121 LYS B N 1
ATOM 2716 C CA . LYS B 1 140 ? -5.791 38.185 26.668 1.00 51.70 121 LYS B CA 1
ATOM 2717 C C . LYS B 1 140 ? -6.743 37.490 27.647 1.00 50.26 121 LYS B C 1
ATOM 2718 O O . LYS B 1 140 ? -6.817 36.259 27.667 1.00 49.90 121 LYS B O 1
ATOM 2720 N N . GLY B 1 141 ? -7.429 38.284 28.479 1.00 48.16 122 GLY B N 1
ATOM 2721 C CA . GLY B 1 141 ? -8.421 37.785 29.419 1.00 47.42 122 GLY B CA 1
ATOM 2722 C C . GLY B 1 141 ? -7.887 37.156 30.698 1.00 47.02 122 GLY B C 1
ATOM 2723 O O . GLY B 1 141 ? -8.668 36.759 31.558 1.00 46.87 122 GLY B O 1
ATOM 2724 N N . LYS B 1 142 ? -6.568 37.066 30.845 1.00 46.37 123 LYS B N 1
ATOM 2725 C CA . LYS B 1 142 ? -5.972 36.341 31.964 1.00 45.60 123 LYS B CA 1
ATOM 2726 C C . LYS B 1 142 ? -5.555 37.313 33.078 1.00 45.58 123 LYS B C 1
ATOM 2727 O O . LYS B 1 142 ? -5.621 38.530 32.903 1.00 43.99 123 LYS B O 1
ATOM 2731 N N . LYS B 1 143 ? -5.152 36.774 34.230 1.00 44.63 124 LYS B N 1
ATOM 2732 C CA . LYS B 1 143 ? -4.658 37.599 35.321 1.00 46.84 124 LYS B CA 1
ATOM 2733 C C . LYS B 1 143 ? -3.169 37.779 35.088 1.00 43.05 124 LYS B C 1
ATOM 2734 O O . LYS B 1 143 ? -2.448 36.794 34.954 1.00 40.60 124 LYS B O 1
ATOM 2740 N N . VAL B 1 144 ? -2.719 39.028 35.010 1.00 44.52 125 VAL B N 1
ATOM 2741 C CA . VAL B 1 144 ? -1.304 39.339 34.784 1.00 42.50 125 VAL B CA 1
ATOM 2742 C C . VAL B 1 144 ? -0.779 40.215 35.910 1.00 42.82 125 VAL B C 1
ATOM 2743 O O . VAL B 1 144 ? -1.365 41.240 36.208 1.00 41.07 125 VAL B O 1
ATOM 2747 N N . GLY B 1 145 ? 0.334 39.800 36.520 1.00 39.17 126 GLY B N 1
ATOM 2748 C CA . GLY B 1 145 ? 1.025 40.590 37.523 1.00 40.26 126 GLY B CA 1
ATOM 2749 C C . GLY B 1 145 ? 2.316 41.109 36.931 1.00 39.10 126 GLY B C 1
ATOM 2750 O O . GLY B 1 145 ? 3.032 40.363 36.288 1.00 39.70 126 GLY B O 1
ATOM 2751 N N . VAL B 1 146 ? 2.583 42.392 37.120 1.00 40.88 127 VAL B N 1
ATOM 2752 C CA . VAL B 1 146 ? 3.836 43.016 36.739 1.00 41.87 127 VAL B CA 1
ATOM 2753 C C . VAL B 1 146 ? 4.486 43.644 38.001 1.00 42.06 127 VAL B C 1
ATOM 2754 O O . VAL B 1 146 ? 3.852 44.435 38.702 1.00 41.18 127 VAL B O 1
ATOM 2758 N N . VAL B 1 147 ? 5.724 43.252 38.292 1.00 41.29 128 VAL B N 1
ATOM 2759 C CA . VAL B 1 147 ? 6.508 43.819 39.384 1.00 42.41 128 VAL B CA 1
ATOM 2760 C C . VAL B 1 147 ? 7.532 44.728 38.739 1.00 44.80 128 VAL B C 1
ATOM 2761 O O . VAL B 1 147 ? 8.352 44.273 37.947 1.00 42.85 128 VAL B O 1
ATOM 2765 N N . GLY B 1 148 ? 7.417 46.020 39.006 1.00 44.89 129 GLY B N 1
ATOM 2766 C CA . GLY B 1 148 ? 8.337 47.008 38.483 1.00 45.79 129 GLY B CA 1
ATOM 2767 C C . GLY B 1 148 ? 7.573 48.064 37.704 1.00 44.80 129 GLY B C 1
ATOM 2768 O O . GLY B 1 148 ? 6.357 47.930 37.453 1.00 44.33 129 GLY B O 1
ATOM 2769 N N . HIS B 1 149 ? 8.301 49.093 37.283 1.00 45.11 130 HIS B N 1
ATOM 2770 C CA . HIS B 1 149 ? 7.720 50.247 36.597 1.00 48.25 130 HIS B CA 1
ATOM 2771 C C . HIS B 1 149 ? 8.055 50.160 35.109 1.00 47.60 130 HIS B C 1
ATOM 2772 O O . HIS B 1 149 ? 9.183 50.397 34.708 1.00 48.20 130 HIS B O 1
ATOM 2779 N N . PHE B 1 150 ? 7.080 49.762 34.310 1.00 46.46 131 PHE B N 1
ATOM 2780 C CA . PHE B 1 150 ? 7.260 49.547 32.882 1.00 48.51 131 PHE B CA 1
ATOM 2781 C C . PHE B 1 150 ? 6.067 50.174 32.177 1.00 51.79 131 PHE B C 1
ATOM 2782 O O . PHE B 1 150 ? 5.148 49.467 31.808 1.00 52.17 131 PHE B O 1
ATOM 2790 N N . PRO B 1 151 ? 6.086 51.495 31.992 1.00 54.59 132 PRO B N 1
ATOM 2791 C CA . PRO B 1 151 ? 4.904 52.231 31.516 1.00 57.86 132 PRO B CA 1
ATOM 2792 C C . PRO B 1 151 ? 4.411 51.793 30.142 1.00 58.23 132 PRO B C 1
ATOM 2793 O O . PRO B 1 151 ? 3.209 51.830 29.914 1.00 56.03 132 PRO B O 1
ATOM 2797 N N . HIS B 1 152 ? 5.320 51.380 29.259 1.00 59.31 133 HIS B N 1
ATOM 2798 C CA . HIS B 1 152 ? 4.948 50.936 27.916 1.00 61.93 133 HIS B CA 1
ATOM 2799 C C . HIS B 1 152 ? 4.307 49.551 27.936 1.00 61.62 133 HIS B C 1
ATOM 2800 O O . HIS B 1 152 ? 3.386 49.257 27.168 1.00 59.22 133 HIS B O 1
ATOM 2807 N N . LEU B 1 153 ? 4.806 48.696 28.819 1.00 62.30 134 LEU B N 1
ATOM 2808 C CA . LEU B 1 153 ? 4.197 47.389 29.049 1.00 62.83 134 LEU B CA 1
ATOM 2809 C C . LEU B 1 153 ? 2.814 47.512 29.709 1.00 61.74 134 LEU B C 1
ATOM 2810 O O . LEU B 1 153 ? 1.914 46.729 29.414 1.00 59.39 134 LEU B O 1
ATOM 2815 N N . GLU B 1 154 ? 2.663 48.494 30.598 1.00 62.18 135 GLU B N 1
ATOM 2816 C CA . GLU B 1 154 ? 1.388 48.769 31.258 1.00 64.16 135 GLU B CA 1
ATOM 2817 C C . GLU B 1 154 ? 0.296 48.998 30.231 1.00 62.13 135 GLU B C 1
ATOM 2818 O O . GLU B 1 154 ? -0.762 48.395 30.311 1.00 61.57 135 GLU B O 1
ATOM 2824 N N . SER B 1 155 ? 0.574 49.869 29.263 1.00 62.76 136 SER B N 1
ATOM 2825 C CA . SER B 1 155 ? -0.432 50.292 28.278 1.00 62.45 136 SER B CA 1
ATOM 2826 C C . SER B 1 155 ? -0.853 49.168 27.316 1.00 60.45 136 SER B C 1
ATOM 2827 O O . SER B 1 155 ? -2.027 49.040 27.005 1.00 59.95 136 SER B O 1
ATOM 2830 N N . LEU B 1 156 ? 0.102 48.360 26.860 1.00 58.54 137 LEU B N 1
ATOM 2831 C CA . LEU B 1 156 ? -0.205 47.198 26.030 1.00 57.95 137 LEU B CA 1
ATOM 2832 C C . LEU B 1 156 ? -1.114 46.193 26.756 1.00 58.14 137 LEU B C 1
ATOM 2833 O O . LEU B 1 156 ? -2.058 45.661 26.171 1.00 59.76 137 LEU B O 1
ATOM 2835 N N . LEU B 1 157 ? -0.865 45.968 28.043 1.00 55.83 138 LEU B N 1
ATOM 2836 C CA . LEU B 1 157 ? -1.541 44.902 28.778 1.00 54.21 138 LEU B CA 1
ATOM 2837 C C . LEU B 1 157 ? -2.891 45.282 29.408 1.00 52.51 138 LEU B C 1
ATOM 2838 O O . LEU B 1 157 ? -3.792 44.452 29.460 1.00 51.25 138 LEU B O 1
ATOM 2843 N N . GLU B 1 158 ? -3.032 46.521 29.875 1.00 51.98 139 GLU B N 1
ATOM 2844 C CA . GLU B 1 158 ? -4.189 46.919 30.685 1.00 54.15 139 GLU B CA 1
ATOM 2845 C C . GLU B 1 158 ? -5.546 46.737 29.988 1.00 54.88 139 GLU B C 1
ATOM 2846 O O . GLU B 1 158 ? -6.480 46.217 30.598 1.00 55.98 139 GLU B O 1
ATOM 2852 N N . PRO B 1 159 ? -5.676 47.158 28.730 1.00 56.52 140 PRO B N 1
ATOM 2853 C CA . PRO B 1 159 ? -6.957 47.015 28.018 1.00 56.45 140 PRO B CA 1
ATOM 2854 C C . PRO B 1 159 ? -7.386 45.563 27.768 1.00 55.72 140 PRO B C 1
ATOM 2855 O O . PRO B 1 159 ? -8.589 45.317 27.656 1.00 53.64 140 PRO B O 1
ATOM 2859 N N . ILE B 1 160 ? -6.425 44.637 27.693 1.00 54.69 141 ILE B N 1
ATOM 2860 C CA . ILE B 1 160 ? -6.684 43.266 27.248 1.00 54.13 141 ILE B CA 1
ATOM 2861 C C . ILE B 1 160 ? -6.628 42.200 28.343 1.00 52.71 141 ILE B C 1
ATOM 2862 O O . ILE B 1 160 ? -6.786 41.021 28.049 1.00 52.49 141 ILE B O 1
ATOM 2867 N N . CYS B 1 161 ? -6.380 42.589 29.590 1.00 51.38 142 CYS B N 1
ATOM 2868 C CA . CYS B 1 161 ? -6.280 41.602 30.660 1.00 50.03 142 CYS B CA 1
ATOM 2869 C C . CYS B 1 161 ? -6.540 42.196 32.035 1.00 49.50 142 CYS B C 1
ATOM 2870 O O . CYS B 1 161 ? -6.670 43.410 32.200 1.00 50.67 142 CYS B O 1
ATOM 2873 N N . ASP B 1 162 ? -6.656 41.323 33.021 1.00 46.65 143 ASP B N 1
ATOM 2874 C CA . ASP B 1 162 ? -6.813 41.763 34.391 1.00 46.08 143 ASP B CA 1
ATOM 2875 C C . ASP B 1 162 ? -5.403 42.008 34.975 1.00 44.04 143 ASP B C 1
ATOM 2876 O O . ASP B 1 162 ? -4.800 41.101 35.535 1.00 43.74 143 ASP B O 1
ATOM 2881 N N . LEU B 1 163 ? -4.908 43.239 34.819 1.00 44.34 144 LEU B N 1
ATOM 2882 C CA . LEU B 1 163 ? -3.540 43.614 35.168 1.00 44.15 144 LEU B CA 1
ATOM 2883 C C . LEU B 1 163 ? -3.432 44.177 36.588 1.00 44.63 144 LEU B C 1
ATOM 2884 O O . LEU B 1 163 ? -4.205 45.054 36.965 1.00 43.25 144 LEU B O 1
ATOM 2889 N N . SER B 1 164 ? -2.452 43.664 37.337 1.00 43.94 145 SER B N 1
ATOM 2890 C CA . SER B 1 164 ? -1.973 44.211 38.609 1.00 42.53 145 SER B CA 1
ATOM 2891 C C . SER B 1 164 ? -0.527 44.608 38.507 1.00 40.15 145 SER B C 1
ATOM 2892 O O . SER B 1 164 ? 0.320 43.770 38.126 1.00 38.02 145 SER B O 1
ATOM 2895 N N . ILE B 1 165 ? -0.229 45.857 38.878 1.00 37.34 146 ILE B N 1
ATOM 2896 C CA . ILE B 1 165 ? 1.138 46.380 38.912 1.00 40.81 146 ILE B CA 1
ATOM 2897 C C . ILE B 1 165 ? 1.579 46.561 40.354 1.00 40.81 146 ILE B C 1
ATOM 2898 O O . ILE B 1 165 ? 0.870 47.173 41.151 1.00 40.42 146 ILE B O 1
ATOM 2903 N N . LEU B 1 166 ? 2.756 46.037 40.650 1.00 40.66 147 LEU B N 1
ATOM 2904 C CA . LEU B 1 166 ? 3.371 46.071 41.969 1.00 43.61 147 LEU B CA 1
ATOM 2905 C C . LEU B 1 166 ? 4.686 46.796 41.828 1.00 43.78 147 LEU B C 1
ATOM 2906 O O . LEU B 1 166 ? 5.531 46.408 41.024 1.00 44.49 147 LEU B O 1
ATOM 2911 N N . GLU B 1 167 ? 4.869 47.867 42.578 1.00 44.46 148 GLU B N 1
ATOM 2912 C CA . GLU B 1 167 ? 6.125 48.603 42.473 1.00 50.11 148 GLU B CA 1
ATOM 2913 C C . GLU B 1 167 ? 6.517 49.201 43.823 1.00 52.36 148 GLU B C 1
ATOM 2914 O O . GLU B 1 167 ? 5.710 49.272 44.742 1.00 48.26 148 GLU B O 1
ATOM 2920 N N . TRP B 1 168 ? 7.775 49.593 43.943 1.00 56.98 149 TRP B N 1
ATOM 2921 C CA . TRP B 1 168 ? 8.349 50.075 45.195 1.00 61.62 149 TRP B CA 1
ATOM 2922 C C . TRP B 1 168 ? 7.621 51.319 45.668 1.00 62.32 149 TRP B C 1
ATOM 2923 O O . TRP B 1 168 ? 7.237 51.423 46.830 1.00 63.36 149 TRP B O 1
ATOM 2934 N N . SER B 1 169 ? 7.372 52.238 44.747 1.00 63.36 150 SER B N 1
ATOM 2935 C CA . SER B 1 169 ? 6.625 53.427 45.052 1.00 62.61 150 SER B CA 1
ATOM 2936 C C . SER B 1 169 ? 5.478 53.561 44.068 1.00 64.83 150 SER B C 1
ATOM 2937 O O . SER B 1 169 ? 5.611 54.219 43.034 1.00 68.40 150 SER B O 1
ATOM 2940 N N . PRO B 1 170 ? 4.332 52.967 44.397 1.00 61.90 151 PRO B N 1
ATOM 2941 C CA . PRO B 1 170 ? 3.251 52.821 43.424 1.00 62.20 151 PRO B CA 1
ATOM 2942 C C . PRO B 1 170 ? 2.529 54.110 43.078 1.00 67.26 151 PRO B C 1
ATOM 2943 O O . PRO B 1 170 ? 2.532 55.077 43.850 1.00 70.76 151 PRO B O 1
ATOM 2947 N N . GLU B 1 171 ? 1.897 54.105 41.911 1.00 68.58 152 GLU B N 1
ATOM 2948 C CA . GLU B 1 171 ? 1.066 55.213 41.467 1.00 68.71 152 GLU B CA 1
ATOM 2949 C C . GLU B 1 171 ? -0.372 54.830 41.743 1.00 68.09 152 GLU B C 1
ATOM 2950 O O . GLU B 1 171 ? -0.602 53.884 42.501 1.00 67.83 152 GLU B O 1
ATOM 2956 N N . GLU B 1 172 ? -1.331 55.533 41.136 1.00 65.65 153 GLU B N 1
ATOM 2957 C CA . GLU B 1 172 ? -2.687 55.608 41.675 1.00 66.27 153 GLU B CA 1
ATOM 2958 C C . GLU B 1 172 ? -3.386 54.276 41.898 1.00 65.13 153 GLU B C 1
ATOM 2959 O O . GLU B 1 172 ? -3.849 53.991 43.010 1.00 66.40 153 GLU B O 1
ATOM 2961 N N . GLY B 1 173 ? -3.511 53.484 40.842 1.00 62.12 154 GLY B N 1
ATOM 2962 C CA . GLY B 1 173 ? -4.191 52.200 40.945 1.00 60.00 154 GLY B CA 1
ATOM 2963 C C . GLY B 1 173 ? -3.236 51.029 41.165 1.00 56.11 154 GLY B C 1
ATOM 2964 O O . GLY B 1 173 ? -3.642 49.883 41.015 1.00 57.43 154 GLY B O 1
ATOM 2965 N N . ASP B 1 174 ? -1.983 51.313 41.510 1.00 53.47 155 ASP B N 1
ATOM 2966 C CA . ASP B 1 174 ? -0.967 50.276 41.706 1.00 50.72 155 ASP B CA 1
ATOM 2967 C C . ASP B 1 174 ? -0.739 49.875 43.161 1.00 46.81 155 ASP B C 1
ATOM 2968 O O . ASP B 1 174 ? -1.097 50.584 44.086 1.00 46.52 155 ASP B O 1
ATOM 2973 N N . TYR B 1 175 ? -0.097 48.728 43.321 1.00 44.64 156 TYR B N 1
ATOM 2974 C CA . TYR B 1 175 ? 0.144 48.089 44.610 1.00 42.64 156 TYR B CA 1
ATOM 2975 C C . TYR B 1 175 ? 1.584 48.305 45.064 1.00 40.34 156 TYR B C 1
ATOM 2976 O O . TYR B 1 175 ? 2.498 48.331 44.244 1.00 41.50 156 TYR B O 1
ATOM 2985 N N . PRO B 1 176 ? 1.809 48.415 46.365 1.00 37.77 157 PRO B N 1
ATOM 2986 C CA . PRO B 1 176 ? 3.171 48.338 46.881 1.00 38.44 157 PRO B CA 1
ATOM 2987 C C . PRO B 1 176 ? 3.663 46.870 46.858 1.00 37.61 157 PRO B C 1
ATOM 2988 O O . PRO B 1 176 ? 2.877 45.932 46.718 1.00 37.33 157 PRO B O 1
ATOM 2992 N N . LEU B 1 177 ? 4.950 46.695 47.004 1.00 38.17 158 LEU B N 1
ATOM 2993 C CA . LEU B 1 177 ? 5.588 45.392 46.806 1.00 41.13 158 LEU B CA 1
ATOM 2994 C C . LEU B 1 177 ? 5.137 44.267 47.731 1.00 39.51 158 LEU B C 1
ATOM 2995 O O . LEU B 1 177 ? 5.053 43.149 47.282 1.00 41.39 158 LEU B O 1
ATOM 3000 N N . PRO B 1 178 ? 4.822 44.531 48.997 1.00 38.57 159 PRO B N 1
ATOM 3001 C CA . PRO B 1 178 ? 4.278 43.477 49.874 1.00 39.44 159 PRO B CA 1
ATOM 3002 C C . PRO B 1 178 ? 2.960 42.796 49.352 1.00 39.72 159 PRO B C 1
ATOM 3003 O O . PRO B 1 178 ? 2.643 41.696 49.782 1.00 40.17 159 PRO B O 1
ATOM 3007 N N . ALA B 1 179 ? 2.234 43.420 48.427 1.00 40.40 160 ALA B N 1
ATOM 3008 C CA . ALA B 1 179 ? 1.052 42.778 47.819 1.00 38.46 160 ALA B CA 1
ATOM 3009 C C . ALA B 1 179 ? 1.426 41.560 46.938 1.00 38.07 160 ALA B C 1
ATOM 3010 O O . ALA B 1 179 ? 0.549 40.770 46.588 1.00 38.94 160 ALA B O 1
ATOM 3012 N N . SER B 1 180 ? 2.721 41.372 46.655 1.00 38.01 161 SER B N 1
ATOM 3013 C CA . SER B 1 180 ? 3.230 40.230 45.875 1.00 37.94 161 SER B CA 1
ATOM 3014 C C . SER B 1 180 ? 2.739 38.908 46.467 1.00 39.55 161 SER B C 1
ATOM 3015 O O . SER B 1 180 ? 2.284 38.033 45.754 1.00 39.62 161 SER B O 1
ATOM 3018 N N . GLU B 1 181 ? 2.770 38.829 47.790 1.00 40.11 162 GLU B N 1
ATOM 3019 C CA . GLU B 1 181 ? 2.390 37.650 48.532 1.00 38.78 162 GLU B CA 1
ATOM 3020 C C . GLU B 1 181 ? 0.907 37.341 48.340 1.00 40.03 162 GLU B C 1
ATOM 3021 O O . GLU B 1 181 ? 0.482 36.186 48.422 1.00 41.10 162 GLU B O 1
ATOM 3027 N N . PHE B 1 182 ? 0.109 38.394 48.180 1.00 42.02 163 PHE B N 1
ATOM 3028 C CA . PHE B 1 182 ? -1.326 38.275 48.017 1.00 41.17 163 PHE B CA 1
ATOM 3029 C C . PHE B 1 182 ? -1.758 38.119 46.550 1.00 41.71 163 PHE B C 1
ATOM 3030 O O . PHE B 1 182 ? -2.773 37.489 46.264 1.00 42.40 163 PHE B O 1
ATOM 3038 N N . ILE B 1 183 ? -1.011 38.680 45.616 1.00 38.93 164 ILE B N 1
ATOM 3039 C CA . ILE B 1 183 ? -1.479 38.765 44.218 1.00 40.60 164 ILE B CA 1
ATOM 3040 C C . ILE B 1 183 ? -0.861 37.713 43.337 1.00 39.39 164 ILE B C 1
ATOM 3041 O O . ILE B 1 183 ? -1.564 37.102 42.521 1.00 38.61 164 ILE B O 1
ATOM 3046 N N . LEU B 1 184 ? 0.440 37.504 43.479 1.00 40.25 165 LEU B N 1
ATOM 3047 C CA . LEU B 1 184 ? 1.168 36.734 42.477 1.00 42.42 165 LEU B CA 1
ATOM 3048 C C . LEU B 1 184 ? 0.734 35.273 42.415 1.00 42.64 165 LEU B C 1
ATOM 3049 O O . LEU B 1 184 ? 0.658 34.731 41.313 1.00 40.57 165 LEU B O 1
ATOM 3054 N N . PRO B 1 185 ? 0.449 34.624 43.552 1.00 42.63 166 PRO B N 1
ATOM 3055 C CA . PRO B 1 185 ? -0.078 33.250 43.493 1.00 44.62 166 PRO B CA 1
ATOM 3056 C C . PRO B 1 185 ? -1.309 33.082 42.593 1.00 44.37 166 PRO B C 1
ATOM 3057 O O . PRO B 1 185 ? -1.560 31.983 42.115 1.00 44.00 166 PRO B O 1
ATOM 3061 N N . GLU B 1 186 ? -2.040 34.162 42.342 1.00 45.14 167 GLU B N 1
ATOM 3062 C CA . GLU B 1 186 ? -3.259 34.107 41.544 1.00 47.38 167 GLU B CA 1
ATOM 3063 C C . GLU B 1 186 ? -3.053 34.413 40.052 1.00 45.55 167 GLU B C 1
ATOM 3064 O O . GLU B 1 186 ? -3.991 34.355 39.288 1.00 42.19 167 GLU B O 1
ATOM 3070 N N . CYS B 1 187 ? -1.840 34.754 39.643 1.00 44.43 168 CYS B N 1
ATOM 3071 C CA . CYS B 1 187 ? -1.581 35.239 38.288 1.00 44.19 168 CYS B CA 1
ATOM 3072 C C . CYS B 1 187 ? -1.262 34.124 37.301 1.00 43.13 168 CYS B C 1
ATOM 3073 O O . CYS B 1 187 ? -0.504 33.214 37.606 1.00 42.26 168 CYS B O 1
ATOM 3076 N N . ASP B 1 188 ? -1.845 34.213 36.109 1.00 44.19 169 ASP B N 1
ATOM 3077 C CA . ASP B 1 188 ? -1.553 33.279 35.016 1.00 43.25 169 ASP B CA 1
ATOM 3078 C C . ASP B 1 188 ? -0.225 33.621 34.336 1.00 43.15 169 ASP B C 1
ATOM 3079 O O . ASP B 1 188 ? 0.508 32.730 33.926 1.00 45.37 169 ASP B O 1
ATOM 3084 N N . TYR B 1 189 ? 0.076 34.912 34.219 1.00 42.63 170 TYR B N 1
ATOM 3085 C CA . TYR B 1 189 ? 1.353 35.381 33.667 1.00 41.49 170 TYR B CA 1
ATOM 3086 C C . TYR B 1 189 ? 1.974 36.387 34.599 1.00 40.63 170 TYR B C 1
ATOM 3087 O O . TYR B 1 189 ? 1.258 37.183 35.200 1.00 40.11 170 TYR B O 1
ATOM 3096 N N . VAL B 1 190 ? 3.302 36.357 34.719 1.00 41.16 171 VAL B N 1
ATOM 3097 C CA . VAL B 1 190 ? 4.020 37.264 35.622 1.00 41.25 171 VAL B CA 1
ATOM 3098 C C . VAL B 1 190 ? 5.253 37.841 34.895 1.00 42.87 171 VAL B C 1
ATOM 3099 O O . VAL B 1 190 ? 5.963 37.121 34.205 1.00 43.89 171 VAL B O 1
ATOM 3103 N N . TYR B 1 191 ? 5.470 39.139 35.057 1.00 42.56 172 TYR B N 1
ATOM 3104 C CA . TYR B 1 191 ? 6.638 39.862 34.539 1.00 41.16 172 TYR B CA 1
ATOM 3105 C C . TYR B 1 191 ? 7.310 40.489 35.730 1.00 40.54 172 TYR B C 1
ATOM 3106 O O . TYR B 1 191 ? 6.653 41.171 36.513 1.00 39.47 172 TYR B O 1
ATOM 3115 N N . ILE B 1 192 ? 8.599 40.215 35.906 1.00 42.81 173 ILE B N 1
ATOM 3116 C CA . ILE B 1 192 ? 9.356 40.687 37.056 1.00 43.25 173 ILE B CA 1
ATOM 3117 C C . ILE B 1 192 ? 10.565 41.496 36.568 1.00 44.10 173 ILE B C 1
ATOM 3118 O O . ILE B 1 192 ? 11.368 41.021 35.781 1.00 41.39 173 ILE B O 1
ATOM 3123 N N . THR B 1 193 ? 10.694 42.708 37.071 1.00 44.15 174 THR B N 1
ATOM 3124 C CA . THR B 1 193 ? 11.867 43.531 36.812 1.00 44.72 174 THR B CA 1
ATOM 3125 C C . THR B 1 193 ? 13.168 42.864 37.228 1.00 45.72 174 THR B C 1
ATOM 3126 O O . THR B 1 193 ? 13.264 42.246 38.290 1.00 42.24 174 THR B O 1
ATOM 3130 N N . CYS B 1 194 ? 14.189 43.026 36.386 1.00 46.62 175 CYS B N 1
ATOM 3131 C CA . CYS B 1 194 ? 15.531 42.519 36.681 1.00 45.27 175 CYS B CA 1
ATOM 3132 C C . CYS B 1 194 ? 16.164 43.209 37.909 1.00 43.17 175 CYS B C 1
ATOM 3133 O O . CYS B 1 194 ? 17.122 42.687 38.474 1.00 44.95 175 CYS B O 1
ATOM 3136 N N . ALA B 1 195 ? 15.632 44.333 38.355 1.00 42.68 176 ALA B N 1
ATOM 3137 C CA . ALA B 1 195 ? 16.060 44.932 39.650 1.00 43.34 176 ALA B CA 1
ATOM 3138 C C . ALA B 1 195 ? 15.824 44.022 40.846 1.00 4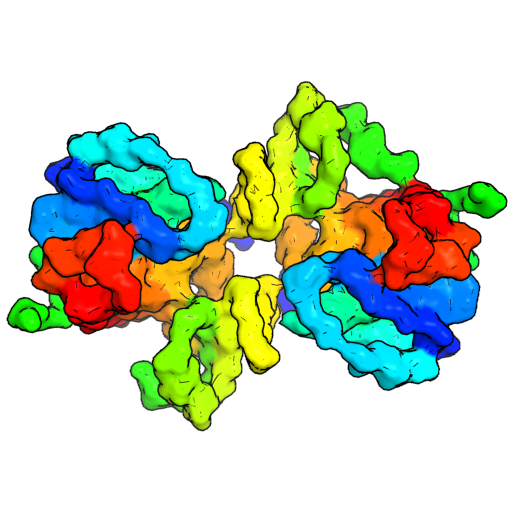6.32 176 ALA B C 1
ATOM 3139 O O . ALA B 1 195 ? 16.455 44.199 41.896 1.00 45.66 176 ALA B O 1
ATOM 3141 N N . SER B 1 196 ? 14.938 43.036 40.669 1.00 43.22 177 SER B N 1
ATOM 3142 C CA . SER B 1 196 ? 14.728 41.960 41.642 1.00 45.74 177 SER B CA 1
ATOM 3143 C C . SER B 1 196 ? 15.960 41.130 41.943 1.00 43.62 177 SER B C 1
ATOM 3144 O O . SER B 1 196 ? 16.101 40.613 43.050 1.00 44.84 177 SER B O 1
ATOM 3147 N N . VAL B 1 197 ? 16.825 40.977 40.948 1.00 45.61 178 VAL B N 1
ATOM 3148 C CA . VAL B 1 197 ? 18.117 40.311 41.099 1.00 44.37 178 VAL B CA 1
ATOM 3149 C C . VAL B 1 197 ? 18.996 41.068 42.087 1.00 43.35 178 VAL B C 1
ATOM 3150 O O . VAL B 1 197 ? 19.493 40.500 43.049 1.00 44.33 178 VAL B O 1
ATOM 3154 N N . VAL B 1 198 ? 19.086 42.380 41.888 1.00 42.56 179 VAL B N 1
ATOM 3155 C CA . VAL B 1 198 ? 19.880 43.258 42.712 1.00 43.76 179 VAL B CA 1
ATOM 3156 C C . VAL B 1 198 ? 19.396 43.293 44.163 1.00 44.86 179 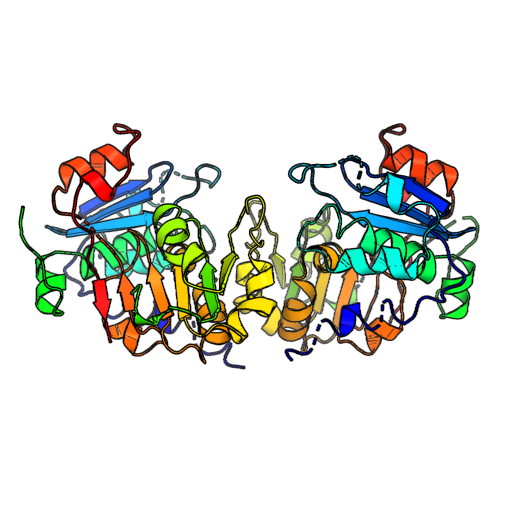VAL B C 1
ATOM 3157 O O . VAL B 1 198 ? 20.208 43.244 45.073 1.00 43.27 179 VAL B O 1
ATOM 3161 N N . ASP B 1 199 ? 18.086 43.417 44.385 1.00 45.23 180 ASP B N 1
ATOM 3162 C CA . ASP B 1 199 ? 17.588 43.526 45.758 1.00 44.63 180 ASP B CA 1
ATOM 3163 C C . ASP B 1 199 ? 17.248 42.210 46.456 1.00 42.12 180 ASP B C 1
ATOM 3164 O O . ASP B 1 199 ? 16.852 42.211 47.609 1.00 44.35 180 ASP B O 1
ATOM 3169 N N . LYS B 1 200 ? 17.474 41.102 45.757 1.00 42.56 181 LYS B N 1
ATOM 3170 C CA . LYS B 1 200 ? 17.295 39.735 46.280 1.00 44.65 181 LYS B CA 1
ATOM 3171 C C . LYS B 1 200 ? 15.826 39.405 46.603 1.00 41.63 181 LYS B C 1
ATOM 3172 O O . LYS B 1 200 ? 15.553 38.493 47.373 1.00 43.57 181 LYS B O 1
ATOM 3178 N N . THR B 1 201 ? 14.900 40.113 45.964 1.00 42.81 182 THR B N 1
ATOM 3179 C CA . THR B 1 201 ? 13.469 39.739 46.005 1.00 40.92 182 THR B CA 1
ATOM 3180 C C . THR B 1 201 ? 13.157 38.622 45.024 1.00 42.99 182 THR B C 1
ATOM 3181 O O . THR B 1 201 ? 12.176 37.903 45.192 1.00 41.67 182 THR B O 1
ATOM 3185 N N . LEU B 1 202 ? 14.030 38.438 44.042 1.00 40.80 183 LEU B N 1
ATOM 3186 C CA . LEU B 1 202 ? 13.757 37.505 42.965 1.00 41.81 183 LEU B CA 1
ATOM 3187 C C . LEU B 1 202 ? 13.425 36.071 43.427 1.00 42.98 183 LEU B C 1
ATOM 3188 O O . LEU B 1 202 ? 12.436 35.528 42.951 1.00 40.72 183 LEU B O 1
ATOM 3193 N N . PRO B 1 203 ? 14.191 35.434 44.313 1.00 43.68 184 PRO B N 1
ATOM 3194 C CA . PRO B 1 203 ? 13.816 34.076 44.712 1.00 43.64 184 PRO B CA 1
ATOM 3195 C C . PRO B 1 203 ? 12.392 33.932 45.304 1.00 42.43 184 PRO B C 1
ATOM 3196 O O . PRO B 1 203 ? 11.694 33.017 44.919 1.00 40.18 184 PRO B O 1
ATOM 3200 N N . ARG B 1 204 ? 11.963 34.827 46.195 1.00 40.13 185 ARG B N 1
ATOM 3201 C CA . ARG B 1 204 ? 10.631 34.722 46.770 1.00 40.55 185 ARG B CA 1
ATOM 3202 C C . ARG B 1 204 ? 9.578 35.009 45.698 1.00 39.22 185 ARG B C 1
ATOM 3203 O O . ARG B 1 204 ? 8.537 34.340 45.635 1.00 41.62 185 ARG B O 1
ATOM 3211 N N . LEU B 1 205 ? 9.866 35.940 44.802 1.00 39.25 186 LEU B N 1
ATOM 3212 C CA . LEU B 1 205 ? 8.925 36.227 43.725 1.00 42.20 186 LEU B CA 1
ATOM 3213 C C . LEU B 1 205 ? 8.704 35.024 42.788 1.00 41.48 186 LEU B C 1
ATOM 3214 O O . LEU B 1 205 ? 7.591 34.838 42.307 1.00 41.01 186 LEU B O 1
ATOM 3219 N N . LEU B 1 206 ? 9.756 34.253 42.494 1.00 40.59 187 LEU B N 1
ATOM 3220 C CA . LEU B 1 206 ? 9.640 33.085 41.598 1.00 41.11 187 LEU B CA 1
ATOM 3221 C C . LEU B 1 206 ? 8.839 31.970 42.280 1.00 40.67 187 LEU B C 1
ATOM 3222 O O . LEU B 1 206 ? 8.085 31.259 41.645 1.00 40.07 187 LEU B O 1
ATOM 3227 N N . GLU B 1 207 ? 8.995 31.861 43.588 1.00 39.95 188 GLU B N 1
ATOM 3228 C CA . GLU B 1 207 ? 8.238 30.918 44.374 1.00 41.40 188 GLU B CA 1
ATOM 3229 C C . GLU B 1 207 ? 6.736 31.278 44.413 1.00 42.16 188 GLU B C 1
ATOM 3230 O O . GLU B 1 207 ? 5.883 30.411 44.193 1.00 42.40 188 GLU B O 1
ATOM 3236 N N . LEU B 1 208 ? 6.407 32.539 44.663 1.00 38.64 189 LEU B N 1
ATOM 3237 C CA . LEU B 1 208 ? 5.026 32.985 44.673 1.00 39.80 189 LEU B CA 1
ATOM 3238 C C . LEU B 1 208 ? 4.386 32.800 43.291 1.00 41.10 189 LEU B C 1
ATOM 3239 O O . LEU B 1 208 ? 3.184 32.596 43.188 1.00 40.72 189 LEU B O 1
ATOM 3244 N N . SER B 1 209 ? 5.185 32.938 42.234 1.00 40.48 190 SER B N 1
ATOM 3245 C CA . SER B 1 209 ? 4.699 32.910 40.852 1.00 40.68 190 SER B CA 1
ATOM 3246 C C . SER B 1 209 ? 4.819 31.531 40.198 1.00 43.86 190 SER B C 1
ATOM 3247 O O . SER B 1 209 ? 4.579 31.393 39.004 1.00 43.73 190 SER B O 1
ATOM 3250 N N . ARG B 1 210 ? 5.179 30.502 40.959 1.00 47.72 191 ARG B N 1
ATOM 3251 C CA . ARG B 1 210 ? 5.645 29.268 40.327 1.00 49.95 191 ARG B CA 1
ATOM 3252 C C . ARG B 1 210 ? 4.555 28.563 39.520 1.00 49.15 191 ARG B C 1
ATOM 3253 O O . ARG B 1 210 ? 4.859 27.936 38.500 1.00 49.77 191 ARG B O 1
ATOM 3261 N N . ASN B 1 211 ? 3.306 28.676 39.972 1.00 48.10 192 ASN B N 1
ATOM 3262 C CA . ASN B 1 211 ? 2.167 28.147 39.244 1.00 47.85 192 ASN B CA 1
ATOM 3263 C C . ASN B 1 211 ? 1.657 29.013 38.077 1.00 45.79 192 ASN B C 1
ATOM 3264 O O . ASN B 1 211 ? 0.603 28.742 37.501 1.00 45.72 192 ASN B O 1
ATOM 3269 N N . ALA B 1 212 ? 2.410 30.037 37.705 1.00 44.68 193 ALA B N 1
ATOM 3270 C CA . ALA B 1 212 ? 2.108 30.834 36.522 1.00 44.73 193 ALA B CA 1
ATOM 3271 C C . ALA B 1 212 ? 2.391 30.021 35.267 1.00 44.44 193 ALA B C 1
ATOM 3272 O O . ALA B 1 212 ? 3.265 29.156 35.266 1.00 42.65 193 ALA B O 1
ATOM 3274 N N . ARG B 1 213 ? 1.660 30.309 34.199 1.00 45.63 194 ARG B N 1
ATOM 3275 C CA . ARG B 1 213 ? 1.930 29.679 32.912 1.00 48.33 194 ARG B CA 1
ATOM 3276 C C . ARG B 1 213 ? 3.317 30.081 32.419 1.00 47.03 194 ARG B C 1
ATOM 3277 O O . ARG B 1 213 ? 4.045 29.252 31.879 1.00 45.57 194 ARG B O 1
ATOM 3285 N N . ARG B 1 214 ? 3.665 31.354 32.615 1.00 46.97 195 ARG B N 1
ATOM 3286 C CA A ARG B 1 214 ? 4.947 31.892 32.179 0.50 46.78 195 ARG B CA 1
ATOM 3287 C CA B ARG B 1 214 ? 4.952 31.888 32.182 0.50 46.59 195 ARG B CA 1
ATOM 3288 C C . ARG B 1 214 ? 5.393 33.027 33.094 1.00 45.84 195 ARG B C 1
ATOM 3289 O O . ARG B 1 214 ? 4.596 33.904 33.420 1.00 44.43 195 ARG B O 1
ATOM 3304 N N . ILE B 1 215 ? 6.666 33.000 33.493 1.00 45.02 196 ILE B N 1
ATOM 3305 C CA . ILE B 1 215 ? 7.305 34.097 34.241 1.00 44.29 196 ILE B CA 1
ATOM 3306 C C . ILE B 1 215 ? 8.418 34.649 33.363 1.00 42.97 196 ILE B C 1
ATOM 3307 O O . ILE B 1 215 ? 9.219 33.895 32.816 1.00 42.88 196 ILE B O 1
ATOM 3312 N N . THR B 1 216 ? 8.423 35.962 33.213 1.00 42.40 197 THR B N 1
ATOM 3313 C CA . THR B 1 216 ? 9.403 36.678 32.406 1.00 42.58 197 THR B CA 1
ATOM 3314 C C . THR B 1 216 ? 10.206 37.639 33.280 1.00 43.09 197 THR B C 1
ATOM 3315 O O . THR B 1 216 ? 9.630 38.431 34.023 1.00 43.25 197 THR B O 1
ATOM 3319 N N . LEU B 1 217 ? 11.532 37.570 33.193 1.00 41.67 198 LEU B N 1
ATOM 3320 C CA . LEU B 1 217 ? 12.399 38.585 33.791 1.00 43.80 198 LEU B CA 1
ATOM 3321 C C . LEU B 1 217 ? 12.610 39.686 32.760 1.00 42.43 198 LEU B C 1
ATOM 3322 O O . LEU B 1 217 ? 12.925 39.382 31.618 1.00 43.74 198 LEU B O 1
ATOM 3327 N N . VAL B 1 218 ? 12.455 40.949 33.151 1.00 41.00 199 VAL B N 1
ATOM 3328 C CA . VAL B 1 218 ? 12.390 42.067 32.197 1.00 42.22 199 VAL B CA 1
ATOM 3329 C C . VAL B 1 218 ? 13.231 43.267 32.565 1.00 42.45 199 VAL B C 1
ATOM 3330 O O . VAL B 1 218 ? 13.250 43.690 33.719 1.00 42.41 199 VAL B O 1
ATOM 3334 N N . GLY B 1 219 ? 13.907 43.839 31.570 1.00 43.05 200 GLY B N 1
ATOM 3335 C CA . GLY B 1 219 ? 14.632 45.081 31.736 1.00 43.11 200 GLY B CA 1
ATOM 3336 C C . GLY B 1 219 ? 16.065 45.012 31.212 1.00 42.14 200 GLY B C 1
ATOM 3337 O O . GLY B 1 219 ? 16.565 43.935 30.927 1.00 42.12 200 GLY B O 1
ATOM 3338 N N . PRO B 1 220 ? 16.735 46.166 31.128 1.00 45.02 201 PRO B N 1
ATOM 3339 C CA . PRO B 1 220 ? 18.112 46.229 30.620 1.00 47.73 201 PRO B CA 1
ATOM 3340 C C . PRO B 1 220 ? 19.145 45.431 31.418 1.00 47.73 201 PRO B C 1
ATOM 3341 O O . PRO B 1 220 ? 20.150 45.013 30.844 1.00 49.58 201 PRO B O 1
ATOM 3345 N N . GLY B 1 221 ? 18.885 45.206 32.701 1.00 48.13 202 GLY B N 1
ATOM 3346 C CA . GLY B 1 221 ? 19.768 44.434 33.562 1.00 46.46 202 GLY B CA 1
ATOM 3347 C C . GLY B 1 221 ? 19.487 42.953 33.620 1.00 46.00 202 GLY B C 1
ATOM 3348 O O . GLY B 1 221 ? 19.992 42.248 34.488 1.00 43.76 202 GLY B O 1
ATOM 3349 N N . THR B 1 222 ? 18.693 42.468 32.665 1.00 48.32 203 THR B N 1
ATOM 3350 C CA . THR B 1 222 ? 18.322 41.060 32.581 1.00 45.68 203 THR B CA 1
ATOM 3351 C C . THR B 1 222 ? 19.463 40.263 31.937 1.00 44.60 203 THR B C 1
ATOM 3352 O O . THR B 1 222 ? 19.839 40.541 30.794 1.00 44.06 203 THR B O 1
ATOM 3356 N N . PRO B 1 223 ? 20.033 39.292 32.650 1.00 43.40 204 PRO B N 1
ATOM 3357 C CA . PRO B 1 223 ? 20.999 38.374 32.029 1.00 45.86 204 PRO B CA 1
ATOM 3358 C C . PRO B 1 223 ? 20.341 37.499 30.964 1.00 46.29 204 PRO B C 1
ATOM 3359 O O . PRO B 1 223 ? 19.295 36.922 31.200 1.00 47.06 204 PRO B O 1
ATOM 3363 N N . LEU B 1 224 ? 20.943 37.447 29.785 1.00 48.11 205 LEU B N 1
ATOM 3364 C CA . LEU B 1 224 ? 20.452 36.607 28.704 1.00 45.48 205 LEU B CA 1
ATOM 3365 C C . LEU B 1 224 ? 21.101 35.222 28.824 1.00 48.48 205 LEU B C 1
ATOM 3366 O O . LEU B 1 224 ? 21.851 34.791 27.958 1.00 50.80 205 LEU B O 1
ATOM 3371 N N . ALA B 1 225 ? 20.764 34.550 29.923 1.00 48.05 206 ALA B N 1
ATOM 3372 C CA . ALA B 1 225 ? 21.427 33.371 30.425 1.00 47.48 206 ALA B CA 1
ATOM 3373 C C . ALA B 1 225 ? 20.410 32.231 30.495 1.00 47.26 206 ALA B C 1
ATOM 3374 O O . ALA B 1 225 ? 19.622 32.173 31.446 1.00 46.44 206 ALA B O 1
ATOM 3376 N N . PRO B 1 226 ? 20.389 31.356 29.483 1.00 46.38 207 PRO B N 1
ATOM 3377 C CA . PRO B 1 226 ? 19.443 30.244 29.434 1.00 47.28 207 PRO B CA 1
ATOM 3378 C C . PRO B 1 226 ? 19.449 29.327 30.644 1.00 48.60 207 PRO B C 1
ATOM 3379 O O . PRO B 1 226 ? 18.444 28.662 30.834 1.00 47.05 207 PRO B O 1
ATOM 3383 N N . VAL B 1 227 ? 20.520 29.299 31.441 1.00 49.48 208 VAL B N 1
ATOM 3384 C CA . VAL B 1 227 ? 20.509 28.549 32.700 1.00 49.15 208 VAL B CA 1
ATOM 3385 C C . VAL B 1 227 ? 19.365 28.992 33.624 1.00 47.06 208 VAL B C 1
ATOM 3386 O O . VAL B 1 227 ? 18.906 28.211 34.447 1.00 47.87 208 VAL B O 1
ATOM 3390 N N . LEU B 1 228 ? 18.894 30.228 33.473 1.00 45.98 209 LEU B N 1
ATOM 3391 C CA . LEU B 1 228 ? 17.783 30.732 34.286 1.00 45.91 209 LEU B CA 1
ATOM 3392 C C . LEU B 1 228 ? 16.483 29.979 34.034 1.00 44.47 209 LEU B C 1
ATOM 3393 O O . LEU B 1 228 ? 15.630 29.920 34.905 1.00 43.19 209 LEU B O 1
ATOM 3398 N N . PHE B 1 229 ? 16.362 29.357 32.861 1.00 44.17 210 PHE B N 1
ATOM 3399 C CA . PHE B 1 229 ? 15.218 28.512 32.548 1.00 46.19 210 PHE B CA 1
ATOM 3400 C C . PHE B 1 229 ? 15.144 27.218 33.375 1.00 48.54 210 PHE B C 1
ATOM 3401 O O . PHE B 1 229 ? 14.081 26.582 33.426 1.00 46.20 210 PHE B O 1
ATOM 3409 N N . GLU B 1 230 ? 16.265 26.822 33.995 1.00 50.04 211 GLU B N 1
ATOM 3410 C CA . GLU B 1 230 ? 16.283 25.688 34.943 1.00 50.92 211 GLU B CA 1
ATOM 3411 C C . GLU B 1 230 ? 16.054 26.178 36.380 1.00 49.99 211 GLU B C 1
ATOM 3412 O O . GLU B 1 230 ? 16.133 25.396 37.326 1.00 49.32 211 GLU B O 1
ATOM 3418 N N . HIS B 1 231 ? 15.791 27.465 36.542 1.00 49.09 212 HIS B N 1
ATOM 3419 C CA . HIS B 1 231 ? 15.623 28.060 37.862 1.00 48.98 212 HIS B CA 1
ATOM 3420 C C . HIS B 1 231 ? 14.342 28.872 37.964 1.00 48.61 212 HIS B C 1
ATOM 3421 O O . HIS B 1 231 ? 14.285 29.869 38.680 1.00 49.63 212 HIS B O 1
ATOM 3428 N N . GLY B 1 232 ? 13.306 28.427 37.256 1.00 49.65 213 GLY B N 1
ATOM 3429 C CA . GLY B 1 232 ? 11.945 28.913 37.444 1.00 49.71 213 GLY B CA 1
ATOM 3430 C C . GLY B 1 232 ? 11.562 30.148 36.640 1.00 50.57 213 GLY B C 1
ATOM 3431 O O . GLY B 1 232 ? 10.652 30.877 37.032 1.00 52.66 213 GLY B O 1
ATOM 3432 N N . LEU B 1 233 ? 12.278 30.407 35.550 1.00 49.31 214 LEU B N 1
ATOM 3433 C CA . LEU B 1 233 ? 11.905 31.448 34.601 1.00 47.48 214 LEU B CA 1
ATOM 3434 C C . LEU B 1 233 ? 11.677 30.806 33.249 1.00 47.82 214 LEU B C 1
ATOM 3435 O O . LEU B 1 233 ? 12.311 29.809 32.914 1.00 48.87 214 LEU B O 1
ATOM 3440 N N . GLN B 1 234 ? 10.734 31.346 32.482 1.00 46.74 215 GLN B N 1
ATOM 3441 C CA . GLN B 1 234 ? 10.45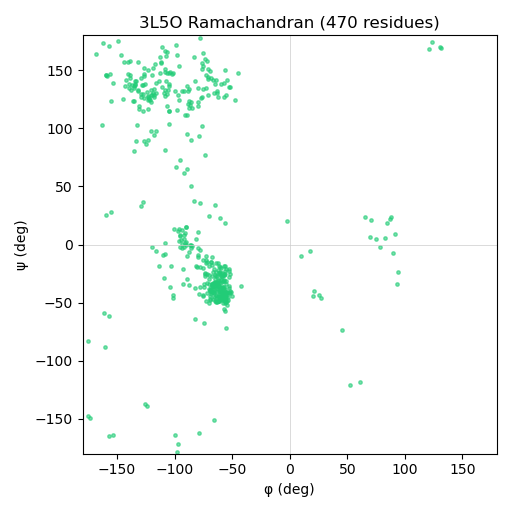1 30.818 31.146 1.00 44.10 215 GLN B CA 1
ATOM 3442 C C . GLN B 1 234 ? 10.662 31.837 30.018 1.00 44.34 215 GLN B C 1
ATOM 3443 O O . GLN B 1 234 ? 10.527 31.507 28.844 1.00 41.43 215 GLN B O 1
ATOM 3449 N N . GLU B 1 235 ? 11.026 33.068 30.372 1.00 45.68 216 GLU B N 1
ATOM 3450 C CA . GLU B 1 235 ? 11.343 34.072 29.367 1.00 44.87 216 GLU B CA 1
ATOM 3451 C C . GLU B 1 235 ? 12.181 35.182 29.959 1.00 42.48 216 GLU B C 1
ATOM 3452 O O . GLU B 1 235 ? 12.033 35.548 31.125 1.00 41.18 216 GLU B O 1
ATOM 3458 N N . LEU B 1 236 ? 13.075 35.708 29.132 1.00 41.09 217 LEU B N 1
ATOM 3459 C CA . LEU B 1 236 ? 14.012 36.729 29.520 1.00 41.88 217 LEU B CA 1
ATOM 3460 C C . LEU B 1 236 ? 13.908 37.805 28.453 1.00 43.75 217 LEU B C 1
ATOM 3461 O O . LEU B 1 236 ? 14.211 37.562 27.290 1.00 43.29 217 LEU B O 1
ATOM 3466 N N . SER B 1 237 ? 13.480 38.994 28.848 1.00 42.10 218 SER B N 1
ATOM 3467 C CA . SER B 1 237 ? 13.300 40.085 27.917 1.00 42.37 218 SER B CA 1
ATOM 3468 C C . SER B 1 237 ? 14.272 41.171 28.314 1.00 45.50 218 SER B C 1
ATOM 3469 O O . SER B 1 237 ? 14.038 41.911 29.276 1.00 44.95 218 SER B O 1
ATOM 3472 N N . GLY B 1 238 ? 15.416 41.206 27.627 1.00 43.60 219 GLY B N 1
ATOM 3473 C CA . GLY B 1 238 ? 16.446 42.160 27.947 1.00 44.10 219 GLY B CA 1
ATOM 3474 C C . GLY B 1 238 ? 16.878 43.028 26.803 1.00 44.43 219 GLY B C 1
ATOM 3475 O O . GLY B 1 238 ? 16.087 43.441 25.964 1.00 42.20 219 GLY B O 1
ATOM 3476 N N . PHE B 1 239 ? 18.187 43.229 26.729 1.00 46.53 220 PHE B N 1
ATOM 3477 C CA . PHE B 1 239 ? 18.752 44.313 25.975 1.00 45.77 220 PHE B CA 1
ATOM 3478 C C . PHE B 1 239 ? 20.195 43.976 25.599 1.00 46.15 220 PHE B C 1
ATOM 3479 O O . PHE B 1 239 ? 20.960 43.451 26.404 1.00 47.64 220 PHE B O 1
ATOM 3495 N N . VAL B 1 241 ? 23.527 45.773 24.245 1.00 43.69 222 VAL B N 1
ATOM 3496 C CA . VAL B 1 241 ? 24.290 46.965 23.893 1.00 45.43 222 VAL B CA 1
ATOM 3497 C C . VAL B 1 241 ? 25.009 46.746 22.557 1.00 46.98 222 VAL B C 1
ATOM 3498 O O . VAL B 1 241 ? 25.788 45.796 22.412 1.00 48.63 222 VAL B O 1
ATOM 3502 N N . LYS B 1 242 ? 24.739 47.634 21.610 1.00 49.15 223 LYS B N 1
ATOM 3503 C CA . LYS B 1 242 ? 25.421 47.679 20.300 1.00 49.74 223 LYS B CA 1
ATOM 3504 C C . LYS B 1 242 ? 26.355 48.890 20.130 1.00 47.18 223 LYS B C 1
ATOM 3505 O O . LYS B 1 242 ? 27.113 48.931 19.200 1.00 49.25 223 LYS B O 1
ATOM 3511 N N . ASP B 1 243 ? 26.327 49.844 21.049 1.00 44.03 224 ASP B N 1
ATOM 3512 C CA . ASP B 1 243 ? 27.207 51.001 21.001 1.00 44.40 224 ASP B CA 1
ATOM 3513 C C . ASP B 1 243 ? 27.785 51.191 22.389 1.00 44.80 224 ASP B C 1
ATOM 3514 O O . ASP B 1 243 ? 27.202 51.883 23.223 1.00 46.53 224 ASP B O 1
ATOM 3519 N N . ASN B 1 244 ? 28.919 50.537 22.624 1.00 45.70 225 ASN B N 1
ATOM 3520 C CA . ASN B 1 244 ? 29.555 50.474 23.926 1.00 46.72 225 ASN B CA 1
ATOM 3521 C C . ASN B 1 244 ? 29.915 51.848 24.479 1.00 48.16 225 ASN B C 1
ATOM 3522 O O . ASN B 1 244 ? 29.638 52.131 25.639 1.00 48.96 225 ASN B O 1
ATOM 3527 N N . ALA B 1 245 ? 30.530 52.684 23.653 1.00 48.30 226 ALA B N 1
ATOM 3528 C CA . ALA B 1 245 ? 30.906 54.063 24.041 1.00 50.32 226 ALA B CA 1
ATOM 3529 C C . ALA B 1 245 ? 29.706 54.851 24.515 1.00 50.62 226 ALA B C 1
ATOM 3530 O O . ALA B 1 245 ? 29.745 55.496 25.563 1.00 51.72 226 ALA B O 1
ATOM 3532 N N . ARG B 1 246 ? 28.638 54.807 23.727 1.00 48.62 227 ARG B N 1
ATOM 3533 C CA . ARG B 1 246 ? 27.444 55.541 24.064 1.00 47.50 227 ARG B CA 1
ATOM 3534 C C . ARG B 1 246 ? 26.872 55.065 25.383 1.00 48.53 227 ARG B C 1
ATOM 3535 O O . ARG B 1 246 ? 26.482 55.876 26.225 1.00 47.71 227 ARG B O 1
ATOM 3543 N N . ALA B 1 247 ? 26.804 53.751 25.570 1.00 47.56 228 ALA B N 1
ATOM 3544 C CA . ALA B 1 247 ? 26.350 53.199 26.846 1.00 47.96 228 ALA B CA 1
ATOM 3545 C C . ALA B 1 247 ? 27.089 53.836 28.041 1.00 48.20 228 ALA B C 1
ATOM 3546 O O . ALA B 1 247 ? 26.449 54.200 29.035 1.00 49.21 228 ALA B O 1
ATOM 3548 N N . PHE B 1 248 ? 28.412 53.986 27.928 1.00 50.96 229 PHE B N 1
ATOM 3549 C CA . PHE B 1 248 ? 29.225 54.542 29.015 1.00 52.01 229 PHE B CA 1
ATOM 3550 C C . PHE B 1 248 ? 28.986 56.030 29.234 1.00 55.62 229 PHE B C 1
ATOM 3551 O O . PHE B 1 248 ? 28.920 56.506 30.371 1.00 56.54 229 PHE B O 1
ATOM 3559 N N . ARG B 1 249 ? 28.811 56.759 28.144 1.00 54.67 230 ARG B N 1
ATOM 3560 C CA . ARG B 1 249 ? 28.351 58.163 28.235 1.00 53.45 230 ARG B CA 1
ATOM 3561 C C . ARG B 1 249 ? 26.999 58.334 28.911 1.00 53.40 230 ARG B C 1
ATOM 3562 O O . ARG B 1 249 ? 26.829 59.203 29.766 1.00 56.08 230 ARG B O 1
ATOM 3570 N N . ILE B 1 250 ? 26.029 57.509 28.564 1.00 55.33 231 ILE B N 1
ATOM 3571 C CA . ILE B 1 250 ? 24.710 57.624 29.184 1.00 56.78 231 ILE B CA 1
ATOM 3572 C C . ILE B 1 250 ? 24.811 57.411 30.698 1.00 61.06 231 ILE B C 1
ATOM 3573 O O . ILE B 1 250 ? 24.182 58.137 31.481 1.00 59.70 231 ILE B O 1
ATOM 3578 N N . VAL B 1 251 ? 25.603 56.406 31.102 1.00 62.01 232 VAL B N 1
ATOM 3579 C CA . VAL B 1 251 ? 25.771 56.085 32.511 1.00 61.99 232 VAL B CA 1
ATOM 3580 C C . VAL B 1 251 ? 26.683 57.112 33.199 1.00 62.55 232 VAL B C 1
ATOM 3581 O O . VAL B 1 251 ? 26.369 57.572 34.291 1.00 65.73 232 VAL B O 1
ATOM 3585 N N . ALA B 1 252 ? 27.783 57.488 32.559 1.00 63.58 233 ALA B N 1
ATOM 3586 C CA . ALA B 1 252 ? 28.728 58.431 33.152 1.00 67.49 233 ALA B CA 1
ATOM 3587 C C . ALA B 1 252 ? 28.151 59.857 33.236 1.00 72.17 233 ALA B C 1
ATOM 3588 O O . ALA B 1 252 ? 28.920 60.826 33.264 1.00 74.19 233 ALA B O 1
ATOM 3590 N N . GLY B 1 253 ? 26.809 59.977 33.269 1.00 74.52 234 GLY B N 1
ATOM 3591 C CA . GLY B 1 253 ? 26.123 61.221 33.556 1.00 76.73 234 GLY B CA 1
ATOM 3592 C C . GLY B 1 253 ? 25.765 62.002 32.303 1.00 79.70 234 GLY B C 1
ATOM 3593 O O . GLY B 1 253 ? 24.703 62.649 32.265 1.00 80.66 234 GLY B O 1
ATOM 3594 N N . ALA B 1 254 ? 26.631 61.920 31.281 1.00 80.45 235 ALA B N 1
ATOM 3595 C CA . ALA B 1 254 ? 26.552 62.761 30.072 1.00 81.22 235 ALA B CA 1
ATOM 3596 C C . ALA B 1 254 ? 25.580 62.273 28.978 1.00 80.61 235 ALA B C 1
ATOM 3597 O O . ALA B 1 254 ? 25.873 62.357 27.785 1.00 80.66 235 ALA B O 1
ATOM 3599 N N . GLU B 1 255 ? 24.442 61.735 29.392 1.00 80.59 236 GLU B N 1
ATOM 3600 C CA . GLU B 1 255 ? 23.252 61.713 28.550 1.00 80.80 236 GLU B CA 1
ATOM 3601 C C . GLU B 1 255 ? 22.060 61.417 29.500 1.00 80.03 236 GLU B C 1
ATOM 3602 O O . GLU B 1 255 ? 21.905 60.274 29.961 1.00 80.30 236 GLU B O 1
ATOM 3608 N N . LYS B 1 256 ? 21.278 62.462 29.844 1.00 76.67 237 LYS B N 1
ATOM 3609 C CA . LYS B 1 256 ? 20.042 62.314 30.644 1.00 72.87 237 LYS B CA 1
ATOM 3610 C C . LYS B 1 256 ? 18.946 61.691 29.747 1.00 68.45 237 LYS B C 1
ATOM 3611 O O . LYS B 1 256 ? 18.013 62.350 29.271 1.00 66.29 237 LYS B O 1
ATOM 3613 N N . VAL B 1 257 ? 19.090 60.387 29.569 1.00 63.39 238 VAL B N 1
ATOM 3614 C CA . VAL B 1 257 ? 18.668 59.672 28.376 1.00 59.90 238 VAL B CA 1
ATOM 3615 C C . VAL B 1 257 ? 18.525 58.197 28.756 1.00 57.07 238 VAL B C 1
ATOM 3616 O O . VAL B 1 257 ? 19.282 57.698 29.587 1.00 53.71 238 VAL B O 1
ATOM 3620 N N . LYS B 1 258 ? 17.563 57.515 28.148 1.00 54.62 239 LYS B N 1
ATOM 3621 C CA . LYS B 1 258 ? 17.330 56.110 28.433 1.00 55.86 239 LYS B CA 1
ATOM 3622 C C . LYS B 1 258 ? 18.451 55.274 27.805 1.00 53.82 239 LYS B C 1
ATOM 3623 O O . LYS B 1 258 ? 19.021 55.607 26.750 1.00 49.22 239 LYS B O 1
ATOM 3625 N N . ILE B 1 259 ? 18.798 54.204 28.495 1.00 56.30 240 ILE B N 1
ATOM 3626 C CA . ILE B 1 259 ? 19.889 53.338 28.068 1.00 56.29 240 ILE B CA 1
ATOM 3627 C C . ILE B 1 259 ? 19.571 52.618 26.753 1.00 59.24 240 ILE B C 1
ATOM 3628 O O . ILE B 1 259 ? 20.491 52.198 26.018 1.00 61.77 240 ILE B O 1
ATOM 3633 N N . TYR B 1 260 ? 18.279 52.522 26.437 1.00 59.57 241 TYR B N 1
ATOM 3634 C CA . TYR B 1 260 ? 17.806 51.845 25.221 1.00 60.77 241 TYR B CA 1
ATOM 3635 C C . TYR B 1 260 ? 18.275 52.460 23.895 1.00 57.63 241 TYR B C 1
ATOM 3636 O O . TYR B 1 260 ? 18.164 51.826 22.843 1.00 57.77 241 TYR B O 1
ATOM 3645 N N . SER B 1 261 ? 18.779 53.692 23.934 1.00 54.61 242 SER B N 1
ATOM 3646 C CA . SER B 1 261 ? 19.319 54.337 22.729 1.00 53.44 242 SER B CA 1
ATOM 3647 C C . SER B 1 261 ? 20.670 53.741 22.285 1.00 49.94 242 SER B C 1
ATOM 3648 O O . SER B 1 261 ? 21.102 53.965 21.165 1.00 51.64 242 SER B O 1
ATOM 3651 N N . ALA B 1 262 ? 21.323 52.987 23.171 1.00 50.55 243 ALA B N 1
ATOM 3652 C CA . ALA B 1 262 ? 22.636 52.358 22.907 1.00 48.07 243 ALA B CA 1
ATOM 3653 C C . ALA B 1 262 ? 22.566 50.903 22.415 1.00 44.74 243 ALA B C 1
ATOM 3654 O O . ALA B 1 262 ? 23.583 50.273 22.292 1.00 45.39 243 ALA B O 1
ATOM 3656 N N . GLY B 1 263 ? 21.384 50.376 22.123 1.00 45.82 244 GLY B N 1
ATOM 3657 C CA . GLY B 1 263 ? 21.282 48.993 21.693 1.00 45.91 244 GLY B CA 1
ATOM 3658 C C . GLY B 1 263 ? 19.895 48.571 21.256 1.00 48.14 244 GLY B C 1
ATOM 3659 O O . GLY B 1 263 ? 19.100 49.380 20.788 1.00 43.52 244 GLY B O 1
ATOM 3660 N N . GLN B 1 264 ? 19.593 47.294 21.467 1.00 50.72 245 GLN B N 1
ATOM 3661 C CA . GLN B 1 264 ? 18.408 46.648 20.914 1.00 49.45 245 GLN B CA 1
ATOM 3662 C C . GLN B 1 264 ? 17.785 45.759 21.960 1.00 46.68 245 GLN B C 1
ATOM 3663 O O . GLN B 1 264 ? 18.469 44.998 22.603 1.00 47.02 245 GLN B O 1
ATOM 3669 N N . LYS B 1 265 ? 16.482 45.851 22.132 1.00 45.48 246 LYS B N 1
ATOM 3670 C CA . LYS B 1 265 ? 15.768 44.903 22.950 1.00 47.15 246 LYS B CA 1
ATOM 3671 C C . LYS B 1 265 ? 15.842 43.500 22.326 1.00 46.23 246 LYS B C 1
ATOM 3672 O O . LYS B 1 265 ? 15.741 43.332 21.109 1.00 46.63 246 LYS B O 1
ATOM 3678 N N . VAL B 1 266 ? 16.053 42.510 23.183 1.00 45.32 247 VAL B N 1
ATOM 3679 C CA . VAL B 1 266 ? 16.109 41.103 22.800 1.00 47.53 247 VAL B CA 1
ATOM 3680 C C . VAL B 1 266 ? 15.385 40.255 23.834 1.00 48.53 247 VAL B C 1
ATOM 3681 O O . VAL B 1 266 ? 15.407 40.550 25.018 1.00 45.42 247 VAL B O 1
ATOM 3685 N N . THR B 1 267 ? 14.752 39.190 23.368 1.00 49.00 248 THR B N 1
ATOM 3686 C CA . THR B 1 267 ? 14.005 38.291 24.224 1.00 49.94 248 THR B CA 1
ATOM 3687 C C . THR B 1 267 ? 14.385 36.870 23.839 1.00 50.83 248 THR B C 1
ATOM 3688 O O . THR B 1 267 ? 14.526 36.579 22.656 1.00 50.18 248 THR B O 1
ATOM 3692 N N . ILE B 1 268 ? 14.603 36.007 24.826 1.00 49.89 249 ILE B N 1
ATOM 3693 C CA . ILE B 1 268 ? 14.611 34.559 24.596 1.00 50.71 249 ILE B CA 1
ATOM 3694 C C . ILE B 1 268 ? 13.595 33.861 25.484 1.00 49.40 249 ILE B C 1
ATOM 3695 O O . ILE B 1 268 ? 13.268 34.325 26.584 1.00 47.61 249 ILE B O 1
ATOM 3700 N N . LYS B 1 269 ? 13.085 32.749 24.974 1.00 49.93 250 LYS B N 1
ATOM 3701 C CA . LYS B 1 269 ? 12.051 31.959 25.625 1.00 49.31 250 LYS B CA 1
ATOM 3702 C C . LYS B 1 269 ? 12.599 30.551 25.905 1.00 49.60 250 LYS B C 1
ATOM 3703 O O . LYS B 1 269 ? 13.464 30.044 25.177 1.00 49.86 250 LYS B O 1
ATOM 3706 N N . LYS B 1 270 ? 12.076 29.919 26.950 1.00 49.24 251 LYS B N 1
ATOM 3707 C CA . LYS B 1 270 ? 12.398 28.534 27.273 1.00 49.76 251 LYS B CA 1
ATOM 3708 C C . LYS B 1 270 ? 11.849 27.625 26.179 1.00 51.07 251 LYS B C 1
ATOM 3709 O O . LYS B 1 270 ? 10.707 27.785 25.752 1.00 53.77 251 LYS B O 1
#

Foldseek 3Di:
DPDVVLLCLLVPADQVWAFADWDQFQFWIWTATPQFIFIFGDHNPADDPVRVVRHGGGLSVQLVLLPDQRLSSVRSNLRSLQNQQVRVVNVVVVPWDDDLVADPLCCLVVAFAFFEEEEDDDPPSCVSHVVGYNYAYEYCDDDDRHHHNVCLLVRQLRGQEYEYEPNCSSNVVPLVSLVSNQPHVFYEYEEASWGSDCVCVVVRHFKYKHWASAPVVLVCVRHVVDVDDSRVRTHITMDGD/DPPVCVVLLVLLVPADQQFAQQAWDAFQFWIWTATPQFIAIFGHHNVADDVVRVVRHGGGLSVQLVQLPDQRLSSVRSNLRSLQSQQVRVVNVVVVPFDDDQVDLVPQFAFEEEEEDDDPVVCVSRVVGYNYAYEYCDDDDRHHHNVCLLVRQLRGQEYEYEPNCSSNVVVLVSLVSNQNHVAYEYDEASWRSDCVCVVVRHFKYKHWANANVVLCCCRVVNPVDDSRVGTDITMDGD

Nearest PDB structures (foldseek):
  3l5o-assembly3_B  TM=1.001E+00  e=4.090E-55  Desulfitobacterium hafniense DCB-2
  3l5o-assembly3_A  TM=9.913E-01  e=9.404E-51  Desulfitobacterium hafniense DCB-2
  3npg-assembly1_D  TM=8.163E-01  e=4.445E-17  Pyrococcus horikoshii
  3npg-assembly1_B  TM=8.320E-01  e=4.082E-16  Pyrococcus horikoshii
  8z0x-assembly2_H  TM=4.904E-01  e=3.509E-02  Acetobacter aceti

B-factor: mean 52.38, std 13.03, range [28.63, 115.76]